Protein 2PG0 (pdb70)

Radius of gyration: 28.99 Å; Cα contacts (8 Å, |Δi|>4): 1404; chains: 2; bounding box: 56×80×82 Å

Sequence (757 aa):
TARYLREEHHMFRAAFRKFLEKEAYPHYNDWEKRGIIPRSFWAKMGENGFLCPWVDEKYGGLNADFAYSVVINEELEKVGSSLVGIGLHNDIVTPYIASYGTEEQKQKWLPKCVTGELITAIAMTEPGAGSDLANISTTAVKDGDYYIVNGQKTFITNGIHADLIVVACKTDPQAKPPHRGISLLVVERDTPGFTRGRKLEKVGLHAQDTAELFFQDAKVPAYNLLGEEGKGFYYLMEKLQQERLVVAIAAQTAAEVMFSLTKQYVKQRTAFGKRVSEFQTVQFRLAEMATEIALGRTFVDRVIEEHMAGKQIVTEVSMAKWWITEMAKRVAAEAMQLHGGYGYMEEYEIARRYRDIPVSAIYAGTNEMMKTIIARQLDLRYLREEHHMFRAAFRKFLEKEAYPHYNDWEKRGIIPRSFWAKMGENGFLCPWVDEKYGGLNADFAYSVVINEELEKVGSSLVGIGLHNDIVTPYIASYGTEEQKQKWLPKCVTGELITAIAMTEPGAGSDLANISTTAVKDGDYYIVNGQKTFITNGIHADLIVVACKTDPQAKPPHRGISLLVVERDTPGFTRGRKLEKVGLHAQDTAELFFQDAKVPAYNLLGEEGKGFYYLMEKLQQERLVVAIAAQTAAEVMFSLTKQYVKQRTAFGKRVSEFQTVQFRLAEMATEIALGRTFVDRVIEEHMAGKQIVTEVSMAKWWITEMAKRVAAEAMQLHGGYGYMEEYEIARRYRDIPVSAIYAGTNEMMKTIIARQLD

Organism: Geobacillus kaustophilus (strain HTA426) (NCBI:txid235909)

Secondary structure (DSSP, 8-state):
--TT--HHHHHHHHHHHHHHHHHTTTTHHHHHHHTS--HHHHHHHHHTT-SSTTS-GGGT-----HHHHHHHHHHHHHH-GGGHHHHIIIIIIHHHHHHH--HHHHHHHHHHHHHTSS-EEEE--BTTBSS-GGG---EEEEETTEEEEEEEEEEETTTTT-SEEEEEEES-TT-SSGGGGEEEEEEETT-TTEEEPPPPPBSS-TTS--EEEEEEEEEEEGGGEES-TT-HHHHHHHHHHHHHHHHHHHHHHHHHHHHHHHHHHHHH-EETTEEGGGSHHHHHHHHHHHHHHHHHHHHHHHHHHHHHTT---HHHHHHHHHHHHHHHHHHHHHHHHHTGGGGGBTTSHHHHHHHHGGGGGTTTS-HHHHHHHHHHHT--/----HHHHHHHHHHHHHHHHHTTTTHHHHHHHTS--HHHHHHHHHTT-SSTTS-GGGT-----HHHHHHHHHHHHHH-GGGHHHHIIIIIIHHHHHHH--HHHHHHHHHHHHHTSS-EEEE--BTTBSS-GGG---EEEEETTEEEEEEEEEEETTTTT-SEEEEEEES-TT-SSGGGGEEEEEEETT-TTEEEPPPPPBSS-TTS--EEEEEEEEEEEGGGEESSTT-HHHHHHHHHHHHHHHHHHHHHHHHHHHHHHHHHHHHH-EETTEEGGGSHHHHHHHHHHHHHHHHHHHHHHHHHHHHHTT---HHHHHHHHHHHHHHHHHHHHHHHHHTGGGGGBTTSHHHHHHHHGGGGGTSSS-HHHHHHHHHHHT-

Solvent-accessible surface area: 31449 Å² total; per-residue (Å²): 194,23,219,14,40,122,113,79,0,84,116,33,38,64,57,0,74,157,23,0,99,141,22,0,84,90,78,4,98,82,14,28,175,187,13,34,9,54,84,63,4,7,49,72,0,8,134,74,17,17,1,0,4,60,2,54,135,140,19,51,6,116,83,16,48,28,0,35,2,0,0,0,10,9,0,4,8,54,4,1,11,0,3,39,2,2,4,18,0,0,2,14,0,0,15,0,1,30,63,35,12,71,100,113,4,35,106,94,2,3,41,86,0,14,58,5,99,30,0,0,0,15,0,24,38,9,51,52,4,26,54,18,18,28,94,2,83,1,34,1,89,111,88,62,115,78,6,34,0,54,27,56,0,4,44,6,36,1,0,48,19,0,11,2,0,0,0,1,0,14,31,68,68,144,20,178,59,75,40,137,0,0,0,0,2,0,0,52,96,129,14,89,30,18,75,57,17,198,81,44,120,12,0,0,10,68,1,8,4,10,0,41,0,55,3,130,94,0,86,0,50,28,95,1,35,0,28,113,92,13,95,0,38,102,26,0,86,110,38,8,25,34,16,27,0,12,14,0,0,17,2,0,0,4,0,50,23,0,28,55,49,0,77,90,40,0,90,146,59,81,20,93,85,94,103,24,14,68,60,119,91,9,85,119,46,18,55,117,12,42,80,54,17,56,102,0,53,98,77,0,18,121,4,0,43,35,35,67,67,70,108,151,10,45,25,67,2,0,69,1,0,59,74,1,0,40,0,0,35,105,3,1,40,49,0,4,12,17,9,18,14,34,0,2,16,47,144,82,73,2,0,22,12,20,14,5,10,3,11,7,0,14,74,14,23,19,3,46,43,0,104,78,38,19,39,190,85,111,129,181,233,22,49,125,116,81,0,89,129,38,38,63,57,0,79,162,23,0,97,142,24,0,72,83,73,4,103,81,15,29,172,186,9,45,9,50,81,65,4,7,50,70,0,7,140,80,18,20,1,0,4,59,2,55,130,138,19,49,6,119,81,16,46,29,0,36,2,0,0,0,11,9,0,4,8,54,3,1,11,0,3,40,2,1,4,28,0,0,3,9,0,0,15,1,0,30,60,35,11,74,106,131,13,33,107,95,3,3,34,80,0,9,74,4,104,30,0,0,0,12,0,24,37,9,49,49,5,27,51,18,18,33,91,2,82,1,36,1,88,117,95,59,112,103,3,28,0,57,28,57,0,4,47,6,34,1,0,53,23,0,12,2,0,0,0,0,0,16,29,69,72,128,22,152,73,71,49,98,1,0,0,0,2,0,0,49,94,132,14,87,33,18,71,57,18,219,66,24,123,8,1,0,8,60,1,6,3,11,0,44,0,56,4,126,79,0,92,0,27,20,149,1,37,0,30,95,86,8,75,0,36,95,26,0,77,112,44,10,25,37,19,20,0,17,17,0,0,17,3,0,1,5,0,49,24,0,36,57,55,0,79,83,40,0,92,134,58,64,18,92,83,98,98,25,21,90,62,121,92,8,83,121,44,19,55,113,11,42,78,53,16,56,106,0,56,96,76,0,37,126,4,0,56,44,39,69,60,58,114,165,5,47,32,67,0,0,56,0,0,60,71,1,0,38,0,0,34,104,2,2,40,47,0,3,11,15,9,17,15,31,0,2,15,48,137,80,70,3,0,23,11,18,13,5,11,3,11,7,0,14,72,11,24,19,4,47,45,0,105,78,35,25,57,187,86,139,174

B-factor: mean 20.53, std 7.86, range [4.1, 58.92]

InterPro domains:
  IPR006089 Acyl-CoA dehydrogenase, conserved site [PS00073] (338-357)
  IPR006091 Acyl-CoA dehydrogenase/oxidase, middle domain [PF02770] (122-218)
  IPR009075 Acyl-CoA dehydrogenase/oxidase, C-terminal [PF00441] (231-379)
  IPR009100 Acyl-CoA dehydrogenase/oxidase, N-terminal and middle domain superfamily [SSF56645] (5-243)
  IPR013786 Acyl-CoA dehydrogenase/oxidase, N-terminal [PF02771] (8-118)
  IPR036250 Acyl-CoA dehydrogenase-like, C-terminal [SSF47203] (229-379)
  IPR037069 Acyl-CoA dehydrogenase/oxidase, N-terminal domain superfamily [G3DSA:1.10.540.10] (1-120)
  IPR046373 Acyl-CoA oxidase/dehydrogenase, middle domain superfamily [G3DSA:2.40.110.10] (121-235)

Nearest PDB structures (foldseek):
  2pg0-assembly1_A  TM=1.003E+00  e=1.174E-62  Geobacillus kaustophilus HTA426
  8w0u-assembly1_B  TM=9.827E-01  e=4.747E-38  Homo sapiens
  8w0z-assembly2_H  TM=9.821E-01  e=1.878E-37  Homo sapiens
  8sgr-assembly1_A  TM=9.713E-01  e=4.355E-33  Homo sapiens
  4iv6-assembly1_B  TM=9.515E-01  e=4.043E-32  Mycolicibacterium smegmatis MC2 155

Structure (mmCIF, N/CA/C/O backbone):
data_2PG0
#
_entry.id   2PG0
#
_cell.length_a   119.276
_cell.length_b   119.276
_cell.length_c   124.452
_cell.angle_alpha   90.000
_cell.angle_beta   90.000
_cell.angle_gamma   120.000
#
_symmetry.space_group_name_H-M   'P 31 2 1'
#
loop_
_entity.id
_entity.type
_entity.pdbx_description
1 polymer 'Acyl-CoA dehydrogenase'
2 non-polymer 'FLAVIN-ADENINE DINUCLEOTIDE'
3 water water
#
loop_
_atom_site.group_PDB
_atom_site.id
_atom_site.type_symbol
_atom_site.label_atom_id
_atom_site.label_alt_id
_atom_site.label_comp_id
_atom_site.label_asym_id
_atom_site.label_entity_id
_atom_site.label_seq_id
_atom_site.pdbx_PDB_ins_code
_atom_site.Cartn_x
_atom_site.Cartn_y
_atom_site.Cartn_z
_atom_site.occupancy
_atom_site.B_iso_or_equiv
_atom_site.auth_seq_id
_atom_site.auth_comp_id
_atom_site.auth_asym_id
_atom_site.auth_atom_id
_atom_site.pdbx_PDB_model_num
ATOM 1 N N . THR A 1 6 ? -41.494 74.506 12.420 1.00 33.75 6 THR A N 1
ATOM 2 C CA . THR A 1 6 ? -40.791 75.789 12.712 1.00 33.66 6 THR A CA 1
ATOM 3 C C . THR A 1 6 ? -40.680 76.031 14.219 1.00 33.47 6 THR A C 1
ATOM 4 O O . THR A 1 6 ? -41.571 75.642 14.994 1.00 33.53 6 THR A O 1
ATOM 8 N N . ALA A 1 7 ? -39.576 76.665 14.606 1.00 33.21 7 ALA A N 1
ATOM 9 C CA . ALA A 1 7 ? -39.304 77.055 15.987 1.00 33.02 7 ALA A CA 1
ATOM 10 C C . ALA A 1 7 ? -39.466 78.560 16.147 1.00 32.60 7 ALA A C 1
ATOM 11 O O . ALA A 1 7 ? -38.944 79.345 15.335 1.00 32.99 7 ALA A O 1
ATOM 13 N N . ARG A 1 8 ? -40.155 78.941 17.220 1.00 31.59 8 ARG A N 1
ATOM 14 C CA . ARG A 1 8 ? -40.667 80.292 17.413 1.00 30.76 8 ARG A CA 1
ATOM 15 C C . ARG A 1 8 ? -39.639 81.359 17.765 1.00 29.23 8 ARG A C 1
ATOM 16 O O . ARG A 1 8 ? -39.993 82.528 17.838 1.00 29.59 8 ARG A O 1
ATOM 24 N N . TYR A 1 9 ? -38.387 80.982 18.004 1.00 27.19 9 TYR A N 1
ATOM 25 C CA . TYR A 1 9 ? -37.407 81.980 18.440 1.00 25.07 9 TYR A CA 1
ATOM 26 C C . TYR A 1 9 ? -36.780 82.768 17.285 1.00 24.54 9 TYR A C 1
ATOM 27 O O . TYR A 1 9 ? -36.120 83.777 17.519 1.00 24.17 9 TYR A O 1
ATOM 36 N N . LEU A 1 10 ? -36.984 82.308 16.053 1.00 24.05 10 LEU A N 1
ATOM 37 C CA . LEU A 1 10 ? -36.447 83.008 14.886 1.00 23.92 10 LEU A CA 1
ATOM 38 C C . LEU A 1 10 ? -37.523 83.833 14.197 1.00 24.32 10 LEU A C 1
ATOM 39 O O . LEU A 1 10 ? -38.582 83.312 13.834 1.00 24.10 10 LEU A O 1
ATOM 44 N N . ARG A 1 11 ? -37.246 85.122 14.023 1.00 24.63 11 ARG A N 1
ATOM 45 C CA . ARG A 1 11 ? -38.103 85.964 13.193 1.00 25.12 11 ARG A CA 1
ATOM 46 C C . ARG A 1 11 ? -37.380 86.376 11.912 1.00 24.87 11 ARG A C 1
ATOM 47 O O . ARG A 1 11 ? -36.220 86.016 11.704 1.00 24.12 11 ARG A O 1
ATOM 55 N N . GLU A 1 12 ? -38.070 87.118 11.049 1.00 24.71 12 GLU A N 1
ATOM 56 C CA . GLU A 1 12 ? -37.495 87.523 9.768 1.00 25.00 12 GLU A CA 1
ATOM 57 C C . GLU A 1 12 ? -36.094 88.138 9.895 1.00 24.10 12 GLU A C 1
ATOM 58 O O . GLU A 1 12 ? -35.215 87.819 9.098 1.00 24.05 12 GLU A O 1
ATOM 64 N N . GLU A 1 13 ? -35.888 88.997 10.898 1.00 23.37 13 GLU A N 1
ATOM 65 C CA . GLU A 1 13 ? -34.578 89.625 11.128 1.00 23.22 13 GLU A CA 1
ATOM 66 C C . GLU A 1 13 ? -33.438 88.606 11.328 1.00 21.93 13 GLU A C 1
ATOM 67 O O . GLU A 1 13 ? -32.305 88.833 10.885 1.00 20.92 13 GLU A O 1
ATOM 73 N N . HIS A 1 14 ? -33.751 87.492 11.991 1.00 21.21 14 HIS A N 1
ATOM 74 C CA . HIS A 1 14 ? -32.777 86.418 12.216 1.00 20.33 14 HIS A CA 1
ATOM 75 C C . HIS A 1 14 ? -32.510 85.662 10.921 1.00 20.58 14 HIS A C 1
ATOM 76 O O . HIS A 1 14 ? -31.388 85.215 10.675 1.00 19.83 14 HIS A O 1
ATOM 83 N N . HIS A 1 15 ? -33.545 85.534 10.091 1.00 20.78 15 HIS A N 1
ATOM 84 C CA . HIS A 1 15 ? -33.419 84.878 8.795 1.00 21.68 15 HIS A CA 1
ATOM 85 C C . HIS A 1 15 ? -32.561 85.675 7.822 1.00 22.03 15 HIS A C 1
ATOM 86 O O . HIS A 1 15 ? -31.734 85.093 7.123 1.00 21.74 15 HIS A O 1
ATOM 93 N N . MET A 1 16 ? -32.743 86.997 7.791 1.00 22.55 16 MET A N 1
ATOM 94 C CA . MET A 1 16 ? -31.870 87.844 6.967 1.00 23.87 16 MET A CA 1
ATOM 95 C C . MET A 1 16 ? -30.449 87.885 7.529 1.00 22.10 16 MET A C 1
ATOM 96 O O . MET A 1 16 ? -29.483 87.884 6.765 1.00 21.70 16 MET A O 1
ATOM 101 N N . PHE A 1 17 ? -30.331 87.891 8.856 1.00 21.03 17 PHE A N 1
ATOM 102 C CA . PHE A 1 17 ? -29.021 87.819 9.508 1.00 20.11 17 PHE A CA 1
ATOM 103 C C . PHE A 1 17 ? -28.260 86.539 9.149 1.00 19.12 17 PHE A C 1
ATOM 104 O O . PHE A 1 17 ? -27.058 86.596 8.869 1.00 18.81 17 PHE A O 1
ATOM 112 N N . ARG A 1 18 ? -28.953 85.397 9.180 1.00 18.14 18 ARG A N 1
ATOM 113 C CA . ARG A 1 18 ? -28.342 84.119 8.819 1.00 17.05 18 ARG A CA 1
ATOM 114 C C . ARG A 1 18 ? -27.763 84.153 7.406 1.00 17.36 18 ARG A C 1
ATOM 115 O O . ARG A 1 18 ? -26.644 83.685 7.175 1.00 16.49 18 ARG A O 1
ATOM 123 N N . ALA A 1 19 ? -28.530 84.711 6.469 1.00 17.03 19 ALA A N 1
ATOM 124 C CA . ALA A 1 19 ? -28.086 84.820 5.083 1.00 17.04 19 ALA A CA 1
ATOM 125 C C . ALA A 1 19 ? -26.855 85.724 4.966 1.00 16.96 19 ALA A C 1
ATOM 126 O O . ALA A 1 19 ? -25.913 85.398 4.236 1.00 17.04 19 ALA A O 1
ATOM 128 N N . ALA A 1 20 ? -26.861 86.844 5.691 1.00 17.20 20 ALA A N 1
ATOM 129 C CA . ALA A 1 20 ? -25.730 87.782 5.687 1.00 17.10 20 ALA A CA 1
ATOM 130 C C . ALA A 1 20 ? -24.473 87.141 6.286 1.00 17.05 20 ALA A C 1
ATOM 131 O O . ALA A 1 20 ? -23.365 87.287 5.752 1.00 16.42 20 ALA A O 1
ATOM 133 N N . PHE A 1 21 ? -24.653 86.438 7.403 1.00 16.45 21 PHE A N 1
ATOM 134 C CA . PHE A 1 21 ? -23.542 85.769 8.073 1.00 16.10 21 PHE A CA 1
ATOM 135 C C . PHE A 1 21 ? -22.997 84.625 7.206 1.00 16.23 21 PHE A C 1
ATOM 136 O O . PHE A 1 21 ? -21.780 84.459 7.093 1.00 16.03 21 PHE A O 1
ATOM 144 N N . ARG A 1 22 ? -23.885 83.855 6.577 1.00 16.45 22 ARG A N 1
ATOM 145 C CA . ARG A 1 22 ? -23.444 82.797 5.662 1.00 17.36 22 ARG A CA 1
ATOM 146 C C . ARG A 1 22 ? -22.632 83.368 4.490 1.00 17.33 22 ARG A C 1
ATOM 147 O O . ARG A 1 22 ? -21.651 82.760 4.048 1.00 16.88 22 ARG A O 1
ATOM 155 N N . LYS A 1 23 ? -23.040 84.539 3.999 1.00 17.28 23 LYS A N 1
ATOM 156 C CA . LYS A 1 23 ? -22.308 85.197 2.911 1.00 17.52 23 LYS A CA 1
ATOM 157 C C . LYS A 1 23 ? -20.881 85.549 3.338 1.00 16.63 23 LYS A C 1
ATOM 158 O O . LYS A 1 23 ? -19.931 85.349 2.578 1.00 16.80 23 LYS A O 1
ATOM 164 N N . PHE A 1 24 ? -20.742 86.062 4.557 1.00 16.00 24 PHE A N 1
ATOM 165 C CA . PHE A 1 24 ? -19.435 86.335 5.147 1.00 15.57 24 PHE A CA 1
ATOM 166 C C . PHE A 1 24 ? -18.578 85.058 5.200 1.00 15.41 24 PHE A C 1
ATOM 167 O O . PHE A 1 24 ? -17.420 85.053 4.765 1.00 14.79 24 PHE A O 1
ATOM 175 N N . LEU A 1 25 ? -19.160 83.979 5.716 1.00 14.93 25 LEU A N 1
ATOM 176 C CA . LEU A 1 25 ? -18.436 82.713 5.874 1.00 15.17 25 LEU A CA 1
ATOM 177 C C . LEU A 1 25 ? -18.071 82.052 4.551 1.00 15.39 25 LEU A C 1
ATOM 178 O O . LEU A 1 25 ? -17.030 81.399 4.442 1.00 14.76 25 LEU A O 1
ATOM 183 N N . GLU A 1 26 ? -18.932 82.206 3.548 1.00 16.17 26 GLU A N 1
ATOM 184 C CA . GLU A 1 26 ? -18.660 81.643 2.228 1.00 17.64 26 GLU A CA 1
ATOM 185 C C . GLU A 1 26 ? -17.366 82.194 1.627 1.00 17.07 26 GLU A C 1
ATOM 186 O O . GLU A 1 26 ? -16.686 81.498 0.874 1.00 16.50 26 GLU A O 1
ATOM 192 N N . LYS A 1 27 ? -17.032 83.437 1.976 1.00 16.29 27 LYS A N 1
ATOM 193 C CA . LYS A 1 27 ? -15.775 84.050 1.547 1.00 16.88 27 LYS A CA 1
ATOM 194 C C . LYS A 1 27 ? -14.618 83.799 2.525 1.00 16.53 27 LYS A C 1
ATOM 195 O O . LYS A 1 27 ? -13.513 83.449 2.104 1.00 16.27 27 LYS A O 1
ATOM 201 N N . GLU A 1 28 ? -14.886 83.983 3.820 1.00 16.30 28 GLU A N 1
ATOM 202 C CA . GLU A 1 28 ? -13.834 84.052 4.842 1.00 16.37 28 GLU A CA 1
ATOM 203 C C . GLU A 1 28 ? -13.498 82.750 5.569 1.00 16.38 28 GLU A C 1
ATOM 204 O O . GLU A 1 28 ? -12.416 82.640 6.163 1.00 16.30 28 GLU A O 1
ATOM 210 N N . ALA A 1 29 ? -14.400 81.778 5.522 1.00 15.81 29 ALA A N 1
ATOM 211 C CA . ALA A 1 29 ? -14.248 80.573 6.348 1.00 15.97 29 ALA A CA 1
ATOM 212 C C . ALA A 1 29 ? -14.224 79.276 5.550 1.00 16.12 29 ALA A C 1
ATOM 213 O O . ALA A 1 29 ? -13.265 78.500 5.644 1.00 16.29 29 ALA A O 1
ATOM 215 N N . TYR A 1 30 ? -15.278 79.035 4.770 1.00 15.83 30 TYR A N 1
ATOM 216 C CA . TYR A 1 30 ? -15.404 77.786 4.020 1.00 16.02 30 TYR A CA 1
ATOM 217 C C . TYR A 1 30 ? -14.163 77.449 3.167 1.00 16.59 30 TYR A C 1
ATOM 218 O O . TYR A 1 30 ? -13.653 76.323 3.237 1.00 16.09 30 TYR A O 1
ATOM 227 N N . PRO A 1 31 ? -13.668 78.419 2.368 1.00 17.33 31 PRO A N 1
ATOM 228 C CA . PRO A 1 31 ? -12.538 78.055 1.507 1.00 18.20 31 PRO A CA 1
ATOM 229 C C . PRO A 1 31 ? -11.193 77.964 2.226 1.00 18.39 31 PRO A C 1
ATOM 230 O O . PRO A 1 31 ? -10.254 77.376 1.670 1.00 19.78 31 PRO A O 1
ATOM 234 N N . HIS A 1 32 ? -11.102 78.554 3.418 1.00 18.42 32 HIS A N 1
ATOM 235 C CA . HIS A 1 32 ? -9.858 78.640 4.207 1.00 18.25 32 HIS A CA 1
ATOM 236 C C . HIS A 1 32 ? -9.736 77.526 5.256 1.00 17.48 32 HIS A C 1
ATOM 237 O O . HIS A 1 32 ? -8.660 77.323 5.825 1.00 16.67 32 HIS A O 1
ATOM 244 N N . TYR A 1 33 ? -10.844 76.850 5.550 1.00 16.73 33 TYR A N 1
ATOM 245 C CA . TYR A 1 33 ? -10.905 75.957 6.714 1.00 16.57 33 TYR A CA 1
ATOM 246 C C . TYR A 1 33 ? -9.826 74.873 6.703 1.00 16.81 33 TYR A C 1
ATOM 247 O O . TYR A 1 33 ? -9.179 74.640 7.725 1.00 16.71 33 TYR A O 1
ATOM 256 N N . ASN A 1 34 ? -9.630 74.228 5.553 1.00 17.44 34 ASN A N 1
ATOM 257 C CA . ASN A 1 34 ? -8.640 73.148 5.430 1.00 18.61 34 ASN A CA 1
ATOM 258 C C . ASN A 1 34 ? -7.207 73.615 5.706 1.00 18.63 34 ASN A C 1
ATOM 259 O O . ASN A 1 34 ? -6.418 72.889 6.322 1.00 18.34 34 ASN A O 1
ATOM 264 N N . ASP A 1 35 ? -6.886 74.833 5.263 1.00 18.51 35 ASP A N 1
ATOM 265 C CA . ASP A 1 35 ? -5.587 75.457 5.548 1.00 19.19 35 ASP A CA 1
ATOM 266 C C . ASP A 1 35 ? -5.393 75.729 7.040 1.00 18.42 35 ASP A C 1
ATOM 267 O O . ASP A 1 35 ? -4.296 75.555 7.579 1.00 17.94 35 ASP A O 1
ATOM 272 N N . TRP A 1 36 ? -6.463 76.158 7.698 1.00 17.65 36 TRP A N 1
ATOM 273 C CA . TRP A 1 36 ? -6.417 76.424 9.127 1.00 17.45 36 TRP A CA 1
ATOM 274 C C . TRP A 1 36 ? -6.104 75.144 9.900 1.00 17.12 36 TRP A C 1
ATOM 275 O O . TRP A 1 36 ? -5.324 75.156 10.851 1.00 16.73 36 TRP A O 1
ATOM 286 N N . GLU A 1 37 ? -6.719 74.043 9.481 1.00 17.15 37 GLU A N 1
ATOM 287 C CA . GLU A 1 37 ? -6.465 72.752 10.110 1.00 17.68 37 GLU A CA 1
ATOM 288 C C . GLU A 1 37 ? -5.011 72.327 9.963 1.00 18.24 37 GLU A C 1
ATOM 289 O O . GLU A 1 37 ? -4.405 71.827 10.915 1.00 18.10 37 GLU A O 1
ATOM 295 N N . LYS A 1 38 ? -4.459 72.545 8.772 1.00 19.03 38 LYS A N 1
ATOM 296 C CA . LYS A 1 38 ? -3.051 72.263 8.492 1.00 19.99 38 LYS A CA 1
ATOM 297 C C . LYS A 1 38 ? -2.112 73.053 9.396 1.00 20.17 38 LYS A C 1
ATOM 298 O O . LYS A 1 38 ? -1.125 72.510 9.892 1.00 20.50 38 LYS A O 1
ATOM 304 N N . ARG A 1 39 ? -2.424 74.332 9.603 1.00 20.35 39 ARG A N 1
ATOM 305 C CA . ARG A 1 39 ? -1.615 75.212 10.451 1.00 20.78 39 ARG A CA 1
ATOM 306 C C . ARG A 1 39 ? -1.826 74.931 11.940 1.00 19.89 39 ARG A C 1
ATOM 307 O O . ARG A 1 39 ? -0.939 75.195 12.747 1.00 19.62 39 ARG A O 1
ATOM 315 N N . GLY A 1 40 ? -3.003 74.409 12.293 1.00 18.90 40 GLY A N 1
ATOM 316 C CA . GLY A 1 40 ? -3.327 74.081 13.682 1.00 17.84 40 GLY A CA 1
ATOM 317 C C . GLY A 1 40 ? -3.958 75.218 14.463 1.00 17.32 40 GLY A C 1
ATOM 318 O O . GLY A 1 40 ? -4.164 75.115 15.686 1.00 17.63 40 GLY A O 1
ATOM 319 N N . ILE A 1 41 ? -4.283 76.302 13.760 1.00 16.35 41 ILE A N 1
ATOM 320 C CA . ILE A 1 41 ? -4.821 77.503 14.382 1.00 16.05 41 ILE A CA 1
ATOM 321 C C . ILE A 1 41 ? -5.548 78.356 13.334 1.00 16.07 41 ILE A C 1
ATOM 322 O O . ILE A 1 41 ? -5.189 78.341 12.152 1.00 16.09 41 ILE A O 1
ATOM 327 N N . ILE A 1 42 ? -6.589 79.055 13.778 1.00 15.94 42 ILE A N 1
ATOM 328 C CA . ILE A 1 42 ? -7.327 80.011 12.952 1.00 16.23 42 ILE A CA 1
ATOM 329 C C . ILE A 1 42 ? -6.696 81.397 13.169 1.00 16.63 42 ILE A C 1
ATOM 330 O O . ILE A 1 42 ? -6.546 81.835 14.308 1.00 16.94 42 ILE A O 1
ATOM 335 N N . PRO A 1 43 ? -6.333 82.097 12.078 1.00 17.46 43 PRO A N 1
ATOM 336 C CA . PRO A 1 43 ? -5.590 83.350 12.252 1.00 17.70 43 PRO A CA 1
ATOM 337 C C . PRO A 1 43 ? -6.385 84.416 13.011 1.00 18.08 43 PRO A C 1
ATOM 338 O O . PRO A 1 43 ? -7.616 84.500 12.874 1.00 17.83 43 PRO A O 1
ATOM 342 N N . ARG A 1 44 ? -5.670 85.204 13.815 1.00 18.82 44 ARG A N 1
ATOM 343 C CA . ARG A 1 44 ? -6.214 86.373 14.511 1.00 19.48 44 ARG A CA 1
ATOM 344 C C . ARG A 1 44 ? -6.992 87.300 13.587 1.00 18.90 44 ARG A C 1
ATOM 345 O O . ARG A 1 44 ? -7.970 87.918 14.003 1.00 18.84 44 ARG A O 1
ATOM 353 N N . SER A 1 45 ? -6.529 87.415 12.345 1.00 18.61 45 SER A N 1
ATOM 354 C CA . SER A 1 45 ? -7.178 88.279 11.353 1.00 17.97 45 SER A CA 1
ATOM 355 C C . SER A 1 45 ? -8.641 87.884 11.115 1.00 17.40 45 SER A C 1
ATOM 356 O O . SER A 1 45 ? -9.480 88.752 10.854 1.00 16.73 45 SER A O 1
ATOM 359 N N . PHE A 1 46 ? -8.946 86.586 11.233 1.00 16.54 46 PHE A N 1
ATOM 360 C CA . PHE A 1 46 ? -10.331 86.123 11.116 1.00 15.85 46 PHE A CA 1
ATOM 361 C C . PHE A 1 46 ? -11.221 86.657 12.241 1.00 15.61 46 PHE A C 1
ATOM 362 O O . PHE A 1 46 ? -12.332 87.109 11.986 1.00 15.18 46 PHE A O 1
ATOM 370 N N . TRP A 1 47 ? -10.737 86.581 13.480 1.00 15.57 47 TRP A N 1
ATOM 371 C CA . TRP A 1 47 ? -11.435 87.166 14.627 1.00 15.86 47 TRP A CA 1
ATOM 372 C C . TRP A 1 47 ? -11.655 88.676 14.464 1.00 16.00 47 TRP A C 1
ATOM 373 O O . TRP A 1 47 ? -12.719 89.200 14.812 1.00 15.90 47 TRP A O 1
ATOM 384 N N . ALA A 1 48 ? -10.635 89.361 13.943 1.00 16.10 48 ALA A N 1
ATOM 385 C CA . ALA A 1 48 ? -10.711 90.799 13.696 1.00 16.14 48 ALA A CA 1
ATOM 386 C C . ALA A 1 48 ? -11.820 91.110 12.689 1.00 15.91 48 ALA A C 1
ATOM 387 O O . ALA A 1 48 ? -12.562 92.081 12.858 1.00 16.30 48 ALA A O 1
ATOM 389 N N . LYS A 1 49 ? -11.921 90.288 11.643 1.00 15.82 49 LYS A N 1
ATOM 390 C CA . LYS A 1 49 ? -12.982 90.431 10.645 1.00 15.92 49 LYS A CA 1
ATOM 391 C C . LYS A 1 49 ? -14.350 90.150 11.259 1.00 15.78 49 LYS A C 1
ATOM 392 O O . LYS A 1 49 ? -15.314 90.861 10.990 1.00 15.80 49 LYS A O 1
ATOM 398 N N . MET A 1 50 ? -14.430 89.116 12.097 1.00 15.89 50 MET A N 1
ATOM 399 C CA . MET A 1 50 ? -15.663 88.822 12.825 1.00 15.56 50 MET A CA 1
ATOM 400 C C . MET A 1 50 ? -16.096 90.018 13.686 1.00 15.88 50 MET A C 1
ATOM 401 O O . MET A 1 50 ? -17.274 90.395 13.696 1.00 16.09 50 MET A O 1
ATOM 406 N N . GLY A 1 51 ? -15.143 90.622 14.389 1.00 16.16 51 GLY A N 1
ATOM 407 C CA . GLY A 1 51 ? -15.433 91.736 15.283 1.00 17.31 51 GLY A CA 1
ATOM 408 C C . GLY A 1 51 ? -15.914 92.976 14.553 1.00 18.09 51 GLY A C 1
ATOM 409 O O . GLY A 1 51 ? -16.881 93.621 14.978 1.00 17.50 51 GLY A O 1
ATOM 410 N N . GLU A 1 52 ? -15.252 93.301 13.444 1.00 19.21 52 GLU A N 1
ATOM 411 C CA . GLU A 1 52 ? -15.578 94.518 12.692 1.00 21.05 52 GLU A CA 1
ATOM 412 C C . GLU A 1 52 ? -16.935 94.421 11.986 1.00 20.57 52 GLU A C 1
ATOM 413 O O . GLU A 1 52 ? -17.581 95.440 11.720 1.00 20.97 52 GLU A O 1
ATOM 419 N N . ASN A 1 53 ? -17.374 93.191 11.725 1.00 20.30 53 ASN A N 1
ATOM 420 C CA . ASN A 1 53 ? -18.649 92.934 11.075 1.00 20.19 53 ASN A CA 1
ATOM 421 C C . ASN A 1 53 ? -19.802 92.731 12.071 1.00 20.03 53 ASN A C 1
ATOM 422 O O . ASN A 1 53 ? -20.948 92.520 11.668 1.00 20.01 53 ASN A O 1
ATOM 427 N N . GLY A 1 54 ? -19.488 92.811 13.366 1.00 19.46 54 GLY A N 1
ATOM 428 C CA . GLY A 1 54 ? -20.493 92.734 14.438 1.00 18.91 54 GLY A CA 1
ATOM 429 C C . GLY A 1 54 ? -20.882 91.322 14.860 1.00 18.61 54 GLY A C 1
ATOM 430 O O . GLY A 1 54 ? -21.916 91.125 15.506 1.00 18.95 54 GLY A O 1
ATOM 431 N N . PHE A 1 55 ? -20.053 90.339 14.518 1.00 18.28 55 PHE A N 1
ATOM 432 C CA . PHE A 1 55 ? -20.381 88.937 14.804 1.00 17.56 55 PHE A CA 1
ATOM 433 C C . PHE A 1 55 ? -19.764 88.412 16.104 1.00 17.52 55 PHE A C 1
ATOM 434 O O . PHE A 1 55 ? -19.887 87.219 16.412 1.00 17.26 55 PHE A O 1
ATOM 442 N N . LEU A 1 56 ? -19.101 89.292 16.858 1.00 16.98 56 LEU A N 1
ATOM 443 C CA . LEU A 1 56 ? -18.593 88.933 18.188 1.00 16.86 56 LEU A CA 1
ATOM 444 C C . LEU A 1 56 ? -19.384 89.633 19.277 1.00 17.28 56 LEU A C 1
ATOM 445 O O . LEU A 1 56 ? -19.659 90.831 19.182 1.00 16.94 56 LEU A O 1
ATOM 450 N N . CYS A 1 57 ? -19.752 88.870 20.307 1.00 17.16 57 CYS A N 1
ATOM 451 C CA . CYS A 1 57 ? -20.509 89.381 21.455 1.00 17.61 57 CYS A CA 1
ATOM 452 C C . CYS A 1 57 ? -21.646 90.343 21.076 1.00 17.65 57 CYS A C 1
ATOM 453 O O . CYS A 1 57 ? -21.747 91.428 21.649 1.00 17.72 57 CYS A O 1
ATOM 456 N N . PRO A 1 58 ? -22.521 89.942 20.135 1.00 17.79 58 PRO A N 1
ATOM 457 C CA . PRO A 1 58 ? -23.521 90.899 19.639 1.00 17.83 58 PRO A CA 1
ATOM 458 C C . PRO A 1 58 ? -24.566 91.286 20.697 1.00 17.80 58 PRO A C 1
ATOM 459 O O . PRO A 1 58 ? -25.240 92.314 20.562 1.00 17.67 58 PRO A O 1
ATOM 463 N N . TRP A 1 59 ? -24.674 90.469 21.747 1.00 17.74 59 TRP A N 1
ATOM 464 C CA . TRP A 1 59 ? -25.615 90.690 22.853 1.00 18.09 59 TRP A CA 1
ATOM 465 C C . TRP A 1 59 ? -25.164 91.804 23.801 1.00 18.36 59 TRP A C 1
ATOM 466 O O . TRP A 1 59 ? -25.956 92.293 24.612 1.00 18.29 59 TRP A O 1
ATOM 477 N N . VAL A 1 60 ? -23.885 92.173 23.719 1.00 18.87 60 VAL A N 1
ATOM 478 C CA . VAL A 1 60 ? -23.307 93.219 24.567 1.00 19.66 60 VAL A CA 1
ATOM 479 C C . VAL A 1 60 ? -24.031 94.556 24.317 1.00 20.42 60 VAL A C 1
ATOM 480 O O . VAL A 1 60 ? -24.479 94.830 23.200 1.00 19.85 60 VAL A O 1
ATOM 484 N N . ASP A 1 61 ? -24.171 95.360 25.370 1.00 21.73 61 ASP A N 1
ATOM 485 C CA . ASP A 1 61 ? -24.890 96.632 25.273 1.00 23.03 61 ASP A CA 1
ATOM 486 C C . ASP A 1 61 ? -24.210 97.583 24.293 1.00 23.68 61 ASP A C 1
ATOM 487 O O . ASP A 1 61 ? -22.987 97.553 24.142 1.00 23.35 61 ASP A O 1
ATOM 492 N N . GLU A 1 62 ? -25.012 98.426 23.642 1.00 24.72 62 GLU A N 1
ATOM 493 C CA . GLU A 1 62 ? -24.510 99.409 22.675 1.00 26.55 62 GLU A CA 1
ATOM 494 C C . GLU A 1 62 ? -23.433 100.338 23.243 1.00 26.28 62 GLU A C 1
ATOM 495 O O . GLU A 1 62 ? -22.548 100.787 22.508 1.00 26.37 62 GLU A O 1
ATOM 501 N N . LYS A 1 63 ? -23.491 100.599 24.548 1.00 26.48 63 LYS A N 1
ATOM 502 C CA . LYS A 1 63 ? -22.535 101.501 25.193 1.00 27.03 63 LYS A CA 1
ATOM 503 C C . LYS A 1 63 ? -21.101 100.958 25.253 1.00 26.71 63 LYS A C 1
ATOM 504 O O . LYS A 1 63 ? -20.159 101.725 25.450 1.00 26.53 63 LYS A O 1
ATOM 510 N N . TYR A 1 64 ? -20.942 99.644 25.072 1.00 26.26 64 TYR A N 1
ATOM 511 C CA . TYR A 1 64 ? -19.615 99.036 24.941 1.00 25.82 64 TYR A CA 1
ATOM 512 C C . TYR A 1 64 ? -19.286 98.706 23.487 1.00 25.65 64 TYR A C 1
ATOM 513 O O . TYR A 1 64 ? -18.209 98.179 23.189 1.00 25.96 64 TYR A O 1
ATOM 522 N N . GLY A 1 65 ? -20.215 99.012 22.586 1.00 25.11 65 GLY A N 1
ATOM 523 C CA . GLY A 1 65 ? -19.998 98.806 21.156 1.00 24.30 65 GLY A CA 1
ATOM 524 C C . GLY A 1 65 ? -20.765 97.629 20.585 1.00 23.70 65 GLY A C 1
ATOM 525 O O . GLY A 1 65 ? -20.643 97.319 19.400 1.00 23.65 65 GLY A O 1
ATOM 526 N N . GLY A 1 66 ? -21.564 96.979 21.428 1.00 23.18 66 GLY A N 1
ATOM 527 C CA . GLY A 1 66 ? -22.358 95.835 21.010 1.00 22.55 66 GLY A CA 1
ATOM 528 C C . GLY A 1 66 ? -23.647 96.207 20.305 1.00 22.29 66 GLY A C 1
ATOM 529 O O . GLY A 1 66 ? -23.867 97.377 19.945 1.00 22.39 66 GLY A O 1
ATOM 530 N N . LEU A 1 67 ? -24.511 95.214 20.114 1.00 21.79 67 LEU A N 1
ATOM 531 C CA . LEU A 1 67 ? -25.736 95.412 19.341 1.00 21.45 67 LEU A CA 1
ATOM 532 C C . LEU A 1 67 ? -27.023 95.129 20.115 1.00 21.10 67 LEU A C 1
ATOM 533 O O . LEU A 1 67 ? -28.112 95.184 19.541 1.00 20.89 67 LEU A O 1
ATOM 538 N N . ASN A 1 68 ? -26.895 94.831 21.409 1.00 20.60 68 ASN A N 1
ATOM 539 C CA . ASN A 1 68 ? -28.032 94.444 22.249 1.00 20.74 68 ASN A CA 1
ATOM 540 C C . ASN A 1 68 ? -28.859 93.296 21.670 1.00 20.47 68 ASN A C 1
ATOM 541 O O . ASN A 1 68 ? -30.074 93.211 21.894 1.00 20.55 68 ASN A O 1
ATOM 546 N N . ALA A 1 69 ? -28.186 92.404 20.943 1.00 19.40 69 ALA A N 1
ATOM 547 C CA . ALA A 1 69 ? -28.843 91.294 20.261 1.00 19.09 69 ALA A CA 1
ATOM 548 C C . ALA A 1 69 ? -29.371 90.262 21.248 1.00 18.94 69 ALA A C 1
ATOM 549 O O . ALA A 1 69 ? -28.762 90.032 22.288 1.00 19.24 69 ALA A O 1
ATOM 551 N N . ASP A 1 70 ? -30.498 89.640 20.916 1.00 18.95 70 ASP A N 1
ATOM 552 C CA . ASP A 1 70 ? -31.008 88.537 21.730 1.00 18.93 70 ASP A CA 1
ATOM 553 C C . ASP A 1 70 ? -30.254 87.234 21.432 1.00 18.42 70 ASP A C 1
ATOM 554 O O . ASP A 1 70 ? -29.440 87.171 20.504 1.00 17.95 70 ASP A O 1
ATOM 559 N N . PHE A 1 71 ? -30.533 86.203 22.228 1.00 17.85 71 PHE A N 1
ATOM 560 C CA . PHE A 1 71 ? -29.830 84.920 22.139 1.00 17.18 71 PHE A CA 1
ATOM 561 C C . PHE A 1 71 ? -30.027 84.187 20.803 1.00 16.50 71 PHE A C 1
ATOM 562 O O . PHE A 1 71 ? -29.190 83.369 20.413 1.00 16.77 71 PHE A O 1
ATOM 570 N N . ALA A 1 72 ? -31.120 84.474 20.101 1.00 15.92 72 ALA A N 1
ATOM 571 C CA . ALA A 1 72 ? -31.358 83.847 18.797 1.00 15.20 72 ALA A CA 1
ATOM 572 C C . ALA A 1 72 ? -30.252 84.183 17.790 1.00 15.13 72 ALA A C 1
ATOM 573 O O . ALA A 1 72 ? -29.905 83.345 16.949 1.00 14.32 72 ALA A O 1
ATOM 575 N N . TYR A 1 73 ? -29.694 85.395 17.887 1.00 14.75 73 TYR A N 1
ATOM 576 C CA . TYR A 1 73 ? -28.535 85.760 17.064 1.00 15.00 73 TYR A CA 1
ATOM 577 C C . TYR A 1 73 ? -27.345 84.853 17.353 1.00 14.78 73 TYR A C 1
ATOM 578 O O . TYR A 1 73 ? -26.642 84.451 16.429 1.00 14.88 73 TYR A O 1
ATOM 587 N N . SER A 1 74 ? -27.133 84.519 18.626 1.00 14.04 74 SER A N 1
ATOM 588 C CA . SER A 1 74 ? -26.039 83.604 18.988 1.00 14.19 74 SER A CA 1
ATOM 589 C C . SER A 1 74 ? -26.275 82.192 18.466 1.00 13.47 74 SER A C 1
ATOM 590 O O . SER A 1 74 ? -25.332 81.525 18.035 1.00 13.77 74 SER A O 1
ATOM 593 N N . VAL A 1 75 ? -27.528 81.738 18.510 1.00 13.33 75 VAL A N 1
ATOM 594 C CA . VAL A 1 75 ? -27.895 80.439 17.942 1.00 13.10 75 VAL A CA 1
ATOM 595 C C . VAL A 1 75 ? -27.522 80.396 16.458 1.00 13.09 75 VAL A C 1
ATOM 596 O O . VAL A 1 75 ? -26.871 79.457 15.998 1.00 12.75 75 VAL A O 1
ATOM 600 N N . VAL A 1 76 ? -27.913 81.437 15.721 1.00 12.74 76 VAL A N 1
ATOM 601 C CA . VAL A 1 76 ? -27.594 81.523 14.297 1.00 13.10 76 VAL A CA 1
ATOM 602 C C . VAL A 1 76 ? -26.080 81.481 14.053 1.00 12.91 76 VAL A C 1
ATOM 603 O O . VAL A 1 76 ? -25.605 80.716 13.212 1.00 13.04 76 VAL A O 1
ATOM 607 N N . ILE A 1 77 ? -25.333 82.304 14.791 1.00 12.97 77 ILE A N 1
ATOM 608 C CA . ILE A 1 77 ? -23.882 82.372 14.632 1.00 13.38 77 ILE A CA 1
ATOM 609 C C . ILE A 1 77 ? -23.261 80.995 14.849 1.00 13.32 77 ILE A C 1
ATOM 610 O O . ILE A 1 77 ? -22.497 80.504 14.009 1.00 12.96 77 ILE A O 1
ATOM 615 N N . ASN A 1 78 ? -23.602 80.361 15.965 1.00 13.57 78 ASN A N 1
ATOM 616 C CA . ASN A 1 78 ? -22.980 79.082 16.293 1.00 13.80 78 ASN A CA 1
ATOM 617 C C . ASN A 1 78 ? -23.353 77.962 15.331 1.00 13.06 78 ASN A C 1
ATOM 618 O O . ASN A 1 78 ? -22.506 77.122 15.001 1.00 12.98 78 ASN A O 1
ATOM 623 N N . GLU A 1 79 ? -24.597 77.973 14.856 1.00 12.27 79 GLU A N 1
ATOM 624 C CA . GLU A 1 79 ? -25.043 76.987 13.859 1.00 12.43 79 GLU A CA 1
ATOM 625 C C . GLU A 1 79 ? -24.268 77.167 12.558 1.00 12.50 79 GLU A C 1
ATOM 626 O O . GLU A 1 79 ? -23.724 76.204 12.002 1.00 11.92 79 GLU A O 1
ATOM 632 N N . GLU A 1 80 ? -24.205 78.410 12.082 1.00 12.39 80 GLU A N 1
ATOM 633 C CA . GLU A 1 80 ? -23.512 78.692 10.826 1.00 12.65 80 GLU A CA 1
ATOM 634 C C . GLU A 1 80 ? -22.009 78.398 10.888 1.00 12.16 80 GLU A C 1
ATOM 635 O O . GLU A 1 80 ? -21.423 77.928 9.915 1.00 12.32 80 GLU A O 1
ATOM 641 N N . LEU A 1 81 ? -21.394 78.653 12.036 1.00 12.36 81 LEU A N 1
ATOM 642 C CA . LEU A 1 81 ? -19.977 78.334 12.216 1.00 12.17 81 LEU A CA 1
ATOM 643 C C . LEU A 1 81 ? -19.733 76.816 12.222 1.00 12.14 81 LEU A C 1
ATOM 644 O O . LEU A 1 81 ? -18.739 76.344 11.666 1.00 11.62 81 LEU A O 1
ATOM 649 N N . GLU A 1 82 ? -20.630 76.061 12.852 1.00 11.69 82 GLU A N 1
ATOM 650 C CA . GLU A 1 82 ? -20.521 74.598 12.848 1.00 12.08 82 GLU A CA 1
ATOM 651 C C . GLU A 1 82 ? -20.689 74.038 11.439 1.00 11.91 82 GLU A C 1
ATOM 652 O O . GLU A 1 82 ? -20.030 73.065 11.068 1.00 11.02 82 GLU A O 1
ATOM 658 N N . LYS A 1 83 ? -21.551 74.670 10.646 1.00 11.78 83 LYS A N 1
ATOM 659 C CA . LYS A 1 83 ? -21.705 74.283 9.249 1.00 12.01 83 LYS A CA 1
ATOM 660 C C . LYS A 1 83 ? -20.381 74.362 8.492 1.00 11.78 83 LYS A C 1
ATOM 661 O O . LYS A 1 83 ? -20.143 73.581 7.571 1.00 11.51 83 LYS A O 1
ATOM 667 N N . VAL A 1 84 ? -19.522 75.300 8.893 1.00 11.35 84 VAL A N 1
ATOM 668 C CA . VAL A 1 84 ? -18.149 75.339 8.387 1.00 11.48 84 VAL A CA 1
ATOM 669 C C . VAL A 1 84 ? -17.346 74.198 9.032 1.00 11.39 84 VAL A C 1
ATOM 670 O O . VAL A 1 84 ? -16.873 73.297 8.339 1.00 11.78 84 VAL A O 1
ATOM 674 N N . GLY A 1 85 ? -17.210 74.237 10.354 1.00 11.81 85 GLY A N 1
ATOM 675 C CA . GLY A 1 85 ? -16.531 73.144 11.072 1.00 11.60 85 GLY A CA 1
ATOM 676 C C . GLY A 1 85 ? -16.394 73.368 12.563 1.00 11.30 85 GLY A C 1
ATOM 677 O O . GLY A 1 85 ? -16.441 74.503 13.042 1.00 11.43 85 GLY A O 1
ATOM 678 N N . SER A 1 86 ? -16.193 72.269 13.289 1.00 11.57 86 SER A N 1
ATOM 679 C CA . SER A 1 86 ? -16.128 72.289 14.749 1.00 11.87 86 SER A CA 1
ATOM 680 C C . SER A 1 86 ? -14.928 73.050 15.305 1.00 11.85 86 SER A C 1
ATOM 681 O O . SER A 1 86 ? -14.932 73.433 16.470 1.00 12.41 86 SER A O 1
ATOM 684 N N . SER A 1 87 ? -13.896 73.272 14.493 1.00 12.36 87 SER A N 1
ATOM 685 C CA . SER A 1 87 ? -12.740 74.047 14.959 1.00 12.58 87 SER A CA 1
ATOM 686 C C . SER A 1 87 ? -13.089 75.503 15.241 1.00 12.44 87 SER A C 1
ATOM 687 O O . SER A 1 87 ? -12.313 76.221 15.866 1.00 13.44 87 SER A O 1
ATOM 690 N N . LEU A 1 88 ? -14.267 75.925 14.794 1.00 12.52 88 LEU A N 1
ATOM 691 C CA . LEU A 1 88 ? -14.743 77.284 15.039 1.00 12.59 88 LEU A CA 1
ATOM 692 C C . LEU A 1 88 ? -15.462 77.477 16.384 1.00 12.97 88 LEU A C 1
ATOM 693 O O . LEU A 1 88 ? -15.969 78.573 16.673 1.00 13.07 88 LEU A O 1
ATOM 698 N N . VAL A 1 89 ? -15.478 76.426 17.210 1.00 12.91 89 VAL A N 1
ATOM 699 C CA . VAL A 1 89 ? -16.150 76.474 18.523 1.00 13.59 89 VAL A CA 1
ATOM 700 C C . VAL A 1 89 ? -15.615 77.546 19.463 1.00 13.27 89 VAL A C 1
ATOM 701 O O . VAL A 1 89 ? -16.311 77.954 20.393 1.00 13.64 89 VAL A O 1
ATOM 705 N N . GLY A 1 90 ? -14.378 77.981 19.225 1.00 13.14 90 GLY A N 1
ATOM 706 C CA . GLY A 1 90 ? -13.749 79.033 20.031 1.00 13.23 90 GLY A CA 1
ATOM 707 C C . GLY A 1 90 ? -14.483 80.357 19.961 1.00 13.52 90 GLY A C 1
ATOM 708 O O . GLY A 1 90 ? -14.436 81.148 20.908 1.00 13.04 90 GLY A O 1
ATOM 709 N N . ILE A 1 91 ? -15.175 80.596 18.846 1.00 13.97 91 ILE A N 1
ATOM 710 C CA . ILE A 1 91 ? -15.981 81.815 18.703 1.00 14.35 91 ILE A CA 1
ATOM 711 C C . ILE A 1 91 ? -17.215 81.781 19.602 1.00 14.14 91 ILE A C 1
ATOM 712 O O . ILE A 1 91 ? -17.458 82.731 20.352 1.00 13.40 91 ILE A O 1
ATOM 717 N N . GLY A 1 92 ? -17.982 80.688 19.527 1.00 13.65 92 GLY A N 1
ATOM 718 C CA . GLY A 1 92 ? -19.127 80.476 20.416 1.00 13.72 92 GLY A CA 1
ATOM 719 C C . GLY A 1 92 ? -18.718 80.497 21.878 1.00 13.93 92 GLY A C 1
ATOM 720 O O . GLY A 1 92 ? -19.453 80.994 22.727 1.00 13.83 92 GLY A O 1
ATOM 721 N N . LEU A 1 93 ? -17.535 79.960 22.170 1.00 14.02 93 LEU A N 1
ATOM 722 C CA . LEU A 1 93 ? -16.988 80.001 23.529 1.00 14.40 93 LEU A CA 1
ATOM 723 C C . LEU A 1 93 ? -16.767 81.453 23.995 1.00 14.10 93 LEU A C 1
ATOM 724 O O . LEU A 1 93 ? -17.236 81.853 25.068 1.00 13.80 93 LEU A O 1
ATOM 729 N N . HIS A 1 94 ? -16.079 82.236 23.168 1.00 13.89 94 HIS A N 1
ATOM 730 C CA . HIS A 1 94 ? -15.867 83.669 23.426 1.00 13.86 94 HIS A CA 1
ATOM 731 C C . HIS A 1 94 ? -17.199 84.408 23.579 1.00 13.53 94 HIS A C 1
ATOM 732 O O . HIS A 1 94 ? -17.427 85.067 24.591 1.00 13.15 94 HIS A O 1
ATOM 739 N N . ASN A 1 95 ? -18.079 84.259 22.592 1.00 13.45 95 ASN A N 1
ATOM 740 C CA . ASN A 1 95 ? -19.366 84.960 22.539 1.00 13.80 95 ASN A CA 1
ATOM 741 C C . ASN A 1 95 ? -20.326 84.601 23.671 1.00 14.25 95 ASN A C 1
ATOM 742 O O . ASN A 1 95 ? -20.885 85.479 24.329 1.00 14.02 95 ASN A O 1
ATOM 747 N N . ASP A 1 96 ? -20.501 83.301 23.894 1.00 14.41 96 ASP A N 1
ATOM 748 C CA . ASP A 1 96 ? -21.650 82.810 24.646 1.00 15.31 96 ASP A CA 1
ATOM 749 C C . ASP A 1 96 ? -21.319 82.036 25.917 1.00 15.12 96 ASP A C 1
ATOM 750 O O . ASP A 1 96 ? -22.213 81.716 26.698 1.00 15.46 96 ASP A O 1
ATOM 755 N N . ILE A 1 97 ? -20.040 81.749 26.123 1.00 15.09 97 ILE A N 1
ATOM 756 C CA . ILE A 1 97 ? -19.616 81.050 27.329 1.00 15.65 97 ILE A CA 1
ATOM 757 C C . ILE A 1 97 ? -18.803 81.951 28.254 1.00 15.54 97 ILE A C 1
ATOM 758 O O . ILE A 1 97 ? -19.159 82.105 29.422 1.00 15.80 97 ILE A O 1
ATOM 763 N N . VAL A 1 98 ? -17.745 82.576 27.739 1.00 15.45 98 VAL A N 1
ATOM 764 C CA . VAL A 1 98 ? -16.815 83.299 28.612 1.00 15.30 98 VAL A CA 1
ATOM 765 C C . VAL A 1 98 ? -17.225 84.745 28.868 1.00 15.56 98 VAL A C 1
ATOM 766 O O . VAL A 1 98 ? -17.381 85.152 30.015 1.00 15.31 98 VAL A O 1
ATOM 770 N N . THR A 1 99 ? -17.400 85.526 27.805 1.00 15.77 99 THR A N 1
ATOM 771 C CA . THR A 1 99 ? -17.705 86.950 27.987 1.00 16.24 99 THR A CA 1
ATOM 772 C C . THR A 1 99 ? -18.962 87.224 28.836 1.00 16.59 99 THR A C 1
ATOM 773 O O . THR A 1 99 ? -18.974 88.206 29.572 1.00 17.18 99 THR A O 1
ATOM 777 N N . PRO A 1 100 ? -20.016 86.368 28.750 1.00 17.05 100 PRO A N 1
ATOM 778 C CA . PRO A 1 100 ? -21.100 86.533 29.726 1.00 17.16 100 PRO A CA 1
ATOM 779 C C . PRO A 1 100 ? -20.685 86.564 31.209 1.00 17.33 100 PRO A C 1
ATOM 780 O O . PRO A 1 100 ? -21.384 87.190 32.008 1.00 17.29 100 PRO A O 1
ATOM 784 N N . TYR A 1 101 ? -19.581 85.918 31.581 1.00 17.25 101 TYR A N 1
ATOM 785 C CA . TYR A 1 101 ? -19.106 86.014 32.969 1.00 17.90 101 TYR A CA 1
ATOM 786 C C . TYR A 1 101 ? -18.744 87.457 33.317 1.00 18.18 101 TYR A C 1
ATOM 787 O O . TYR A 1 101 ? -19.076 87.942 34.400 1.00 18.32 101 TYR A O 1
ATOM 796 N N . ILE A 1 102 ? -18.047 88.119 32.394 1.00 18.63 102 ILE A N 1
ATOM 797 C CA . ILE A 1 102 ? -17.630 89.520 32.556 1.00 19.14 102 ILE A CA 1
ATOM 798 C C . ILE A 1 102 ? -18.862 90.433 32.667 1.00 19.56 102 ILE A C 1
ATOM 799 O O . ILE A 1 102 ? -18.936 91.274 33.562 1.00 19.57 102 ILE A O 1
ATOM 804 N N . ALA A 1 103 ? -19.838 90.241 31.781 1.00 20.25 103 ALA A N 1
ATOM 805 C CA . ALA A 1 103 ? -21.054 91.051 31.801 1.00 21.02 103 ALA A CA 1
ATOM 806 C C . ALA A 1 103 ? -21.897 90.820 33.058 1.00 21.85 103 ALA A C 1
ATOM 807 O O . ALA A 1 103 ? -22.424 91.775 33.635 1.00 22.10 103 ALA A O 1
ATOM 809 N N . SER A 1 104 ? -22.021 89.562 33.479 1.00 22.21 104 SER A N 1
ATOM 810 C CA . SER A 1 104 ? -22.854 89.216 34.631 1.00 23.19 104 SER A CA 1
ATOM 811 C C . SER A 1 104 ? -22.234 89.582 35.978 1.00 23.57 104 SER A C 1
ATOM 812 O O . SER A 1 104 ? -22.937 90.056 36.875 1.00 24.02 104 SER A O 1
ATOM 815 N N . TYR A 1 105 ? -20.930 89.360 36.115 1.00 24.00 105 TYR A N 1
ATOM 816 C CA . TYR A 1 105 ? -20.274 89.436 37.425 1.00 24.26 105 TYR A CA 1
ATOM 817 C C . TYR A 1 105 ? -19.215 90.518 37.544 1.00 24.55 105 TYR A C 1
ATOM 818 O O . TYR A 1 105 ? -18.663 90.730 38.627 1.00 24.55 105 TYR A O 1
ATOM 827 N N . GLY A 1 106 ? -18.924 91.191 36.436 1.00 24.76 106 GLY A N 1
ATOM 828 C CA . GLY A 1 106 ? -17.922 92.237 36.435 1.00 25.51 106 GLY A CA 1
ATOM 829 C C . GLY A 1 106 ? -18.438 93.518 37.060 1.00 26.10 106 GLY A C 1
ATOM 830 O O . GLY A 1 106 ? -19.646 93.802 37.029 1.00 26.07 106 GLY A O 1
ATOM 831 N N . THR A 1 107 ? -17.518 94.288 37.635 1.00 26.51 107 THR A N 1
ATOM 832 C CA . THR A 1 107 ? -17.811 95.649 38.069 1.00 26.97 107 THR A CA 1
ATOM 833 C C . THR A 1 107 ? -17.936 96.535 36.827 1.00 27.20 107 THR A C 1
ATOM 834 O O . THR A 1 107 ? -17.514 96.151 35.735 1.00 27.00 107 THR A O 1
ATOM 838 N N . GLU A 1 108 ? -18.505 97.725 36.993 1.00 27.81 108 GLU A N 1
ATOM 839 C CA . GLU A 1 108 ? -18.586 98.688 35.892 1.00 28.05 108 GLU A CA 1
ATOM 840 C C . GLU A 1 108 ? -17.208 98.963 35.288 1.00 27.80 108 GLU A C 1
ATOM 841 O O . GLU A 1 108 ? -17.061 99.015 34.068 1.00 27.68 108 GLU A O 1
ATOM 847 N N . GLU A 1 109 ? -16.204 99.116 36.152 1.00 27.56 109 GLU A N 1
ATOM 848 C CA . GLU A 1 109 ? -14.824 99.340 35.729 1.00 27.42 109 GLU A CA 1
ATOM 849 C C . GLU A 1 109 ? -14.307 98.174 34.874 1.00 26.72 109 GLU A C 1
ATOM 850 O O . GLU A 1 109 ? -13.703 98.389 33.827 1.00 26.21 109 GLU A O 1
ATOM 856 N N . GLN A 1 110 ? -14.570 96.947 35.319 1.00 26.13 110 GLN A N 1
ATOM 857 C CA . GLN A 1 110 ? -14.129 95.745 34.597 1.00 25.46 110 GLN A CA 1
ATOM 858 C C . GLN A 1 110 ? -14.816 95.604 33.243 1.00 25.38 110 GLN A C 1
ATOM 859 O O . GLN A 1 110 ? -14.170 95.282 32.247 1.00 25.54 110 GLN A O 1
ATOM 865 N N . LYS A 1 111 ? -16.121 95.856 33.216 1.00 25.55 111 LYS A N 1
ATOM 866 C CA . LYS A 1 111 ? -16.902 95.788 31.982 1.00 25.76 111 LYS A CA 1
ATOM 867 C C . LYS A 1 111 ? -16.415 96.833 30.978 1.00 26.00 111 LYS A C 1
ATOM 868 O O . LYS A 1 111 ? -16.211 96.531 29.800 1.00 25.69 111 LYS A O 1
ATOM 874 N N . GLN A 1 112 ? -16.193 98.054 31.466 1.00 26.11 112 GLN A N 1
ATOM 875 C CA . GLN A 1 112 ? -15.686 99.143 30.637 1.00 26.21 112 GLN A CA 1
ATOM 876 C C . GLN A 1 112 ? -14.303 98.816 30.070 1.00 25.77 112 GLN A C 1
ATOM 877 O O . GLN A 1 112 ? -14.026 99.093 28.908 1.00 25.31 112 GLN A O 1
ATOM 883 N N . LYS A 1 113 ? -13.454 98.208 30.896 1.00 25.66 113 LYS A N 1
ATOM 884 C CA . LYS A 1 113 ? -12.094 97.854 30.499 1.00 25.60 113 LYS A CA 1
ATOM 885 C C . LYS A 1 113 ? -12.034 96.718 29.476 1.00 24.98 113 LYS A C 1
ATOM 886 O O . LYS A 1 113 ? -11.175 96.728 28.592 1.00 24.92 113 LYS A O 1
ATOM 892 N N . TRP A 1 114 ? -12.938 95.745 29.597 1.00 23.99 114 TRP A N 1
ATOM 893 C CA . TRP A 1 114 ? -12.814 94.504 28.820 1.00 22.92 114 TRP A CA 1
ATOM 894 C C . TRP A 1 114 ? -13.821 94.299 27.688 1.00 22.36 114 TRP A C 1
ATOM 895 O O . TRP A 1 114 ? -13.441 93.857 26.597 1.00 22.63 114 TRP A O 1
ATOM 906 N N . LEU A 1 115 ? -15.087 94.609 27.936 1.00 21.55 115 LEU A N 1
ATOM 907 C CA . LEU A 1 115 ? -16.142 94.314 26.958 1.00 20.94 115 LEU A CA 1
ATOM 908 C C . LEU A 1 115 ? -15.989 94.944 25.563 1.00 20.52 115 LEU A C 1
ATOM 909 O O . LEU A 1 115 ? -16.198 94.256 24.566 1.00 19.91 115 LEU A O 1
ATOM 914 N N . PRO A 1 116 ? -15.624 96.245 25.476 1.00 20.55 116 PRO A N 1
ATOM 915 C CA . PRO A 1 116 ? -15.442 96.797 24.126 1.00 20.40 116 PRO A CA 1
ATOM 916 C C . PRO A 1 116 ? -14.469 96.006 23.242 1.00 20.23 116 PRO A C 1
ATOM 917 O O . PRO A 1 116 ? -14.759 95.781 22.064 1.00 20.25 116 PRO A O 1
ATOM 921 N N . LYS A 1 117 ? -13.348 95.567 23.806 1.00 20.05 117 LYS A N 1
ATOM 922 C CA . LYS A 1 117 ? -12.367 94.810 23.029 1.00 20.69 117 LYS A CA 1
ATOM 923 C C . LYS A 1 117 ? -12.792 93.358 22.749 1.00 20.14 117 LYS A C 1
ATOM 924 O O . LYS A 1 117 ? -12.352 92.755 21.769 1.00 19.96 117 LYS A O 1
ATOM 930 N N . CYS A 1 118 ? -13.654 92.810 23.601 1.00 19.84 118 CYS A N 1
ATOM 931 C CA . CYS A 1 118 ? -14.264 91.504 23.326 1.00 19.48 118 CYS A CA 1
ATOM 932 C C . CYS A 1 118 ? -15.202 91.579 22.120 1.00 19.12 118 CYS A C 1
ATOM 933 O O . CYS A 1 118 ? -15.292 90.626 21.352 1.00 18.78 118 CYS A O 1
ATOM 936 N N . VAL A 1 119 ? -15.886 92.714 21.954 1.00 18.73 119 VAL A N 1
ATOM 937 C CA . VAL A 1 119 ? -16.767 92.927 20.803 1.00 18.74 119 VAL A CA 1
ATOM 938 C C . VAL A 1 119 ? -15.982 93.067 19.492 1.00 18.93 119 VAL A C 1
ATOM 939 O O . VAL A 1 119 ? -16.401 92.561 18.455 1.00 18.23 119 VAL A O 1
ATOM 943 N N . THR A 1 120 ? -14.843 93.752 19.549 1.00 19.39 120 THR A N 1
ATOM 944 C CA . THR A 1 120 ? -14.028 93.979 18.354 1.00 20.27 120 THR A CA 1
ATOM 945 C C . THR A 1 120 ? -13.102 92.802 18.030 1.00 20.27 120 THR A C 1
ATOM 946 O O . THR A 1 120 ? -12.614 92.677 16.907 1.00 20.29 120 THR A O 1
ATOM 950 N N . GLY A 1 121 ? -12.863 91.943 19.016 1.00 20.63 121 GLY A N 1
ATOM 951 C CA . GLY A 1 121 ? -11.941 90.820 18.851 1.00 21.11 121 GLY A CA 1
ATOM 952 C C . GLY A 1 121 ? -10.495 91.153 19.172 1.00 21.59 121 GLY A C 1
ATOM 953 O O . GLY A 1 121 ? -9.602 90.339 18.935 1.00 21.79 121 GLY A O 1
ATOM 954 N N . GLU A 1 122 ? -10.263 92.351 19.707 1.00 21.84 122 GLU A N 1
ATOM 955 C CA . GLU A 1 122 ? -8.928 92.765 20.159 1.00 22.27 122 GLU A CA 1
ATOM 956 C C . GLU A 1 122 ? -8.506 91.950 21.379 1.00 21.20 122 GLU A C 1
ATOM 957 O O . GLU A 1 122 ? -7.315 91.697 21.597 1.00 21.01 122 GLU A O 1
ATOM 963 N N . LEU A 1 123 ? -9.495 91.558 22.175 1.00 20.07 123 LEU A N 1
ATOM 964 C CA . LEU A 1 123 ? -9.286 90.605 23.244 1.00 19.23 123 LEU A CA 1
ATOM 965 C C . LEU A 1 123 ? -10.109 89.354 22.956 1.00 18.37 123 LEU A C 1
ATOM 966 O O . LEU A 1 123 ? -11.314 89.429 22.721 1.00 18.26 123 LEU A O 1
ATOM 971 N N . ILE A 1 124 ? -9.421 88.216 22.934 1.00 17.18 124 ILE A N 1
ATOM 972 C CA . ILE A 1 124 ? -10.047 86.912 22.777 1.00 16.21 124 ILE A CA 1
ATOM 973 C C . ILE A 1 124 ? -10.062 86.271 24.162 1.00 15.87 124 ILE A C 1
ATOM 974 O O . ILE A 1 124 ? -9.089 86.380 24.899 1.00 15.93 124 ILE A O 1
ATOM 979 N N . THR A 1 125 ? -11.168 85.620 24.510 1.00 15.60 125 THR A N 1
ATOM 980 C CA . THR A 1 125 ? -11.335 85.059 25.846 1.00 14.91 125 THR A CA 1
ATOM 981 C C . THR A 1 125 ? -11.267 83.535 25.891 1.00 14.90 125 THR A C 1
ATOM 982 O O . THR A 1 125 ? -11.496 82.849 24.889 1.00 14.31 125 THR A O 1
ATOM 986 N N . ALA A 1 126 ? -10.974 83.025 27.086 1.00 14.88 126 ALA A N 1
ATOM 987 C CA . ALA A 1 126 ? -10.970 81.593 27.365 1.00 14.29 126 ALA A CA 1
ATOM 988 C C . ALA A 1 126 ? -11.394 81.379 28.810 1.00 14.27 126 ALA A C 1
ATOM 989 O O . ALA A 1 126 ? -11.367 82.306 29.623 1.00 14.37 126 ALA A O 1
ATOM 991 N N . ILE A 1 127 ? -11.804 80.156 29.121 1.00 14.20 127 ILE A N 1
ATOM 992 C CA . ILE A 1 127 ? -12.141 79.803 30.495 1.00 14.76 127 ILE A CA 1
ATOM 993 C C . ILE A 1 127 ? -11.361 78.551 30.907 1.00 15.13 127 ILE A C 1
ATOM 994 O O . ILE A 1 127 ? -11.292 77.576 30.144 1.00 14.61 127 ILE A O 1
ATOM 999 N N . ALA A 1 128 ? -10.748 78.607 32.092 1.00 15.24 128 ALA A N 1
ATOM 1000 C CA . ALA A 1 128 ? -9.858 77.544 32.549 1.00 16.33 128 ALA A CA 1
ATOM 1001 C C . ALA A 1 128 ? -10.301 76.976 33.891 1.00 17.03 128 ALA A C 1
ATOM 1002 O O . ALA A 1 128 ? -10.081 77.582 34.949 1.00 17.16 128 ALA A O 1
ATOM 1004 N N . MET A 1 129 ? -10.943 75.813 33.812 1.00 17.83 129 MET A N 1
ATOM 1005 C CA . MET A 1 129 ? -11.467 75.087 34.969 1.00 19.02 129 MET A CA 1
ATOM 1006 C C . MET A 1 129 ? -10.607 73.825 35.140 1.00 18.48 129 MET A C 1
ATOM 1007 O O . MET A 1 129 ? -9.960 73.626 36.172 1.00 18.36 129 MET A O 1
ATOM 1012 N N . THR A 1 130 ? -10.582 73.009 34.088 1.00 17.97 130 THR A N 1
ATOM 1013 C CA . THR A 1 130 ? -9.987 71.667 34.094 1.00 17.90 130 THR A CA 1
ATOM 1014 C C . THR A 1 130 ? -8.484 71.641 34.384 1.00 18.04 130 THR A C 1
ATOM 1015 O O . THR A 1 130 ? -7.719 72.464 33.872 1.00 17.56 130 THR A O 1
ATOM 1019 N N . GLU A 1 131 ? -8.077 70.671 35.204 1.00 18.23 131 GLU A N 1
ATOM 1020 C CA . GLU A 1 131 ? -6.684 70.475 35.584 1.00 19.00 131 GLU A CA 1
ATOM 1021 C C . GLU A 1 131 ? -6.260 69.027 35.294 1.00 19.05 131 GLU A C 1
ATOM 1022 O O . GLU A 1 131 ? -7.122 68.167 35.105 1.00 18.60 131 GLU A O 1
ATOM 1028 N N . PRO A 1 132 ? -4.936 68.755 35.226 1.00 19.33 132 PRO A N 1
ATOM 1029 C CA . PRO A 1 132 ? -4.511 67.370 35.000 1.00 19.56 132 PRO A CA 1
ATOM 1030 C C . PRO A 1 132 ? -5.196 66.376 35.944 1.00 19.54 132 PRO A C 1
ATOM 1031 O O . PRO A 1 132 ? -5.593 65.299 35.502 1.00 19.80 132 PRO A O 1
ATOM 1035 N N . GLY A 1 133 ? -5.366 66.761 37.208 1.00 19.48 133 GLY A N 1
ATOM 1036 C CA . GLY A 1 133 ? -5.927 65.881 38.230 1.00 19.62 133 GLY A CA 1
ATOM 1037 C C . GLY A 1 133 ? -7.438 65.866 38.382 1.00 19.72 133 GLY A C 1
ATOM 1038 O O . GLY A 1 133 ? -7.984 64.980 39.053 1.00 19.92 133 GLY A O 1
ATOM 1039 N N . ALA A 1 134 ? -8.122 66.837 37.771 1.00 19.14 134 ALA A N 1
ATOM 1040 C CA . ALA A 1 134 ? -9.564 66.981 37.948 1.00 19.04 134 ALA A CA 1
ATOM 1041 C C . ALA A 1 134 ? -10.242 67.695 36.779 1.00 19.13 134 ALA A C 1
ATOM 1042 O O . ALA A 1 134 ? -9.817 68.779 36.357 1.00 19.17 134 ALA A O 1
ATOM 1044 N N . GLY A 1 135 ? -11.288 67.063 36.257 1.00 19.01 135 GLY A N 1
ATOM 1045 C CA . GLY A 1 135 ? -12.133 67.654 35.231 1.00 19.17 135 GLY A CA 1
ATOM 1046 C C . GLY A 1 135 ? -13.572 67.563 35.683 1.00 19.36 135 GLY A C 1
ATOM 1047 O O . GLY A 1 135 ? -14.168 68.567 36.085 1.00 19.26 135 GLY A O 1
ATOM 1048 N N . SER A 1 136 ? -14.129 66.350 35.633 1.00 19.30 136 SER A N 1
ATOM 1049 C CA . SER A 1 136 ? -15.492 66.103 36.124 1.00 19.46 136 SER A CA 1
ATOM 1050 C C . SER A 1 136 ? -15.640 66.522 37.589 1.00 19.75 136 SER A C 1
ATOM 1051 O O . SER A 1 136 ? -16.648 67.129 37.974 1.00 19.26 136 SER A O 1
ATOM 1054 N N . ASP A 1 137 ? -14.624 66.194 38.385 1.00 19.78 137 ASP A N 1
ATOM 1055 C CA . ASP A 1 137 ? -14.601 66.483 39.818 1.00 20.55 137 ASP A CA 1
ATOM 1056 C C . ASP A 1 137 ? -14.008 67.875 40.063 1.00 20.85 137 ASP A C 1
ATOM 1057 O O . ASP A 1 137 ? -12.939 68.020 40.664 1.00 20.86 137 ASP A O 1
ATOM 1062 N N . LEU A 1 138 ? -14.728 68.890 39.595 1.00 21.26 138 LEU A N 1
ATOM 1063 C CA . LEU A 1 138 ? -14.254 70.271 39.606 1.00 22.03 138 LEU A CA 1
ATOM 1064 C C . LEU A 1 138 ? -13.985 70.828 41.008 1.00 21.90 138 LEU A C 1
ATOM 1065 O O . LEU A 1 138 ? -13.106 71.673 41.188 1.00 21.55 138 LEU A O 1
ATOM 1070 N N . ALA A 1 139 ? -14.731 70.357 42.001 1.00 22.12 139 ALA A N 1
ATOM 1071 C CA . ALA A 1 139 ? -14.525 70.824 43.372 1.00 22.75 139 ALA A CA 1
ATOM 1072 C C . ALA A 1 139 ? -13.124 70.465 43.885 1.00 23.03 139 ALA A C 1
ATOM 1073 O O . ALA A 1 139 ? -12.645 71.058 44.850 1.00 23.22 139 ALA A O 1
ATOM 1075 N N . ASN A 1 140 ? -12.463 69.524 43.202 1.00 23.26 140 ASN A N 1
ATOM 1076 C CA . ASN A 1 140 ? -11.151 69.011 43.604 1.00 23.64 140 ASN A CA 1
ATOM 1077 C C . ASN A 1 140 ? -9.955 69.645 42.874 1.00 23.41 140 ASN A C 1
ATOM 1078 O O . ASN A 1 140 ? -8.833 69.136 42.944 1.00 23.41 140 ASN A O 1
ATOM 1083 N N . ILE A 1 141 ? -10.191 70.754 42.175 1.00 23.36 141 ILE A N 1
ATOM 1084 C CA . ILE A 1 141 ? -9.098 71.509 41.540 1.00 23.74 141 ILE A CA 1
ATOM 1085 C C . ILE A 1 141 ? -8.112 72.011 42.599 1.00 23.66 141 ILE A C 1
ATOM 1086 O O . ILE A 1 141 ? -8.507 72.270 43.738 1.00 24.12 141 ILE A O 1
ATOM 1091 N N . SER A 1 142 ? -6.839 72.129 42.239 1.00 23.69 142 SER A N 1
ATOM 1092 C CA . SER A 1 142 ? -5.826 72.497 43.221 1.00 23.80 142 SER A CA 1
ATOM 1093 C C . SER A 1 142 ? -4.993 73.740 42.880 1.00 23.52 142 SER A C 1
ATOM 1094 O O . SER A 1 142 ? -4.083 74.105 43.636 1.00 23.04 142 SER A O 1
ATOM 1097 N N . THR A 1 143 ? -5.309 74.400 41.762 1.00 23.02 143 THR A N 1
ATOM 1098 C CA . THR A 1 143 ? -4.686 75.694 41.443 1.00 22.85 143 THR A CA 1
ATOM 1099 C C . THR A 1 143 ? -4.999 76.667 42.578 1.00 22.56 143 THR A C 1
ATOM 1100 O O . THR A 1 143 ? -6.155 76.834 42.949 1.00 22.83 143 THR A O 1
ATOM 1104 N N . THR A 1 144 ? -3.958 77.279 43.141 1.00 22.45 144 THR A N 1
ATOM 1105 C CA . THR A 1 144 ? -4.127 78.197 44.260 1.00 22.71 144 THR A CA 1
ATOM 1106 C C . THR A 1 144 ? -3.873 79.647 43.863 1.00 22.96 144 THR A C 1
ATOM 1107 O O . THR A 1 144 ? -3.067 79.933 42.976 1.00 22.52 144 THR A O 1
ATOM 1111 N N . ALA A 1 145 ? -4.576 80.550 44.536 1.00 23.81 145 ALA A N 1
ATOM 1112 C CA . ALA A 1 145 ? -4.337 81.983 44.423 1.00 24.53 145 ALA A CA 1
ATOM 1113 C C . ALA A 1 145 ? -4.211 82.531 45.834 1.00 25.26 145 ALA A C 1
ATOM 1114 O O . ALA A 1 145 ? -5.197 82.618 46.562 1.00 25.49 145 ALA A O 1
ATOM 1116 N N . VAL A 1 146 ? -2.984 82.867 46.221 1.00 26.24 146 VAL A N 1
ATOM 1117 C CA . VAL A 1 146 ? -2.705 83.353 47.565 1.00 27.33 146 VAL A CA 1
ATOM 1118 C C . VAL A 1 146 ? -2.519 84.865 47.508 1.00 28.06 146 VAL A C 1
ATOM 1119 O O . VAL A 1 146 ? -1.698 85.371 46.740 1.00 27.92 146 VAL A O 1
ATOM 1123 N N . LYS A 1 147 ? -3.304 85.576 48.310 1.00 29.20 147 LYS A N 1
ATOM 1124 C CA . LYS A 1 147 ? -3.236 87.030 48.370 1.00 30.57 147 LYS A CA 1
ATOM 1125 C C . LYS A 1 147 ? -1.888 87.476 48.935 1.00 31.15 147 LYS A C 1
ATOM 1126 O O . LYS A 1 147 ? -1.414 86.939 49.940 1.00 31.30 147 LYS A O 1
ATOM 1132 N N . ASP A 1 148 ? -1.265 88.434 48.256 1.00 31.71 148 ASP A N 1
ATOM 1133 C CA . ASP A 1 148 ? -0.015 89.039 48.707 1.00 32.37 148 ASP A CA 1
ATOM 1134 C C . ASP A 1 148 ? -0.027 90.506 48.286 1.00 32.47 148 ASP A C 1
ATOM 1135 O O . ASP A 1 148 ? 0.276 90.836 47.137 1.00 32.34 148 ASP A O 1
ATOM 1140 N N . GLY A 1 149 ? -0.398 91.375 49.223 1.00 32.58 149 GLY A N 1
ATOM 1141 C CA . GLY A 1 149 ? -0.534 92.804 48.948 1.00 32.63 149 GLY A CA 1
ATOM 1142 C C . GLY A 1 149 ? -1.691 93.080 48.008 1.00 32.61 149 GLY A C 1
ATOM 1143 O O . GLY A 1 149 ? -2.823 92.664 48.269 1.00 32.73 149 GLY A O 1
ATOM 1144 N N . ASP A 1 150 ? -1.398 93.767 46.906 1.00 32.58 150 ASP A N 1
ATOM 1145 C CA . ASP A 1 150 ? -2.409 94.119 45.904 1.00 32.61 150 ASP A CA 1
ATOM 1146 C C . ASP A 1 150 ? -2.533 93.053 44.808 1.00 32.06 150 ASP A C 1
ATOM 1147 O O . ASP A 1 150 ? -3.109 93.314 43.746 1.00 32.12 150 ASP A O 1
ATOM 1152 N N . TYR A 1 151 ? -1.992 91.863 45.068 1.00 31.32 151 TYR A N 1
ATOM 1153 C CA . TYR A 1 151 ? -1.912 90.803 44.062 1.00 30.60 151 TYR A CA 1
ATOM 1154 C C . TYR A 1 151 ? -2.376 89.447 44.574 1.00 29.77 151 TYR A C 1
ATOM 1155 O O . TYR A 1 151 ? -2.395 89.203 45.782 1.00 29.44 151 TYR A O 1
ATOM 1164 N N . TYR A 1 152 ? -2.761 88.582 43.635 1.00 28.43 152 TYR A N 1
ATOM 1165 C CA . TYR A 1 152 ? -2.917 87.156 43.893 1.00 27.50 152 TYR A CA 1
ATOM 1166 C C . TYR A 1 152 ? -1.717 86.438 43.293 1.00 26.81 152 TYR A C 1
ATOM 1167 O O . TYR A 1 152 ? -1.370 86.664 42.130 1.00 26.88 152 TYR A O 1
ATOM 1176 N N . ILE A 1 153 ? -1.077 85.587 44.088 1.00 25.60 153 ILE A N 1
ATOM 1177 C CA . ILE A 1 153 ? 0.012 84.759 43.590 1.00 24.48 153 ILE A CA 1
ATOM 1178 C C . ILE A 1 153 ? -0.589 83.416 43.171 1.00 23.96 153 ILE A C 1
ATOM 1179 O O . ILE A 1 153 ? -1.098 82.667 44.012 1.00 23.55 153 ILE A O 1
ATOM 1184 N N . VAL A 1 154 ? -0.548 83.138 41.867 1.00 23.32 154 VAL A N 1
ATOM 1185 C CA . VAL A 1 154 ? -1.240 81.972 41.305 1.00 22.59 154 VAL A CA 1
ATOM 1186 C C . VAL A 1 154 ? -0.273 80.842 40.945 1.00 22.17 154 VAL A C 1
ATOM 1187 O O . VAL A 1 154 ? 0.730 81.046 40.249 1.00 21.70 154 VAL A O 1
ATOM 1191 N N . ASN A 1 155 ? -0.589 79.650 41.442 1.00 21.73 155 ASN A N 1
ATOM 1192 C CA . ASN A 1 155 ? 0.194 78.462 41.168 1.00 21.37 155 ASN A CA 1
ATOM 1193 C C . ASN A 1 155 ? -0.713 77.312 40.767 1.00 21.13 155 ASN A C 1
ATOM 1194 O O . ASN A 1 155 ? -1.679 77.004 41.462 1.00 21.09 155 ASN A O 1
ATOM 1199 N N . GLY A 1 156 ? -0.410 76.688 39.639 1.00 20.90 156 GLY A N 1
ATOM 1200 C CA . GLY A 1 156 ? -1.237 75.586 39.166 1.00 20.45 156 GLY A CA 1
ATOM 1201 C C . GLY A 1 156 ? -1.115 75.353 37.681 1.00 20.11 156 GLY A C 1
ATOM 1202 O O . GLY A 1 156 ? -0.311 75.989 37.002 1.00 19.86 156 GLY A O 1
ATOM 1203 N N . GLN A 1 157 ? -1.916 74.418 37.188 1.00 19.88 157 GLN A N 1
ATOM 1204 C CA . GLN A 1 157 ? -1.882 74.027 35.793 1.00 19.91 157 GLN A CA 1
ATOM 1205 C C . GLN A 1 157 ? -3.311 73.757 35.359 1.00 19.22 157 GLN A C 1
ATOM 1206 O O . GLN A 1 157 ? -4.096 73.148 36.094 1.00 18.61 157 GLN A O 1
ATOM 1212 N N . LYS A 1 158 ? -3.645 74.259 34.175 1.00 18.55 158 LYS A N 1
ATOM 1213 C CA . LYS A 1 158 ? -4.949 74.044 33.572 1.00 17.91 158 LYS A CA 1
ATOM 1214 C C . LYS A 1 158 ? -4.742 73.317 32.260 1.00 17.45 158 LYS A C 1
ATOM 1215 O O . LYS A 1 158 ? -3.730 73.512 31.593 1.00 17.42 158 LYS A O 1
ATOM 1221 N N . THR A 1 159 ? -5.697 72.472 31.890 1.00 16.99 159 THR A N 1
ATOM 1222 C CA . THR A 1 159 ? -5.494 71.577 30.762 1.00 16.94 159 THR A CA 1
ATOM 1223 C C . THR A 1 159 ? -6.697 71.605 29.815 1.00 16.19 159 THR A C 1
ATOM 1224 O O . THR A 1 159 ? -7.814 71.912 30.237 1.00 15.43 159 THR A O 1
ATOM 1228 N N . PHE A 1 160 ? -6.439 71.295 28.543 1.00 15.46 160 PHE A N 1
ATOM 1229 C CA . PHE A 1 160 ? -7.460 71.294 27.483 1.00 15.21 160 PHE A CA 1
ATOM 1230 C C . PHE A 1 160 ? -8.152 72.651 27.275 1.00 14.65 160 PHE A C 1
ATOM 1231 O O . PHE A 1 160 ? -9.362 72.699 27.037 1.00 15.15 160 PHE A O 1
ATOM 1239 N N . ILE A 1 161 ? -7.411 73.751 27.335 1.00 13.74 161 ILE A N 1
ATOM 1240 C CA . ILE A 1 161 ? -8.059 75.064 27.289 1.00 12.95 161 ILE A CA 1
ATOM 1241 C C . ILE A 1 161 ? -8.319 75.522 25.846 1.00 13.03 161 ILE A C 1
ATOM 1242 O O . ILE A 1 161 ? -7.387 75.735 25.069 1.00 13.40 161 ILE A O 1
ATOM 1247 N N . THR A 1 162 ? -9.596 75.649 25.503 1.00 12.60 162 THR A N 1
ATOM 1248 C CA . THR A 1 162 ? -10.026 76.122 24.177 1.00 12.86 162 THR A CA 1
ATOM 1249 C C . THR A 1 162 ? -9.580 77.589 24.026 1.00 12.74 162 THR A C 1
ATOM 1250 O O . THR A 1 162 ? -9.625 78.346 25.000 1.00 12.68 162 THR A O 1
ATOM 1254 N N . ASN A 1 163 ? -9.127 77.974 22.829 1.00 12.86 163 ASN A N 1
ATOM 1255 C CA . ASN A 1 163 ? -8.518 79.312 22.614 1.00 13.32 163 ASN A CA 1
ATOM 1256 C C . ASN A 1 163 ? -7.259 79.490 23.470 1.00 13.91 163 ASN A C 1
ATOM 1257 O O . ASN A 1 163 ? -6.882 80.617 23.819 1.00 13.97 163 ASN A O 1
ATOM 1262 N N . GLY A 1 164 ? -6.605 78.380 23.801 1.00 14.14 164 GLY A N 1
ATOM 1263 C CA . GLY A 1 164 ? -5.456 78.396 24.712 1.00 14.74 164 GLY A CA 1
ATOM 1264 C C . GLY A 1 164 ? -4.257 79.222 24.271 1.00 15.32 164 GLY A C 1
ATOM 1265 O O . GLY A 1 164 ? -3.530 79.754 25.109 1.00 15.82 164 GLY A O 1
ATOM 1266 N N . ILE A 1 165 ? -4.043 79.316 22.958 1.00 15.72 165 ILE A N 1
ATOM 1267 C CA . ILE A 1 165 ? -2.957 80.133 22.406 1.00 16.31 165 ILE A CA 1
ATOM 1268 C C . ILE A 1 165 ? -3.391 81.587 22.177 1.00 16.39 165 ILE A C 1
ATOM 1269 O O . ILE A 1 165 ? -2.687 82.510 22.588 1.00 16.43 165 ILE A O 1
ATOM 1274 N N . HIS A 1 166 ? -4.549 81.788 21.546 1.00 16.33 166 HIS A N 1
ATOM 1275 C CA . HIS A 1 166 ? -5.001 83.143 21.200 1.00 16.74 166 HIS A CA 1
ATOM 1276 C C . HIS A 1 166 ? -5.462 83.990 22.385 1.00 16.82 166 HIS A C 1
ATOM 1277 O O . HIS A 1 166 ? -5.359 85.217 22.342 1.00 16.53 166 HIS A O 1
ATOM 1284 N N . ALA A 1 167 ? -5.981 83.343 23.431 1.00 16.90 167 ALA A N 1
ATOM 1285 C CA . ALA A 1 167 ? -6.674 84.060 24.503 1.00 16.83 167 ALA A CA 1
ATOM 1286 C C . ALA A 1 167 ? -5.813 85.125 25.183 1.00 16.87 167 ALA A C 1
ATOM 1287 O O . ALA A 1 167 ? -4.675 84.866 25.589 1.00 16.56 167 ALA A O 1
ATOM 1289 N N . ASP A 1 168 ? -6.379 86.323 25.282 1.00 17.15 168 ASP A N 1
ATOM 1290 C CA . ASP A 1 168 ? -5.743 87.476 25.917 1.00 17.69 168 ASP A CA 1
ATOM 1291 C C . ASP A 1 168 ? -6.293 87.700 27.319 1.00 18.00 168 ASP A C 1
ATOM 1292 O O . ASP A 1 168 ? -5.658 88.364 28.149 1.00 18.59 168 ASP A O 1
ATOM 1297 N N . LEU A 1 169 ? -7.492 87.175 27.556 1.00 18.13 169 LEU A N 1
ATOM 1298 C CA . LEU A 1 169 ? -8.164 87.223 28.848 1.00 18.47 169 LEU A CA 1
ATOM 1299 C C . LEU A 1 169 ? -8.600 85.806 29.193 1.00 18.21 169 LEU A C 1
ATOM 1300 O O . LEU A 1 169 ? -9.352 85.196 28.441 1.00 17.91 169 LEU A O 1
ATOM 1305 N N . ILE A 1 170 ? -8.134 85.280 30.318 1.00 17.95 170 ILE A N 1
ATOM 1306 C CA . ILE A 1 170 ? -8.522 83.925 30.710 1.00 18.13 170 ILE A CA 1
ATOM 1307 C C . ILE A 1 170 ? -9.233 83.966 32.065 1.00 17.74 170 ILE A C 1
ATOM 1308 O O . ILE A 1 170 ? -8.666 84.428 33.053 1.00 17.84 170 ILE A O 1
ATOM 1313 N N . VAL A 1 171 ? -10.485 83.515 32.095 1.00 17.48 171 VAL A N 1
ATOM 1314 C CA . VAL A 1 171 ? -11.211 83.363 33.358 1.00 17.72 171 VAL A CA 1
ATOM 1315 C C . VAL A 1 171 ? -10.734 82.069 34.039 1.00 18.01 171 VAL A C 1
ATOM 1316 O O . VAL A 1 171 ? -10.997 80.966 33.552 1.00 17.76 171 VAL A O 1
ATOM 1320 N N . VAL A 1 172 ? -10.016 82.218 35.152 1.00 18.38 172 VAL A N 1
ATOM 1321 C CA . VAL A 1 172 ? -9.367 81.081 35.820 1.00 18.96 172 VAL A CA 1
ATOM 1322 C C . VAL A 1 172 ? -10.051 80.711 37.143 1.00 19.60 172 VAL A C 1
ATOM 1323 O O . VAL A 1 172 ? -10.204 81.555 38.029 1.00 19.18 172 VAL A O 1
ATOM 1327 N N . ALA A 1 173 ? -10.458 79.446 37.263 1.00 20.45 173 ALA A N 1
ATOM 1328 C CA . ALA A 1 173 ? -11.007 78.930 38.520 1.00 21.58 173 ALA A CA 1
ATOM 1329 C C . ALA A 1 173 ? -9.850 78.469 39.399 1.00 22.32 173 ALA A C 1
ATOM 1330 O O . ALA A 1 173 ? -9.054 77.623 38.998 1.00 22.02 173 ALA A O 1
ATOM 1332 N N . CYS A 1 174 ? -9.746 79.044 40.592 1.00 23.82 174 CYS A N 1
ATOM 1333 C CA . CYS A 1 174 ? -8.633 78.732 41.487 1.00 25.32 174 CYS A CA 1
ATOM 1334 C C . CYS A 1 174 ? -9.086 78.708 42.939 1.00 25.70 174 CYS A C 1
ATOM 1335 O O . CYS A 1 174 ? -10.143 79.235 43.273 1.00 25.72 174 CYS A O 1
ATOM 1338 N N . LYS A 1 175 ? -8.290 78.079 43.799 1.00 26.39 175 LYS A N 1
ATOM 1339 C CA . LYS A 1 175 ? -8.621 78.031 45.214 1.00 27.41 175 LYS A CA 1
ATOM 1340 C C . LYS A 1 175 ? -7.944 79.174 45.966 1.00 27.86 175 LYS A C 1
ATOM 1341 O O . LYS A 1 175 ? -6.731 79.165 46.177 1.00 27.63 175 LYS A O 1
ATOM 1347 N N . THR A 1 176 ? -8.742 80.174 46.330 1.00 28.88 176 THR A N 1
ATOM 1348 C CA . THR A 1 176 ? -8.276 81.277 47.175 1.00 30.16 176 THR A CA 1
ATOM 1349 C C . THR A 1 176 ? -8.221 80.865 48.654 1.00 31.29 176 THR A C 1
ATOM 1350 O O . THR A 1 176 ? -7.528 81.492 49.460 1.00 31.45 176 THR A O 1
ATOM 1354 N N . ASP A 1 177 ? -8.955 79.807 48.995 1.00 32.78 177 ASP A N 1
ATOM 1355 C CA . ASP A 1 177 ? -8.865 79.173 50.308 1.00 34.18 177 ASP A CA 1
ATOM 1356 C C . ASP A 1 177 ? -8.928 77.652 50.143 1.00 35.09 177 ASP A C 1
ATOM 1357 O O . ASP A 1 177 ? -10.017 77.081 50.077 1.00 35.21 177 ASP A O 1
ATOM 1362 N N . PRO A 1 178 ? -7.755 76.991 50.075 1.00 36.18 178 PRO A N 1
ATOM 1363 C CA . PRO A 1 178 ? -7.697 75.537 49.886 1.00 37.12 178 PRO A CA 1
ATOM 1364 C C . PRO A 1 178 ? -8.236 74.743 51.076 1.00 38.05 178 PRO A C 1
ATOM 1365 O O . PRO A 1 178 ? -8.584 73.569 50.920 1.00 38.35 178 PRO A O 1
ATOM 1369 N N . GLN A 1 179 ? -8.309 75.379 52.244 1.00 38.91 179 GLN A N 1
ATOM 1370 C CA . GLN A 1 179 ? -8.726 74.700 53.473 1.00 39.87 179 GLN A CA 1
ATOM 1371 C C . GLN A 1 179 ? -10.227 74.821 53.759 1.00 40.06 179 GLN A C 1
ATOM 1372 O O . GLN A 1 179 ? -10.717 74.261 54.742 1.00 40.20 179 GLN A O 1
ATOM 1378 N N . ALA A 1 180 ? -10.949 75.535 52.893 1.00 40.21 180 ALA A N 1
ATOM 1379 C CA . ALA A 1 180 ? -12.386 75.780 53.076 1.00 40.30 180 ALA A CA 1
ATOM 1380 C C . ALA A 1 180 ? -13.235 74.500 53.098 1.00 40.33 180 ALA A C 1
ATOM 1381 O O . ALA A 1 180 ? -12.910 73.512 52.433 1.00 40.38 180 ALA A O 1
ATOM 1383 N N . LYS A 1 181 ? -14.316 74.533 53.879 1.00 40.29 181 LYS A N 1
ATOM 1384 C CA . LYS A 1 181 ? -15.233 73.398 54.027 1.00 40.22 181 LYS A CA 1
ATOM 1385 C C . LYS A 1 181 ? -16.666 73.836 53.706 1.00 39.67 181 LYS A C 1
ATOM 1386 O O . LYS A 1 181 ? -17.205 74.719 54.385 1.00 40.01 181 LYS A O 1
ATOM 1392 N N . PRO A 1 182 ? -17.290 73.239 52.666 1.00 39.03 182 PRO A N 1
ATOM 1393 C CA . PRO A 1 182 ? -16.758 72.221 51.752 1.00 38.50 182 PRO A CA 1
ATOM 1394 C C . PRO A 1 182 ? -15.711 72.817 50.803 1.00 37.88 182 PRO A C 1
ATOM 1395 O O . PRO A 1 182 ? -15.641 74.041 50.673 1.00 37.70 182 PRO A O 1
ATOM 1399 N N . PRO A 1 183 ? -14.894 71.961 50.152 1.00 37.45 183 PRO A N 1
ATOM 1400 C CA . PRO A 1 183 ? -13.830 72.432 49.260 1.00 37.07 183 PRO A CA 1
ATOM 1401 C C . PRO A 1 183 ? -14.276 73.474 48.227 1.00 36.59 183 PRO A C 1
ATOM 1402 O O . PRO A 1 183 ? -13.520 74.407 47.939 1.00 36.58 183 PRO A O 1
ATOM 1406 N N . HIS A 1 184 ? -15.490 73.327 47.696 1.00 35.87 184 HIS A N 1
ATOM 1407 C CA . HIS A 1 184 ? -15.987 74.224 46.642 1.00 35.25 184 HIS A CA 1
ATOM 1408 C C . HIS A 1 184 ? -16.169 75.678 47.097 1.00 34.49 184 HIS A C 1
ATOM 1409 O O . HIS A 1 184 ? -16.176 76.591 46.269 1.00 34.43 184 HIS A O 1
ATOM 1416 N N . ARG A 1 185 ? -16.301 75.886 48.407 1.00 33.64 185 ARG A N 1
ATOM 1417 C CA . ARG A 1 185 ? -16.445 77.234 48.969 1.00 32.83 185 ARG A CA 1
ATOM 1418 C C . ARG A 1 185 ? -15.128 78.006 48.993 1.00 31.57 185 ARG A C 1
ATOM 1419 O O . ARG A 1 185 ? -15.097 79.183 49.365 1.00 31.40 185 ARG A O 1
ATOM 1427 N N . GLY A 1 186 ? -14.047 77.342 48.599 1.00 30.16 186 GLY A N 1
ATOM 1428 C CA . GLY A 1 186 ? -12.743 77.985 48.497 1.00 28.67 186 GLY A CA 1
ATOM 1429 C C . GLY A 1 186 ? -12.371 78.397 47.083 1.00 27.47 186 GLY A C 1
ATOM 1430 O O . GLY A 1 186 ? -11.246 78.833 46.843 1.00 27.16 186 GLY A O 1
ATOM 1431 N N . ILE A 1 187 ? -13.316 78.261 46.153 1.00 26.36 187 ILE A N 1
ATOM 1432 C CA . ILE A 1 187 ? -13.070 78.557 44.738 1.00 25.30 187 ILE A CA 1
ATOM 1433 C C . ILE A 1 187 ? -13.498 79.978 44.358 1.00 24.63 187 ILE A C 1
ATOM 1434 O O . ILE A 1 187 ? -14.561 80.455 44.760 1.00 24.44 187 ILE A O 1
ATOM 1439 N N . SER A 1 188 ? -12.648 80.634 43.572 1.00 23.97 188 SER A N 1
ATOM 1440 C CA . SER A 1 188 ? -12.899 81.975 43.070 1.00 23.32 188 SER A CA 1
ATOM 1441 C C . SER A 1 188 ? -12.573 82.041 41.591 1.00 22.73 188 SER A C 1
ATOM 1442 O O . SER A 1 188 ? -11.802 81.224 41.086 1.00 22.57 188 SER A O 1
ATOM 1445 N N . LEU A 1 189 ? -13.158 83.014 40.902 1.00 22.16 189 LEU A N 1
ATOM 1446 C CA . LEU A 1 189 ? -12.817 83.272 39.506 1.00 21.90 189 LEU A CA 1
ATOM 1447 C C . LEU A 1 189 ? -11.908 84.490 39.411 1.00 21.88 189 LEU A C 1
ATOM 1448 O O . LEU A 1 189 ? -12.209 85.544 39.958 1.00 21.91 189 LEU A O 1
ATOM 1453 N N . LEU A 1 190 ? -10.785 84.320 38.726 1.00 21.67 190 LEU A N 1
ATOM 1454 C CA . LEU A 1 190 ? -9.791 85.370 38.588 1.00 22.21 190 LEU A CA 1
ATOM 1455 C C . LEU A 1 190 ? -9.438 85.541 37.109 1.00 22.19 190 LEU A C 1
ATOM 1456 O O . LEU A 1 190 ? -9.095 84.573 36.431 1.00 21.94 190 LEU A O 1
ATOM 1461 N N . VAL A 1 191 ? -9.544 86.768 36.607 1.00 22.14 191 VAL A N 1
ATOM 1462 C CA . VAL A 1 191 ? -9.197 87.047 35.211 1.00 22.36 191 VAL A CA 1
ATOM 1463 C C . VAL A 1 191 ? -7.682 87.197 35.066 1.00 22.46 191 VAL A C 1
ATOM 1464 O O . VAL A 1 191 ? -7.065 88.041 35.728 1.00 22.50 191 VAL A O 1
ATOM 1468 N N . VAL A 1 192 ? -7.082 86.374 34.212 1.00 22.16 192 VAL A N 1
ATOM 1469 C CA . VAL A 1 192 ? -5.644 86.453 33.965 1.00 22.48 192 VAL A CA 1
ATOM 1470 C C . VAL A 1 192 ? -5.401 87.016 32.572 1.00 22.89 192 VAL A C 1
ATOM 1471 O O . VAL A 1 192 ? -5.906 86.492 31.580 1.00 22.71 192 VAL A O 1
ATOM 1475 N N . GLU A 1 193 ? -4.626 88.093 32.509 1.00 23.30 193 GLU A N 1
ATOM 1476 C CA . GLU A 1 193 ? -4.371 88.780 31.248 1.00 24.12 193 GLU A CA 1
ATOM 1477 C C . GLU A 1 193 ? -3.090 88.275 30.593 1.00 23.91 193 GLU A C 1
ATOM 1478 O O . GLU A 1 193 ? -2.196 87.772 31.269 1.00 23.89 193 GLU A O 1
ATOM 1484 N N . ARG A 1 194 ? -3.013 88.400 29.269 1.00 24.28 194 ARG A N 1
ATOM 1485 C CA . ARG A 1 194 ? -1.805 88.061 28.520 1.00 24.35 194 ARG A CA 1
ATOM 1486 C C . ARG A 1 194 ? -0.594 88.793 29.119 1.00 24.74 194 ARG A C 1
ATOM 1487 O O . ARG A 1 194 ? -0.737 89.896 29.639 1.00 24.76 194 ARG A O 1
ATOM 1495 N N . ASP A 1 195 ? 0.576 88.156 29.064 1.00 25.32 195 ASP A N 1
ATOM 1496 C CA . ASP A 1 195 ? 1.850 88.737 29.540 1.00 26.04 195 ASP A CA 1
ATOM 1497 C C . ASP A 1 195 ? 1.942 88.951 31.062 1.00 25.99 195 ASP A C 1
ATOM 1498 O O . ASP A 1 195 ? 2.829 89.665 31.548 1.00 26.45 195 ASP A O 1
ATOM 1503 N N . THR A 1 196 ? 1.035 88.318 31.805 1.00 25.57 196 THR A N 1
ATOM 1504 C CA . THR A 1 196 ? 1.132 88.231 33.261 1.00 25.20 196 THR A CA 1
ATOM 1505 C C . THR A 1 196 ? 2.439 87.524 33.616 1.00 24.70 196 THR A C 1
ATOM 1506 O O . THR A 1 196 ? 2.732 86.463 33.059 1.00 24.57 196 THR A O 1
ATOM 1510 N N . PRO A 1 197 ? 3.251 88.122 34.518 1.00 24.48 197 PRO A N 1
ATOM 1511 C CA . PRO A 1 197 ? 4.476 87.436 34.932 1.00 23.97 197 PRO A CA 1
ATOM 1512 C C . PRO A 1 197 ? 4.132 86.099 35.595 1.00 23.15 197 PRO A C 1
ATOM 1513 O O . PRO A 1 197 ? 3.209 86.047 36.406 1.00 23.21 197 PRO A O 1
ATOM 1517 N N . GLY A 1 198 ? 4.840 85.038 35.215 1.00 22.50 198 GLY A N 1
ATOM 1518 C CA . GLY A 1 198 ? 4.611 83.695 35.776 1.00 21.95 198 GLY A CA 1
ATOM 1519 C C . GLY A 1 198 ? 3.579 82.842 35.044 1.00 21.36 198 GLY A C 1
ATOM 1520 O O . GLY A 1 198 ? 3.387 81.666 35.377 1.00 21.35 198 GLY A O 1
ATOM 1521 N N . PHE A 1 199 ? 2.920 83.440 34.054 1.00 20.29 199 PHE A N 1
ATOM 1522 C CA . PHE A 1 199 ? 1.889 82.781 33.257 1.00 19.57 199 PHE A CA 1
ATOM 1523 C C . PHE A 1 199 ? 2.483 82.382 31.914 1.00 19.29 199 PHE A C 1
ATOM 1524 O O . PHE A 1 199 ? 2.929 83.236 31.144 1.00 18.97 199 PHE A O 1
ATOM 1532 N N . THR A 1 200 ? 2.518 81.078 31.652 1.00 18.80 200 THR A N 1
ATOM 1533 C CA . THR A 1 200 ? 2.990 80.568 30.372 1.00 18.76 200 THR A CA 1
ATOM 1534 C C . THR A 1 200 ? 1.974 79.597 29.777 1.00 19.05 200 THR A C 1
ATOM 1535 O O . THR A 1 200 ? 1.007 79.204 30.436 1.00 18.33 200 THR A O 1
ATOM 1539 N N . ARG A 1 201 ? 2.203 79.222 28.523 1.00 19.49 201 ARG A N 1
ATOM 1540 C CA . ARG A 1 201 ? 1.288 78.347 27.810 1.00 20.45 201 ARG A CA 1
ATOM 1541 C C . ARG A 1 201 ? 2.068 77.189 27.193 1.00 20.38 201 ARG A C 1
ATOM 1542 O O . ARG A 1 201 ? 3.250 77.326 26.856 1.00 20.33 201 ARG A O 1
ATOM 1550 N N . GLY A 1 202 ? 1.415 76.038 27.071 1.00 20.28 202 GLY A N 1
ATOM 1551 C CA . GLY A 1 202 ? 2.045 74.894 26.435 1.00 20.59 202 GLY A CA 1
ATOM 1552 C C . GLY A 1 202 ? 1.959 75.001 24.926 1.00 21.05 202 GLY A C 1
ATOM 1553 O O . GLY A 1 202 ? 1.254 75.866 24.393 1.00 20.88 202 GLY A O 1
ATOM 1554 N N . ARG A 1 203 ? 2.696 74.131 24.241 1.00 21.43 203 ARG A N 1
ATOM 1555 C CA . ARG A 1 203 ? 2.560 73.957 22.796 1.00 22.64 203 ARG A CA 1
ATOM 1556 C C . ARG A 1 203 ? 1.137 73.471 22.500 1.00 21.42 203 ARG A C 1
ATOM 1557 O O . ARG A 1 203 ? 0.526 72.795 23.336 1.00 21.14 203 ARG A O 1
ATOM 1565 N N . LYS A 1 204 ? 0.599 73.816 21.330 1.00 20.76 204 LYS A N 1
ATOM 1566 C CA . LYS A 1 204 ? -0.758 73.376 21.002 1.00 20.62 204 LYS A CA 1
ATOM 1567 C C . LYS A 1 204 ? -0.847 71.849 21.056 1.00 19.17 204 LYS A C 1
ATOM 1568 O O . LYS A 1 204 ? 0.043 71.143 20.578 1.00 18.14 204 LYS A O 1
ATOM 1574 N N . LEU A 1 205 ? -1.916 71.367 21.680 1.00 18.27 205 LEU A N 1
ATOM 1575 C CA . LEU A 1 205 ? -2.132 69.937 21.880 1.00 17.70 205 LEU A CA 1
ATOM 1576 C C . LEU A 1 205 ? -2.507 69.258 20.574 1.00 17.18 205 LEU A C 1
ATOM 1577 O O . LEU A 1 205 ? -3.362 69.751 19.843 1.00 17.01 205 LEU A O 1
ATOM 1582 N N . GLU A 1 206 ? -1.853 68.140 20.279 1.00 16.70 206 GLU A N 1
ATOM 1583 C CA . GLU A 1 206 ? -2.238 67.313 19.129 1.00 17.15 206 GLU A CA 1
ATOM 1584 C C . GLU A 1 206 ? -3.441 66.438 19.492 1.00 15.19 206 GLU A C 1
ATOM 1585 O O . GLU A 1 206 ? -3.365 65.602 20.397 1.00 14.44 206 GLU A O 1
ATOM 1591 N N . LYS A 1 207 ? -4.539 66.624 18.767 1.00 14.01 207 LYS A N 1
ATOM 1592 C CA . LYS A 1 207 ? -5.802 65.945 19.082 1.00 13.20 207 LYS A CA 1
ATOM 1593 C C . LYS A 1 207 ? -6.307 65.092 17.908 1.00 12.82 207 LYS A C 1
ATOM 1594 O O . LYS A 1 207 ? -5.840 65.241 16.774 1.00 12.79 207 LYS A O 1
ATOM 1600 N N . VAL A 1 208 ? -7.262 64.207 18.189 1.00 12.03 208 VAL A N 1
ATOM 1601 C CA . VAL A 1 208 ? -7.906 63.375 17.156 1.00 11.78 208 VAL A CA 1
ATOM 1602 C C . VAL A 1 208 ? -8.568 64.246 16.083 1.00 11.52 208 VAL A C 1
ATOM 1603 O O . VAL A 1 208 ? -8.506 63.930 14.900 1.00 11.96 208 VAL A O 1
ATOM 1607 N N . GLY A 1 209 ? -9.181 65.342 16.518 1.00 11.67 209 GLY A N 1
ATOM 1608 C CA . GLY A 1 209 ? -9.831 66.297 15.618 1.00 11.22 209 GLY A CA 1
ATOM 1609 C C . GLY A 1 209 ? -9.827 67.700 16.197 1.00 11.36 209 GLY A C 1
ATOM 1610 O O . GLY A 1 209 ? -8.996 68.016 17.052 1.00 10.92 209 GLY A O 1
ATOM 1611 N N . LEU A 1 210 ? -10.757 68.537 15.723 1.00 11.39 210 LEU A N 1
ATOM 1612 C CA . LEU A 1 210 ? -10.761 69.976 16.018 1.00 12.17 210 LEU A CA 1
ATOM 1613 C C . LEU A 1 210 ? -9.361 70.537 15.757 1.00 11.78 210 LEU A C 1
ATOM 1614 O O . LEU A 1 210 ? -8.826 71.315 16.544 1.00 11.62 210 LEU A O 1
ATOM 1619 N N . HIS A 1 211 ? -8.785 70.132 14.629 1.00 11.94 211 HIS A N 1
ATOM 1620 C CA . HIS A 1 211 ? -7.382 70.403 14.322 1.00 12.89 211 HIS A CA 1
ATOM 1621 C C . HIS A 1 211 ? -7.034 71.894 14.218 1.00 13.11 211 HIS A C 1
ATOM 1622 O O . HIS A 1 211 ? -5.895 72.282 14.484 1.00 13.55 211 HIS A O 1
ATOM 1629 N N . ALA A 1 212 ? -8.010 72.722 13.849 1.00 13.36 212 ALA A N 1
ATOM 1630 C CA . ALA A 1 212 ? -7.782 74.170 13.763 1.00 13.36 212 ALA A CA 1
ATOM 1631 C C . ALA A 1 212 ? -8.078 74.934 15.060 1.00 13.59 212 ALA A C 1
ATOM 1632 O O . ALA A 1 212 ? -7.898 76.148 15.118 1.00 13.46 212 ALA A O 1
ATOM 1634 N N . GLN A 1 213 ? -8.534 74.228 16.095 1.00 14.22 213 GLN A N 1
ATOM 1635 C CA . GLN A 1 213 ? -8.747 74.834 17.411 1.00 14.45 213 GLN A CA 1
ATOM 1636 C C . GLN A 1 213 ? -7.446 74.782 18.209 1.00 14.69 213 GLN A C 1
ATOM 1637 O O . GLN A 1 213 ? -6.840 73.713 18.345 1.00 14.67 213 GLN A O 1
ATOM 1643 N N . ASP A 1 214 ? -7.015 75.935 18.723 1.00 14.68 214 ASP A N 1
ATOM 1644 C CA . ASP A 1 214 ? -5.746 76.040 19.455 1.00 15.28 214 ASP A CA 1
ATOM 1645 C C . ASP A 1 214 ? -5.902 75.656 20.931 1.00 15.54 214 ASP A C 1
ATOM 1646 O O . ASP A 1 214 ? -5.850 76.507 21.822 1.00 16.63 214 ASP A O 1
ATOM 1651 N N . THR A 1 215 ? -6.080 74.367 21.175 1.00 15.25 215 THR A N 1
ATOM 1652 C CA . THR A 1 215 ? -6.221 73.851 22.532 1.00 15.17 215 THR A CA 1
ATOM 1653 C C . THR A 1 215 ? -4.846 73.728 23.161 1.00 15.27 215 THR A C 1
ATOM 1654 O O . THR A 1 215 ? -3.917 73.222 22.528 1.00 15.98 215 THR A O 1
ATOM 1658 N N . ALA A 1 216 ? -4.712 74.195 24.399 1.00 15.83 216 ALA A N 1
ATOM 1659 C CA . ALA A 1 216 ? -3.419 74.186 25.077 1.00 16.13 216 ALA A CA 1
ATOM 1660 C C . ALA A 1 216 ? -3.539 74.110 26.592 1.00 16.18 216 ALA A C 1
ATOM 1661 O O . ALA A 1 216 ? -4.595 74.400 27.167 1.00 15.95 216 ALA A O 1
ATOM 1663 N N . GLU A 1 217 ? -2.439 73.718 27.228 1.00 16.43 217 GLU A N 1
ATOM 1664 C CA . GLU A 1 217 ? -2.338 73.766 28.681 1.00 16.92 217 GLU A CA 1
ATOM 1665 C C . GLU A 1 217 ? -1.842 75.148 29.093 1.00 16.92 217 GLU A C 1
ATOM 1666 O O . GLU A 1 217 ? -1.137 75.812 28.326 1.00 16.73 217 GLU A O 1
ATOM 1672 N N . LEU A 1 218 ? -2.224 75.571 30.296 1.00 17.11 218 LEU A N 1
ATOM 1673 C CA . LEU A 1 218 ? -1.782 76.844 30.862 1.00 17.38 218 LEU A CA 1
ATOM 1674 C C . LEU A 1 218 ? -1.030 76.568 32.150 1.00 18.24 218 LEU A C 1
ATOM 1675 O O . LEU A 1 218 ? -1.428 75.701 32.925 1.00 18.08 218 LEU A O 1
ATOM 1680 N N . PHE A 1 219 ? 0.048 77.318 32.374 1.00 18.98 219 PHE A N 1
ATOM 1681 C CA . PHE A 1 219 ? 0.901 77.121 33.543 1.00 19.89 219 PHE A CA 1
ATOM 1682 C C . PHE A 1 219 ? 1.020 78.411 34.336 1.00 20.76 219 PHE A C 1
ATOM 1683 O O . PHE A 1 219 ? 1.265 79.481 33.770 1.00 20.54 219 PHE A O 1
ATOM 1691 N N . PHE A 1 220 ? 0.822 78.297 35.645 1.00 21.38 220 PHE A N 1
ATOM 1692 C CA . PHE A 1 220 ? 0.942 79.427 36.549 1.00 22.70 220 PHE A CA 1
ATOM 1693 C C . PHE A 1 220 ? 2.004 79.069 37.576 1.00 23.65 220 PHE A C 1
ATOM 1694 O O . PHE A 1 220 ? 1.784 78.207 38.439 1.00 23.57 220 PHE A O 1
ATOM 1702 N N . GLN A 1 221 ? 3.167 79.700 37.437 1.00 24.71 221 GLN A N 1
ATOM 1703 C CA . GLN A 1 221 ? 4.276 79.532 38.366 1.00 26.21 221 GLN A CA 1
ATOM 1704 C C . GLN A 1 221 ? 4.512 80.875 39.049 1.00 26.38 221 GLN A C 1
ATOM 1705 O O . GLN A 1 221 ? 5.155 81.767 38.488 1.00 26.55 221 GLN A O 1
ATOM 1711 N N . ASP A 1 222 ? 3.949 81.009 40.251 1.00 26.76 222 ASP A N 1
ATOM 1712 C CA . ASP A 1 222 ? 3.915 82.272 40.998 1.00 27.26 222 ASP A CA 1
ATOM 1713 C C . ASP A 1 222 ? 3.411 83.430 40.141 1.00 27.20 222 ASP A C 1
ATOM 1714 O O . ASP A 1 222 ? 4.031 84.496 40.089 1.00 27.37 222 ASP A O 1
ATOM 1719 N N . ALA A 1 223 ? 2.286 83.201 39.470 1.00 27.05 223 ALA A N 1
ATOM 1720 C CA . ALA A 1 223 ? 1.694 84.193 38.583 1.00 27.01 223 ALA A CA 1
ATOM 1721 C C . ALA A 1 223 ? 1.217 85.373 39.409 1.00 26.95 223 ALA A C 1
ATOM 1722 O O . ALA A 1 223 ? 0.462 85.200 40.366 1.00 26.33 223 ALA A O 1
ATOM 1724 N N . LYS A 1 224 ? 1.680 86.566 39.039 1.00 27.10 224 LYS A N 1
ATOM 1725 C CA . LYS A 1 224 ? 1.367 87.789 39.777 1.00 27.64 224 LYS A CA 1
ATOM 1726 C C . LYS A 1 224 ? 0.171 88.486 39.134 1.00 27.09 224 LYS A C 1
ATOM 1727 O O . LYS A 1 224 ? 0.317 89.204 38.141 1.00 27.24 224 LYS A O 1
ATOM 1733 N N . VAL A 1 225 ? -1.010 88.256 39.699 1.00 26.70 225 VAL A N 1
ATOM 1734 C CA . VAL A 1 225 ? -2.258 88.764 39.134 1.00 26.56 225 VAL A CA 1
ATOM 1735 C C . VAL A 1 225 ? -2.838 89.859 40.029 1.00 26.38 225 VAL A C 1
ATOM 1736 O O . VAL A 1 225 ? -3.056 89.622 41.218 1.00 26.30 225 VAL A O 1
ATOM 1740 N N . PRO A 1 226 ? -3.092 91.062 39.465 1.00 26.57 226 PRO A N 1
ATOM 1741 C CA . PRO A 1 226 ? -3.695 92.142 40.255 1.00 26.63 226 PRO A CA 1
ATOM 1742 C C . PRO A 1 226 ? -4.982 91.697 40.942 1.00 26.71 226 PRO A C 1
ATOM 1743 O O . PRO A 1 226 ? -5.797 90.999 40.334 1.00 26.79 226 PRO A O 1
ATOM 1747 N N . ALA A 1 227 ? -5.153 92.101 42.199 1.00 26.82 227 ALA A N 1
ATOM 1748 C CA . ALA A 1 227 ? -6.360 91.798 42.966 1.00 27.02 227 ALA A CA 1
ATOM 1749 C C . ALA A 1 227 ? -7.619 92.375 42.308 1.00 27.20 227 ALA A C 1
ATOM 1750 O O . ALA A 1 227 ? -8.721 91.850 42.499 1.00 26.99 227 ALA A O 1
ATOM 1752 N N . TYR A 1 228 ? -7.434 93.455 41.546 1.00 27.09 228 TYR A N 1
ATOM 1753 C CA . TYR A 1 228 ? -8.476 94.067 40.721 1.00 27.54 228 TYR A CA 1
ATOM 1754 C C . TYR A 1 228 ? -9.151 93.056 39.783 1.00 26.86 228 TYR A C 1
ATOM 1755 O O . TYR A 1 228 ? -10.313 93.229 39.413 1.00 26.57 228 TYR A O 1
ATOM 1764 N N . ASN A 1 229 ? -8.407 92.017 39.400 1.00 26.03 229 ASN A N 1
ATOM 1765 C CA . ASN A 1 229 ? -8.867 91.035 38.412 1.00 25.68 229 ASN A CA 1
ATOM 1766 C C . ASN A 1 229 ? -9.785 89.941 38.957 1.00 25.63 229 ASN A C 1
ATOM 1767 O O . ASN A 1 229 ? -10.212 89.062 38.203 1.00 25.15 229 ASN A O 1
ATOM 1772 N N . LEU A 1 230 ? -10.063 89.980 40.258 1.00 25.70 230 LEU A N 1
ATOM 1773 C CA . LEU A 1 230 ? -11.054 89.091 40.854 1.00 26.03 230 LEU A CA 1
ATOM 1774 C C . LEU A 1 230 ? -12.420 89.353 40.236 1.00 26.26 230 LEU A C 1
ATOM 1775 O O . LEU A 1 230 ? -12.885 90.494 40.182 1.00 25.85 230 LEU A O 1
ATOM 1780 N N . LEU A 1 231 ? -13.046 88.287 39.751 1.00 26.55 231 LEU A N 1
ATOM 1781 C CA . LEU A 1 231 ? -14.375 88.377 39.169 1.00 27.20 231 LEU A CA 1
ATOM 1782 C C . LEU A 1 231 ? -15.404 87.915 40.195 1.00 27.74 231 LEU A C 1
ATOM 1783 O O . LEU A 1 231 ? -15.443 86.734 40.561 1.00 28.08 231 LEU A O 1
ATOM 1788 N N . GLY A 1 232 ? -16.223 88.856 40.660 1.00 28.52 232 GLY A N 1
ATOM 1789 C CA . GLY A 1 232 ? -17.250 88.578 41.665 1.00 29.35 232 GLY A CA 1
ATOM 1790 C C . GLY A 1 232 ? -16.692 88.519 43.076 1.00 29.99 232 GLY A C 1
ATOM 1791 O O . GLY A 1 232 ? -15.758 89.251 43.418 1.00 29.96 232 GLY A O 1
ATOM 1792 N N . GLU A 1 233 ? -17.262 87.637 43.893 1.00 30.46 233 GLU A N 1
ATOM 1793 C CA . GLU A 1 233 ? -16.875 87.520 45.298 1.00 31.17 233 GLU A CA 1
ATOM 1794 C C . GLU A 1 233 ? -15.983 86.304 45.531 1.00 30.88 233 GLU A C 1
ATOM 1795 O O . GLU A 1 233 ? -16.158 85.263 44.888 1.00 30.64 233 GLU A O 1
ATOM 1801 N N . GLU A 1 234 ? -15.015 86.451 46.437 1.00 30.73 234 GLU A N 1
ATOM 1802 C CA . GLU A 1 234 ? -14.159 85.341 46.850 1.00 30.68 234 GLU A CA 1
ATOM 1803 C C . GLU A 1 234 ? -14.999 84.198 47.417 1.00 30.35 234 GLU A C 1
ATOM 1804 O O . GLU A 1 234 ? -15.925 84.429 48.191 1.00 30.26 234 GLU A O 1
ATOM 1810 N N . GLY A 1 235 ? -14.682 82.971 47.016 1.00 30.10 235 GLY A N 1
ATOM 1811 C CA . GLY A 1 235 ? -15.396 81.794 47.514 1.00 29.84 235 GLY A CA 1
ATOM 1812 C C . GLY A 1 235 ? -16.776 81.540 46.922 1.00 29.76 235 GLY A C 1
ATOM 1813 O O . GLY A 1 235 ? -17.474 80.610 47.347 1.00 29.79 235 GLY A O 1
ATOM 1814 N N . LYS A 1 236 ? -17.175 82.355 45.944 1.00 29.39 236 LYS A N 1
ATOM 1815 C CA . LYS A 1 236 ? -18.453 82.155 45.249 1.00 29.35 236 LYS A CA 1
ATOM 1816 C C . LYS A 1 236 ? -18.253 81.657 43.816 1.00 28.69 236 LYS A C 1
ATOM 1817 O O . LYS A 1 236 ? -19.223 81.499 43.068 1.00 28.20 236 LYS A O 1
ATOM 1823 N N . GLY A 1 237 ? -16.996 81.407 43.450 1.00 28.02 237 GLY A N 1
ATOM 1824 C CA . GLY A 1 237 ? -16.639 80.986 42.094 1.00 27.66 237 GLY A CA 1
ATOM 1825 C C . GLY A 1 237 ? -17.404 79.778 41.586 1.00 27.64 237 GLY A C 1
ATOM 1826 O O . GLY A 1 237 ? -17.811 79.741 40.421 1.00 27.51 237 GLY A O 1
ATOM 1827 N N . PHE A 1 238 ? -17.610 78.792 42.462 1.00 27.45 238 PHE A N 1
ATOM 1828 C CA . PHE A 1 238 ? -18.327 77.562 42.102 1.00 27.81 238 PHE A CA 1
ATOM 1829 C C . PHE A 1 238 ? -19.770 77.852 41.702 1.00 27.87 238 PHE A C 1
ATOM 1830 O O . PHE A 1 238 ? -20.301 77.225 40.778 1.00 27.78 238 PHE A O 1
ATOM 1838 N N . TYR A 1 239 ? -20.390 78.808 42.394 1.00 27.91 239 TYR A N 1
ATOM 1839 C CA . TYR A 1 239 ? -21.768 79.210 42.119 1.00 28.26 239 TYR A CA 1
ATOM 1840 C C . TYR A 1 239 ? -21.923 79.883 40.759 1.00 27.70 239 TYR A C 1
ATOM 1841 O O . TYR A 1 239 ? -22.890 79.617 40.051 1.00 27.65 239 TYR A O 1
ATOM 1850 N N . TYR A 1 240 ? -20.972 80.743 40.400 1.00 26.82 240 TYR A N 1
ATOM 1851 C CA . TYR A 1 240 ? -20.971 81.370 39.077 1.00 26.03 240 TYR A CA 1
ATOM 1852 C C . TYR A 1 240 ? -20.864 80.320 37.976 1.00 25.67 240 TYR A C 1
ATOM 1853 O O . TYR A 1 240 ? -21.585 80.381 36.980 1.00 25.31 240 TYR A O 1
ATOM 1862 N N . LEU A 1 241 ? -19.955 79.367 38.166 1.00 25.26 241 LEU A N 1
ATOM 1863 C CA . LEU A 1 241 ? -19.751 78.275 37.214 1.00 25.42 241 LEU A CA 1
ATOM 1864 C C . LEU A 1 241 ? -21.011 77.435 37.014 1.00 25.64 241 LEU A C 1
ATOM 1865 O O . LEU A 1 241 ? -21.428 77.204 35.877 1.00 25.47 241 LEU A O 1
ATOM 1870 N N . MET A 1 242 ? -21.626 77.000 38.114 1.00 25.94 242 MET A N 1
ATOM 1871 C CA . MET A 1 242 ? -22.804 76.128 38.030 1.00 26.36 242 MET A CA 1
ATOM 1872 C C . MET A 1 242 ? -23.936 76.840 37.283 1.00 26.57 242 MET A C 1
ATOM 1873 O O . MET A 1 242 ? -24.633 76.228 36.464 1.00 26.54 242 MET A O 1
ATOM 1878 N N . GLU A 1 243 ? -24.075 78.139 37.547 1.00 26.50 243 GLU A N 1
ATOM 1879 C CA . GLU A 1 243 ? -25.075 78.995 36.903 1.00 27.09 243 GLU A CA 1
ATOM 1880 C C . GLU A 1 243 ? -24.869 79.098 35.380 1.00 25.97 243 GLU A C 1
ATOM 1881 O O . GLU A 1 243 ? -25.798 78.875 34.604 1.00 26.30 243 GLU A O 1
ATOM 1887 N N . LYS A 1 244 ? -23.646 79.413 34.959 1.00 25.06 244 LYS A N 1
ATOM 1888 C CA . LYS A 1 244 ? -23.346 79.620 33.538 1.00 24.01 244 LYS A CA 1
ATOM 1889 C C . LYS A 1 244 ? -23.260 78.332 32.704 1.00 23.72 244 LYS A C 1
ATOM 1890 O O . LYS A 1 244 ? -23.394 78.369 31.479 1.00 22.97 244 LYS A O 1
ATOM 1896 N N . LEU A 1 245 ? -23.037 77.196 33.362 1.00 23.47 245 LEU A N 1
ATOM 1897 C CA . LEU A 1 245 ? -22.951 75.914 32.649 1.00 23.20 245 LEU A CA 1
ATOM 1898 C C . LEU A 1 245 ? -24.251 75.504 31.921 1.00 22.69 245 LEU A C 1
ATOM 1899 O O . LEU A 1 245 ? -24.191 74.702 30.985 1.00 22.56 245 LEU A O 1
ATOM 1904 N N . GLN A 1 246 ? -25.401 76.054 32.329 1.00 22.24 246 GLN A N 1
ATOM 1905 C CA . GLN A 1 246 ? -26.667 75.853 31.594 1.00 21.78 246 GLN A CA 1
ATOM 1906 C C . GLN A 1 246 ? -26.525 76.339 30.144 1.00 20.36 246 GLN A C 1
ATOM 1907 O O . GLN A 1 246 ? -26.769 75.578 29.213 1.00 19.50 246 GLN A O 1
ATOM 1913 N N . GLN A 1 247 ? -26.116 77.598 29.959 1.00 18.86 247 GLN A N 1
ATOM 1914 C CA . GLN A 1 247 ? -25.874 78.112 28.606 1.00 17.72 247 GLN A CA 1
ATOM 1915 C C . GLN A 1 247 ? -24.752 77.350 27.890 1.00 17.30 247 GLN A C 1
ATOM 1916 O O . GLN A 1 247 ? -24.873 77.053 26.700 1.00 16.18 247 GLN A O 1
ATOM 1922 N N . GLU A 1 248 ? -23.671 77.036 28.611 1.00 17.16 248 GLU A N 1
ATOM 1923 C CA . GLU A 1 248 ? -22.543 76.282 28.035 1.00 18.06 248 GLU A CA 1
ATOM 1924 C C . GLU A 1 248 ? -22.999 74.945 27.421 1.00 16.72 248 GLU A C 1
ATOM 1925 O O . GLU A 1 248 ? -22.688 74.637 26.261 1.00 16.09 248 GLU A O 1
ATOM 1931 N N . ARG A 1 249 ? -23.740 74.167 28.205 1.00 16.23 249 ARG A N 1
ATOM 1932 C CA . ARG A 1 249 ? -24.263 72.883 27.744 1.00 15.75 249 ARG A CA 1
ATOM 1933 C C . ARG A 1 249 ? -25.238 73.033 26.573 1.00 14.95 249 ARG A C 1
ATOM 1934 O O . ARG A 1 249 ? -25.256 72.195 25.664 1.00 14.57 249 ARG A O 1
ATOM 1942 N N . LEU A 1 250 ? -26.023 74.110 26.589 1.00 14.55 250 LEU A N 1
ATOM 1943 C CA . LEU A 1 250 ? -26.942 74.402 25.490 1.00 14.01 250 LEU A CA 1
ATOM 1944 C C . LEU A 1 250 ? -26.182 74.676 24.192 1.00 14.17 250 LEU A C 1
ATOM 1945 O O . LEU A 1 250 ? -26.595 74.227 23.119 1.00 13.34 250 LEU A O 1
ATOM 1950 N N . VAL A 1 251 ? -25.082 75.417 24.296 1.00 13.92 251 VAL A N 1
ATOM 1951 C CA . VAL A 1 251 ? -24.252 75.737 23.130 1.00 14.03 251 VAL A CA 1
ATOM 1952 C C . VAL A 1 251 ? -23.669 74.465 22.510 1.00 13.70 251 VAL A C 1
ATOM 1953 O O . VAL A 1 251 ? -23.713 74.278 21.292 1.00 13.24 251 VAL A O 1
ATOM 1957 N N . VAL A 1 252 ? -23.155 73.575 23.356 1.00 13.34 252 VAL A N 1
ATOM 1958 C CA . VAL A 1 252 ? -22.667 72.276 22.889 1.00 13.56 252 VAL A CA 1
ATOM 1959 C C . VAL A 1 252 ? -23.773 71.457 22.215 1.00 12.64 252 VAL A C 1
ATOM 1960 O O . VAL A 1 252 ? -23.547 70.882 21.154 1.00 12.41 252 VAL A O 1
ATOM 1964 N N . ALA A 1 253 ? -24.964 71.432 22.813 1.00 12.29 253 ALA A N 1
ATOM 1965 C CA . ALA A 1 253 ? -26.101 70.720 22.227 1.00 12.06 253 ALA A CA 1
ATOM 1966 C C . ALA A 1 253 ? -26.455 71.282 20.850 1.00 12.34 253 ALA A C 1
ATOM 1967 O O . ALA A 1 253 ? -26.705 70.518 19.914 1.00 11.99 253 ALA A O 1
ATOM 1969 N N . ILE A 1 254 ? -26.458 72.614 20.733 1.00 12.09 254 ILE A N 1
ATOM 1970 C CA . ILE A 1 254 ? -26.746 73.272 19.443 1.00 12.65 254 ILE A CA 1
ATOM 1971 C C . ILE A 1 254 ? -25.735 72.867 18.358 1.00 12.36 254 ILE A C 1
ATOM 1972 O O . ILE A 1 254 ? -26.135 72.512 17.240 1.00 12.21 254 ILE A O 1
ATOM 1977 N N . ALA A 1 255 ? -24.445 72.891 18.699 1.00 12.23 255 ALA A N 1
ATOM 1978 C CA . ALA A 1 255 ? -23.375 72.538 17.754 1.00 12.08 255 ALA A CA 1
ATOM 1979 C C . ALA A 1 255 ? -23.419 71.068 17.341 1.00 12.32 255 ALA A C 1
ATOM 1980 O O . ALA A 1 255 ? -23.188 70.725 16.178 1.00 11.83 255 ALA A O 1
ATOM 1982 N N . ALA A 1 256 ? -23.712 70.189 18.295 1.00 11.85 256 ALA A N 1
ATOM 1983 C CA . ALA A 1 256 ? -23.824 68.773 17.972 1.00 11.61 256 ALA A CA 1
ATOM 1984 C C . ALA A 1 256 ? -25.039 68.480 17.071 1.00 11.45 256 ALA A C 1
ATOM 1985 O O . ALA A 1 256 ? -24.956 67.646 16.159 1.00 11.33 256 ALA A O 1
ATOM 1987 N N . GLN A 1 257 ? -26.151 69.171 17.320 1.00 11.12 257 GLN A N 1
ATOM 1988 C CA . GLN A 1 257 ? -27.362 69.018 16.514 1.00 11.23 257 GLN A CA 1
ATOM 1989 C C . GLN A 1 257 ? -27.061 69.417 15.067 1.00 11.22 257 GLN A C 1
ATOM 1990 O O . GLN A 1 257 ? -27.392 68.690 14.127 1.00 11.08 257 GLN A O 1
ATOM 1996 N N . THR A 1 258 ? -26.421 70.572 14.909 1.00 11.23 258 THR A N 1
ATOM 1997 C CA . THR A 1 258 ? -26.003 71.051 13.586 1.00 11.26 258 THR A CA 1
ATOM 1998 C C . THR A 1 258 ? -25.034 70.090 12.882 1.00 11.41 258 THR A C 1
ATOM 1999 O O . THR A 1 258 ? -25.160 69.844 11.677 1.00 11.01 258 THR A O 1
ATOM 2003 N N . ALA A 1 259 ? -24.075 69.552 13.632 1.00 11.06 259 ALA A N 1
ATOM 2004 C CA . ALA A 1 259 ? -23.101 68.599 13.085 1.00 11.48 259 ALA A CA 1
ATOM 2005 C C . ALA A 1 259 ? -23.804 67.360 12.532 1.00 11.27 259 ALA A C 1
ATOM 2006 O O . ALA A 1 259 ? -23.486 66.903 11.434 1.00 11.30 259 ALA A O 1
ATOM 2008 N N . ALA A 1 260 ? -24.774 66.838 13.286 1.00 11.50 260 ALA A N 1
ATOM 2009 C CA . ALA A 1 260 ? -25.586 65.693 12.851 1.00 11.22 260 ALA A CA 1
ATOM 2010 C C . ALA A 1 260 ? -26.337 66.005 11.546 1.00 11.43 260 ALA A C 1
ATOM 2011 O O . ALA A 1 260 ? -26.339 65.196 10.609 1.00 10.74 260 ALA A O 1
ATOM 2013 N N . GLU A 1 261 ? -26.971 67.175 11.504 1.00 11.16 261 GLU A N 1
ATOM 2014 C CA . GLU A 1 261 ? -27.704 67.648 10.313 1.00 11.74 261 GLU A CA 1
ATOM 2015 C C . GLU A 1 261 ? -26.792 67.748 9.089 1.00 11.53 261 GLU A C 1
ATOM 2016 O O . GLU A 1 261 ? -27.170 67.323 7.985 1.00 11.83 261 GLU A O 1
ATOM 2022 N N . VAL A 1 262 ? -25.597 68.296 9.290 1.00 11.22 262 VAL A N 1
ATOM 2023 C CA . VAL A 1 262 ? -24.574 68.386 8.233 1.00 11.58 262 VAL A CA 1
ATOM 2024 C C . VAL A 1 262 ? -24.153 67.004 7.747 1.00 11.44 262 VAL A C 1
ATOM 2025 O O . VAL A 1 262 ? -24.098 66.749 6.540 1.00 11.39 262 VAL A O 1
ATOM 2029 N N . MET A 1 263 ? -23.845 66.114 8.690 1.00 11.10 263 MET A N 1
ATOM 2030 C CA . MET A 1 263 ? -23.393 64.768 8.343 1.00 10.32 263 MET A CA 1
ATOM 2031 C C . MET A 1 263 ? -24.472 63.958 7.613 1.00 11.22 263 MET A C 1
ATOM 2032 O O . MET A 1 263 ? -24.165 63.192 6.686 1.00 11.96 263 MET A O 1
ATOM 2037 N N . PHE A 1 264 ? -25.730 64.143 8.014 1.00 11.58 264 PHE A N 1
ATOM 2038 C CA . PHE A 1 264 ? -26.855 63.498 7.337 1.00 12.35 264 PHE A CA 1
ATOM 2039 C C . PHE A 1 264 ? -26.942 63.957 5.879 1.00 12.29 264 PHE A C 1
ATOM 2040 O O . PHE A 1 264 ? -27.083 63.139 4.965 1.00 11.57 264 PHE A O 1
ATOM 2048 N N . SER A 1 265 ? -26.837 65.268 5.673 1.00 12.94 265 SER A N 1
ATOM 2049 C CA . SER A 1 265 ? -26.898 65.843 4.327 1.00 13.91 265 SER A CA 1
ATOM 2050 C C . SER A 1 265 ? -25.774 65.300 3.440 1.00 13.81 265 SER A C 1
ATOM 2051 O O . SER A 1 265 ? -26.008 64.939 2.287 1.00 13.93 265 SER A O 1
ATOM 2054 N N . LEU A 1 266 ? -24.565 65.229 3.988 1.00 13.40 266 LEU A N 1
ATOM 2055 C CA . LEU A 1 266 ? -23.432 64.622 3.282 1.00 13.71 266 LEU A CA 1
ATOM 2056 C C . LEU A 1 266 ? -23.719 63.189 2.837 1.00 13.71 266 LEU A C 1
ATOM 2057 O O . LEU A 1 266 ? -23.429 62.816 1.697 1.00 13.76 266 LEU A O 1
ATOM 2062 N N . THR A 1 267 ? -24.284 62.393 3.744 1.00 13.40 267 THR A N 1
ATOM 2063 C CA . THR A 1 267 ? -24.515 60.971 3.492 1.00 13.33 267 THR A CA 1
ATOM 2064 C C . THR A 1 267 ? -25.628 60.778 2.468 1.00 13.42 267 THR A C 1
ATOM 2065 O O . THR A 1 267 ? -25.493 59.976 1.536 1.00 13.22 267 THR A O 1
ATOM 2069 N N . LYS A 1 268 ? -26.713 61.523 2.638 1.00 13.77 268 LYS A N 1
ATOM 2070 C CA . LYS A 1 268 ? -27.855 61.412 1.732 1.00 14.89 268 LYS A CA 1
ATOM 2071 C C . LYS A 1 268 ? -27.421 61.735 0.308 1.00 14.98 268 LYS A C 1
ATOM 2072 O O . LYS A 1 268 ? -27.735 60.988 -0.630 1.00 14.98 268 LYS A O 1
ATOM 2078 N N . GLN A 1 269 ? -26.688 62.838 0.157 1.00 15.10 269 GLN A N 1
ATOM 2079 C CA . GLN A 1 269 ? -26.202 63.249 -1.158 1.00 15.91 269 GLN A CA 1
ATOM 2080 C C . GLN A 1 269 ? -25.252 62.219 -1.753 1.00 15.39 269 GLN A C 1
ATOM 2081 O O . GLN A 1 269 ? -25.335 61.917 -2.946 1.00 15.22 269 GLN A O 1
ATOM 2087 N N . TYR A 1 270 ? -24.373 61.657 -0.925 1.00 14.89 270 TYR A N 1
ATOM 2088 C CA . TYR A 1 270 ? -23.443 60.643 -1.418 1.00 14.92 270 TYR A CA 1
ATOM 2089 C C . TYR A 1 270 ? -24.139 59.392 -1.955 1.00 14.64 270 TYR A C 1
ATOM 2090 O O . TYR A 1 270 ? -23.867 58.963 -3.077 1.00 14.35 270 TYR A O 1
ATOM 2099 N N . VAL A 1 271 ? -25.025 58.803 -1.154 1.00 14.52 271 VAL A N 1
ATOM 2100 C CA . VAL A 1 271 ? -25.677 57.552 -1.543 1.00 14.27 271 VAL A CA 1
ATOM 2101 C C . VAL A 1 271 ? -26.650 57.734 -2.721 1.00 15.03 271 VAL A C 1
ATOM 2102 O O . VAL A 1 271 ? -26.911 56.790 -3.463 1.00 14.49 271 VAL A O 1
ATOM 2106 N N . LYS A 1 272 ? -27.151 58.954 -2.903 1.00 15.62 272 LYS A N 1
ATOM 2107 C CA . LYS A 1 272 ? -28.031 59.264 -4.036 1.00 17.31 272 LYS A CA 1
ATOM 2108 C C . LYS A 1 272 ? -27.270 59.288 -5.370 1.00 17.79 272 LYS A C 1
ATOM 2109 O O . LYS A 1 272 ? -27.858 59.036 -6.427 1.00 17.75 272 LYS A O 1
ATOM 2115 N N . GLN A 1 273 ? -25.965 59.557 -5.311 1.00 18.45 273 GLN A N 1
ATOM 2116 C CA . GLN A 1 273 ? -25.140 59.658 -6.525 1.00 19.74 273 GLN A CA 1
ATOM 2117 C C . GLN A 1 273 ? -24.223 58.453 -6.765 1.00 19.68 273 GLN A C 1
ATOM 2118 O O . GLN A 1 273 ? -23.652 58.310 -7.849 1.00 20.33 273 GLN A O 1
ATOM 2124 N N . ARG A 1 274 ? -24.058 57.604 -5.756 1.00 19.14 274 ARG A N 1
ATOM 2125 C CA . ARG A 1 274 ? -23.201 56.427 -5.878 1.00 18.78 274 ARG A CA 1
ATOM 2126 C C . ARG A 1 274 ? -23.997 55.251 -6.441 1.00 19.02 274 ARG A C 1
ATOM 2127 O O . ARG A 1 274 ? -25.085 54.944 -5.953 1.00 18.52 274 ARG A O 1
ATOM 2135 N N . THR A 1 275 ? -23.465 54.591 -7.465 1.00 19.32 275 THR A N 1
ATOM 2136 C CA . THR A 1 275 ? -24.144 53.417 -8.015 1.00 20.10 275 THR A CA 1
ATOM 2137 C C . THR A 1 275 ? -23.420 52.119 -7.661 1.00 20.12 275 THR A C 1
ATOM 2138 O O . THR A 1 275 ? -22.185 52.074 -7.639 1.00 19.91 275 THR A O 1
ATOM 2142 N N . ALA A 1 276 ? -24.205 51.080 -7.374 1.00 19.60 276 ALA A N 1
ATOM 2143 C CA . ALA A 1 276 ? -23.694 49.727 -7.130 1.00 19.81 276 ALA A CA 1
ATOM 2144 C C . ALA A 1 276 ? -24.785 48.736 -7.512 1.00 19.94 276 ALA A C 1
ATOM 2145 O O . ALA A 1 276 ? -25.962 48.975 -7.228 1.00 19.38 276 ALA A O 1
ATOM 2147 N N . PHE A 1 277 ? -24.397 47.633 -8.160 1.00 20.08 277 PHE A N 1
ATOM 2148 C CA . PHE A 1 277 ? -25.350 46.588 -8.575 1.00 20.08 277 PHE A CA 1
ATOM 2149 C C . PHE A 1 277 ? -26.485 47.117 -9.461 1.00 20.58 277 PHE A C 1
ATOM 2150 O O . PHE A 1 277 ? -27.621 46.641 -9.385 1.00 20.75 277 PHE A O 1
ATOM 2158 N N . GLY A 1 278 ? -26.159 48.104 -10.297 1.00 20.64 278 GLY A N 1
ATOM 2159 C CA . GLY A 1 278 ? -27.105 48.680 -11.256 1.00 21.18 278 GLY A CA 1
ATOM 2160 C C . GLY A 1 278 ? -28.136 49.610 -10.647 1.00 21.35 278 GLY A C 1
ATOM 2161 O O . GLY A 1 278 ? -29.124 49.956 -11.302 1.00 21.82 278 GLY A O 1
ATOM 2162 N N . LYS A 1 279 ? -27.907 49.999 -9.391 1.00 21.18 279 LYS A N 1
ATOM 2163 C CA . LYS A 1 279 ? -28.812 50.862 -8.633 1.00 20.99 279 LYS A CA 1
ATOM 2164 C C . LYS A 1 279 ? -28.028 51.979 -7.965 1.00 20.20 279 LYS A C 1
ATOM 2165 O O . LYS A 1 279 ? -26.839 51.821 -7.679 1.00 20.03 279 LYS A O 1
ATOM 2171 N N . ARG A 1 280 ? -28.698 53.094 -7.691 1.00 19.23 280 ARG A N 1
ATOM 2172 C CA . ARG A 1 280 ? -28.175 54.074 -6.744 1.00 19.28 280 ARG A CA 1
ATOM 2173 C C . ARG A 1 280 ? -28.184 53.398 -5.370 1.00 17.70 280 ARG A C 1
ATOM 2174 O O . ARG A 1 280 ? -29.089 52.613 -5.062 1.00 16.88 280 ARG A O 1
ATOM 2182 N N . VAL A 1 281 ? -27.163 53.668 -4.562 1.00 16.60 281 VAL A N 1
ATOM 2183 C CA . VAL A 1 281 ? -27.067 53.055 -3.237 1.00 15.87 281 VAL A CA 1
ATOM 2184 C C . VAL A 1 281 ? -28.301 53.417 -2.385 1.00 15.36 281 VAL A C 1
ATOM 2185 O O . VAL A 1 281 ? -28.788 52.600 -1.599 1.00 15.13 281 VAL A O 1
ATOM 2189 N N . SER A 1 282 ? -28.820 54.623 -2.594 1.00 14.94 282 SER A N 1
ATOM 2190 C CA . SER A 1 282 ? -30.023 55.114 -1.911 1.00 15.04 282 SER A CA 1
ATOM 2191 C C . SER A 1 282 ? -31.298 54.314 -2.250 1.00 15.27 282 SER A C 1
ATOM 2192 O O . SER A 1 282 ? -32.341 54.528 -1.637 1.00 15.12 282 SER A O 1
ATOM 2195 N N . GLU A 1 283 ? -31.210 53.403 -3.222 1.00 14.86 283 GLU A N 1
ATOM 2196 C CA . GLU A 1 283 ? -32.360 52.587 -3.622 1.00 15.78 283 GLU A CA 1
ATOM 2197 C C . GLU A 1 283 ? -32.473 51.272 -2.842 1.00 14.65 283 GLU A C 1
ATOM 2198 O O . GLU A 1 283 ? -33.520 50.613 -2.872 1.00 15.06 283 GLU A O 1
ATOM 2204 N N . PHE A 1 284 ? -31.411 50.888 -2.138 1.00 12.91 284 PHE A N 1
ATOM 2205 C CA . PHE A 1 284 ? -31.460 49.671 -1.323 1.00 12.76 284 PHE A CA 1
ATOM 2206 C C . PHE A 1 284 ? -32.235 49.950 -0.051 1.00 11.92 284 PHE A C 1
ATOM 2207 O O . PHE A 1 284 ? -32.057 51.002 0.574 1.00 11.53 284 PHE A O 1
ATOM 2215 N N . GLN A 1 285 ? -33.116 49.024 0.314 1.00 11.78 285 GLN A N 1
ATOM 2216 C CA . GLN A 1 285 ? -34.039 49.267 1.425 1.00 11.23 285 GLN A CA 1
ATOM 2217 C C . GLN A 1 285 ? -33.325 49.511 2.765 1.00 11.23 285 GLN A C 1
ATOM 2218 O O . GLN A 1 285 ? -33.739 50.387 3.543 1.00 10.40 285 GLN A O 1
ATOM 2224 N N . THR A 1 286 ? -32.256 48.756 3.034 1.00 10.68 286 THR A N 1
ATOM 2225 C CA . THR A 1 286 ? -31.484 48.979 4.274 1.00 10.42 286 THR A CA 1
ATOM 2226 C C . THR A 1 286 ? -30.914 50.397 4.347 1.00 10.88 286 THR A C 1
ATOM 2227 O O . THR A 1 286 ? -30.874 50.989 5.423 1.00 11.07 286 THR A O 1
ATOM 2231 N N . VAL A 1 287 ? -30.493 50.945 3.209 1.00 10.48 287 VAL A N 1
ATOM 2232 C CA . VAL A 1 287 ? -29.976 52.316 3.170 1.00 10.81 287 VAL A CA 1
ATOM 2233 C C . VAL A 1 287 ? -31.104 53.313 3.429 1.00 10.91 287 VAL A C 1
ATOM 2234 O O . VAL A 1 287 ? -30.943 54.254 4.207 1.00 10.95 287 VAL A O 1
ATOM 2238 N N . GLN A 1 288 ? -32.245 53.087 2.782 1.00 11.13 288 GLN A N 1
ATOM 2239 C CA . GLN A 1 288 ? -33.447 53.898 3.010 1.00 12.02 288 GLN A CA 1
ATOM 2240 C C . GLN A 1 288 ? -33.874 53.925 4.473 1.00 11.17 288 GLN A C 1
ATOM 2241 O O . GLN A 1 288 ? -34.163 54.990 5.014 1.00 11.03 288 GLN A O 1
ATOM 2247 N N . PHE A 1 289 ? -33.906 52.760 5.111 1.00 10.76 289 PHE A N 1
ATOM 2248 C CA . PHE A 1 289 ? -34.323 52.690 6.512 1.00 10.37 289 PHE A CA 1
ATOM 2249 C C . PHE A 1 289 ? -33.291 53.348 7.442 1.00 10.51 289 PHE A C 1
ATOM 2250 O O . PHE A 1 289 ? -33.660 54.062 8.385 1.00 10.03 289 PHE A O 1
ATOM 2258 N N . ARG A 1 290 ? -32.004 53.120 7.174 1.00 10.09 290 ARG A N 1
ATOM 2259 C CA . ARG A 1 290 ? -30.942 53.744 7.971 1.00 10.00 290 ARG A CA 1
ATOM 2260 C C . ARG A 1 290 ? -31.054 55.255 7.905 1.00 10.06 290 ARG A C 1
ATOM 2261 O O . ARG A 1 290 ? -30.954 55.933 8.930 1.00 10.04 290 ARG A O 1
ATOM 2269 N N . LEU A 1 291 ? -31.296 55.781 6.704 1.00 10.40 291 LEU A N 1
ATOM 2270 C CA . LEU A 1 291 ? -31.482 57.226 6.545 1.00 10.58 291 LEU A CA 1
ATOM 2271 C C . LEU A 1 291 ? -32.757 57.724 7.230 1.00 10.54 291 LEU A C 1
ATOM 2272 O O . LEU A 1 291 ? -32.750 58.792 7.849 1.00 10.44 291 LEU A O 1
ATOM 2277 N N . ALA A 1 292 ? -33.832 56.946 7.115 1.00 10.78 292 ALA A N 1
ATOM 2278 C CA . ALA A 1 292 ? -35.109 57.270 7.775 1.00 10.76 292 ALA A CA 1
ATOM 2279 C C . ALA A 1 292 ? -34.926 57.337 9.291 1.00 11.24 292 ALA A C 1
ATOM 2280 O O . ALA A 1 292 ? -35.461 58.238 9.945 1.00 10.78 292 ALA A O 1
ATOM 2282 N N . GLU A 1 293 ? -34.153 56.396 9.841 1.00 11.07 293 GLU A N 1
ATOM 2283 C CA . GLU A 1 293 ? -33.881 56.371 11.280 1.00 12.45 293 GLU A CA 1
ATOM 2284 C C . GLU A 1 293 ? -33.029 57.561 11.713 1.00 11.42 293 GLU A C 1
ATOM 2285 O O . GLU A 1 293 ? -33.320 58.192 12.731 1.00 10.83 293 GLU A O 1
ATOM 2291 N N . MET A 1 294 ? -31.994 57.884 10.933 1.00 11.11 294 MET A N 1
ATOM 2292 C CA . MET A 1 294 ? -31.168 59.064 11.198 1.00 11.31 294 MET A CA 1
ATOM 2293 C C . MET A 1 294 ? -32.028 60.337 11.150 1.00 10.86 294 MET A C 1
ATOM 2294 O O . MET A 1 294 ? -31.944 61.176 12.045 1.00 10.66 294 MET A O 1
ATOM 2299 N N . ALA A 1 295 ? -32.863 60.452 10.116 1.00 10.64 295 ALA A N 1
ATOM 2300 C CA . ALA A 1 295 ? -33.762 61.601 9.946 1.00 10.75 295 ALA A CA 1
ATOM 2301 C C . ALA A 1 295 ? -34.697 61.773 11.145 1.00 10.59 295 ALA A C 1
ATOM 2302 O O . ALA A 1 295 ? -34.927 62.892 11.604 1.00 9.99 295 ALA A O 1
ATOM 2304 N N . THR A 1 296 ? -35.228 60.652 11.641 1.00 10.69 296 THR A N 1
ATOM 2305 C CA . THR A 1 296 ? -36.132 60.648 12.798 1.00 10.91 296 THR A CA 1
ATOM 2306 C C . THR A 1 296 ? -35.424 61.178 14.049 1.00 11.15 296 THR A C 1
ATOM 2307 O O . THR A 1 296 ? -35.924 62.074 14.733 1.00 10.78 296 THR A O 1
ATOM 2311 N N . GLU A 1 297 ? -34.257 60.621 14.346 1.00 11.58 297 GLU A N 1
ATOM 2312 C CA . GLU A 1 297 ? -33.517 61.035 15.532 1.00 12.08 297 GLU A CA 1
ATOM 2313 C C . GLU A 1 297 ? -33.081 62.500 15.424 1.00 11.11 297 GLU A C 1
ATOM 2314 O O . GLU A 1 297 ? -33.124 63.244 16.410 1.00 11.03 297 GLU A O 1
ATOM 2320 N N . ILE A 1 298 ? -32.678 62.922 14.228 1.00 11.00 298 ILE A N 1
ATOM 2321 C CA . ILE A 1 298 ? -32.324 64.334 14.010 1.00 11.38 298 ILE A CA 1
ATOM 2322 C C . ILE A 1 298 ? -33.530 65.256 14.281 1.00 11.44 298 ILE A C 1
ATOM 2323 O O . ILE A 1 298 ? -33.388 66.303 14.933 1.00 11.94 298 ILE A O 1
ATOM 2328 N N . ALA A 1 299 ? -34.709 64.837 13.823 1.00 11.34 299 ALA A N 1
ATOM 2329 C CA . ALA A 1 299 ? -35.952 65.588 14.026 1.00 11.69 299 ALA A CA 1
ATOM 2330 C C . ALA A 1 299 ? -36.271 65.710 15.520 1.00 11.41 299 ALA A C 1
ATOM 2331 O O . ALA A 1 299 ? -36.659 66.781 16.003 1.00 11.46 299 ALA A O 1
ATOM 2333 N N . LEU A 1 300 ? -36.101 64.610 16.252 1.00 11.75 300 LEU A N 1
ATOM 2334 C CA . LEU A 1 300 ? -36.271 64.619 17.704 1.00 11.37 300 LEU A CA 1
ATOM 2335 C C . LEU A 1 300 ? -35.340 65.605 18.408 1.00 11.16 300 LEU A C 1
ATOM 2336 O O . LEU A 1 300 ? -35.782 66.380 19.257 1.00 11.19 300 LEU A O 1
ATOM 2341 N N . GLY A 1 301 ? -34.058 65.569 18.054 1.00 10.95 301 GLY A N 1
ATOM 2342 C CA . GLY A 1 301 ? -33.053 66.424 18.679 1.00 11.12 301 GLY A CA 1
ATOM 2343 C C . GLY A 1 301 ? -33.316 67.882 18.355 1.00 11.59 301 GLY A C 1
ATOM 2344 O O . GLY A 1 301 ? -33.191 68.747 19.225 1.00 11.35 301 GLY A O 1
ATOM 2345 N N . ARG A 1 302 ? -33.674 68.147 17.100 1.00 12.03 302 ARG A N 1
ATOM 2346 C CA . ARG A 1 302 ? -33.952 69.520 16.645 1.00 13.00 302 ARG A CA 1
ATOM 2347 C C . ARG A 1 302 ? -35.159 70.107 17.384 1.00 12.90 302 ARG A C 1
ATOM 2348 O O . ARG A 1 302 ? -35.110 71.236 17.880 1.00 12.75 302 ARG A O 1
ATOM 2356 N N . THR A 1 303 ? -36.234 69.332 17.459 1.00 12.99 303 THR A N 1
ATOM 2357 C CA . THR A 1 303 ? -37.440 69.759 18.169 1.00 13.28 303 THR A CA 1
ATOM 2358 C C . THR A 1 303 ? -37.149 70.019 19.651 1.00 12.88 303 THR A C 1
ATOM 2359 O O . THR A 1 303 ? -37.620 71.013 20.215 1.00 12.51 303 THR A O 1
ATOM 2363 N N . PHE A 1 304 ? -36.358 69.144 20.272 1.00 12.03 304 PHE A N 1
ATOM 2364 C CA . PHE A 1 304 ? -36.051 69.277 21.696 1.00 11.95 304 PHE A CA 1
ATOM 2365 C C . PHE A 1 304 ? -35.135 70.471 21.974 1.00 12.17 304 PHE A C 1
ATOM 2366 O O . PHE A 1 304 ? -35.431 71.301 22.846 1.00 12.19 304 PHE A O 1
ATOM 2374 N N . VAL A 1 305 ? -34.033 70.578 21.233 1.00 12.06 305 VAL A N 1
ATOM 2375 C CA . VAL A 1 305 ? -33.109 71.701 21.462 1.00 12.99 305 VAL A CA 1
ATOM 2376 C C . VAL A 1 305 ? -33.793 73.052 21.207 1.00 13.12 305 VAL A C 1
ATOM 2377 O O . VAL A 1 305 ? -33.561 74.012 21.944 1.00 13.27 305 VAL A O 1
ATOM 2381 N N . ASP A 1 306 ? -34.660 73.099 20.194 1.00 13.60 306 ASP A N 1
ATOM 2382 C CA . ASP A 1 306 ? -35.412 74.311 19.864 1.00 14.00 306 ASP A CA 1
ATOM 2383 C C . ASP A 1 306 ? -36.337 74.710 21.009 1.00 14.27 306 ASP A C 1
ATOM 2384 O O . ASP A 1 306 ? -36.454 75.895 21.339 1.00 14.24 306 ASP A O 1
ATOM 2389 N N . ARG A 1 307 ? -36.972 73.717 21.630 1.00 14.31 307 ARG A N 1
ATOM 2390 C CA . ARG A 1 307 ? -37.818 73.983 22.794 1.00 14.40 307 ARG A CA 1
ATOM 2391 C C . ARG A 1 307 ? -36.995 74.486 23.985 1.00 13.91 307 ARG A C 1
ATOM 2392 O O . ARG A 1 307 ? -37.395 75.433 24.668 1.00 13.31 307 ARG A O 1
ATOM 2400 N N . VAL A 1 308 ? -35.850 73.856 24.227 1.00 13.78 308 VAL A N 1
ATOM 2401 C CA . VAL A 1 308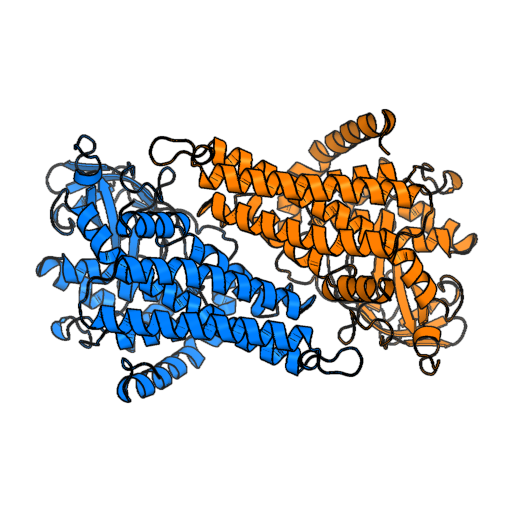 ? -34.947 74.289 25.290 1.00 14.37 308 VAL A CA 1
ATOM 2402 C C . VAL A 1 308 ? -34.437 75.722 25.063 1.00 14.45 308 VAL A C 1
ATOM 2403 O O . VAL A 1 308 ? -34.397 76.513 26.003 1.00 14.51 308 VAL A O 1
ATOM 2407 N N . ILE A 1 309 ? -34.061 76.055 23.826 1.00 14.72 309 ILE A N 1
ATOM 2408 C CA . ILE A 1 309 ? -33.698 77.448 23.479 1.00 15.54 309 ILE A CA 1
ATOM 2409 C C . ILE A 1 309 ? -34.818 78.417 23.899 1.00 15.92 309 ILE A C 1
ATOM 2410 O O . ILE A 1 309 ? -34.558 79.404 24.583 1.00 15.60 309 ILE A O 1
ATOM 2415 N N . GLU A 1 310 ? -36.058 78.104 23.525 1.00 16.83 310 GLU A N 1
ATOM 2416 C CA . GLU A 1 310 ? -37.221 78.924 23.887 1.00 18.52 310 GLU A CA 1
ATOM 2417 C C . GLU A 1 310 ? -37.357 79.121 25.401 1.00 18.34 310 GLU A C 1
ATOM 2418 O O . GLU A 1 310 ? -37.501 80.256 25.868 1.00 18.33 310 GLU A O 1
ATOM 2424 N N . GLU A 1 311 ? -37.298 78.022 26.157 1.00 18.49 311 GLU A N 1
ATOM 2425 C CA . GLU A 1 311 ? -37.304 78.070 27.629 1.00 18.86 311 GLU A CA 1
ATOM 2426 C C . GLU A 1 311 ? -36.179 78.948 28.188 1.00 18.07 311 GLU A C 1
ATOM 2427 O O . GLU A 1 311 ? -36.403 79.782 29.072 1.00 17.93 311 GLU A O 1
ATOM 2433 N N . HIS A 1 312 ? -34.969 78.741 27.669 1.00 17.22 312 HIS A N 1
ATOM 2434 C CA . HIS A 1 312 ? -33.795 79.511 28.066 1.00 17.10 312 HIS A CA 1
ATOM 2435 C C . HIS A 1 312 ? -34.020 81.011 27.849 1.00 17.10 312 HIS A C 1
ATOM 2436 O O . HIS A 1 312 ? -33.779 81.816 28.747 1.00 17.17 312 HIS A O 1
ATOM 2443 N N . MET A 1 313 ? -34.505 81.364 26.662 1.00 17.71 313 MET A N 1
ATOM 2444 C CA . MET A 1 313 ? -34.733 82.762 26.286 1.00 17.61 313 MET A CA 1
ATOM 2445 C C . MET A 1 313 ? -35.837 83.423 27.121 1.00 19.36 313 MET A C 1
ATOM 2446 O O . MET A 1 313 ? -35.814 84.640 27.343 1.00 19.59 313 MET A O 1
ATOM 2451 N N . ALA A 1 314 ? -36.787 82.612 27.587 1.00 20.20 314 ALA A N 1
ATOM 2452 C CA . ALA A 1 314 ? -37.861 83.066 28.475 1.00 21.28 314 ALA A CA 1
ATOM 2453 C C . ALA A 1 314 ? -37.397 83.275 29.924 1.00 22.02 314 ALA A C 1
ATOM 2454 O O . ALA A 1 314 ? -38.191 83.689 30.779 1.00 22.43 314 ALA A O 1
ATOM 2456 N N . GLY A 1 315 ? -36.122 82.989 30.197 1.00 22.74 315 GLY A N 1
ATOM 2457 C CA . GLY A 1 315 ? -35.533 83.196 31.520 1.00 23.82 315 GLY A CA 1
ATOM 2458 C C . GLY A 1 315 ? -35.843 82.084 32.507 1.00 24.68 315 GLY A C 1
ATOM 2459 O O . GLY A 1 315 ? -35.733 82.267 33.720 1.00 24.91 315 GLY A O 1
ATOM 2460 N N . LYS A 1 316 ? -36.222 80.919 31.995 1.00 25.32 316 LYS A N 1
ATOM 2461 C CA . LYS A 1 316 ? -36.565 79.794 32.864 1.00 26.18 316 LYS A CA 1
ATOM 2462 C C . LYS A 1 316 ? -35.347 78.923 33.195 1.00 26.38 316 LYS A C 1
ATOM 2463 O O . LYS A 1 316 ? -34.416 78.799 32.392 1.00 26.24 316 LYS A O 1
ATOM 2469 N N . GLN A 1 317 ? -35.359 78.355 34.399 1.00 26.72 317 GLN A N 1
ATOM 2470 C CA . GLN A 1 317 ? -34.297 77.479 34.878 1.00 27.21 317 GLN A CA 1
ATOM 2471 C C . GLN A 1 317 ? -34.579 76.066 34.376 1.00 26.81 317 GLN A C 1
ATOM 2472 O O . GLN A 1 317 ? -35.549 75.430 34.816 1.00 27.48 317 GLN A O 1
ATOM 2478 N N . ILE A 1 318 ? -33.735 75.586 33.461 1.00 25.65 318 ILE A N 1
ATOM 2479 C CA . ILE A 1 318 ? -33.919 74.279 32.805 1.00 24.66 318 ILE A CA 1
ATOM 2480 C C . ILE A 1 318 ? -32.658 73.393 32.840 1.00 23.36 318 ILE A C 1
ATOM 2481 O O . ILE A 1 318 ? -32.206 72.860 31.821 1.00 22.93 318 ILE A O 1
ATOM 2486 N N 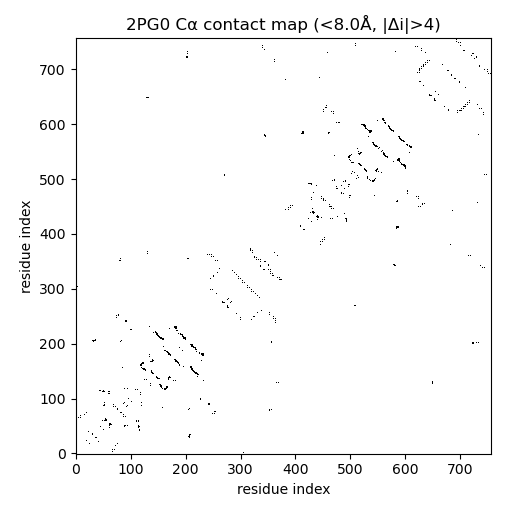. VAL A 1 319 ? -32.112 73.240 34.042 1.00 21.60 319 VAL A N 1
ATOM 2487 C CA . VAL A 1 319 ? -30.935 72.414 34.299 1.00 20.47 319 VAL A CA 1
ATOM 2488 C C . VAL A 1 319 ? -31.110 70.981 33.771 1.00 19.44 319 VAL A C 1
ATOM 2489 O O . VAL A 1 319 ? -30.224 70.443 33.094 1.00 18.86 319 VAL A O 1
ATOM 2493 N N . THR A 1 320 ? -32.258 70.378 34.072 1.00 18.26 320 THR A N 1
ATOM 2494 C CA . THR A 1 320 ? -32.541 69.000 33.644 1.00 17.36 320 THR A CA 1
ATOM 2495 C C . THR A 1 320 ? -32.577 68.874 32.126 1.00 16.21 320 THR A C 1
ATOM 2496 O O . THR A 1 320 ? -31.919 68.010 31.548 1.00 15.30 320 THR A O 1
ATOM 2500 N N . GLU A 1 321 ? -33.339 69.758 31.489 1.00 14.99 321 GLU A N 1
ATOM 2501 C CA . GLU A 1 321 ? -33.595 69.651 30.064 1.00 14.86 321 GLU A CA 1
ATOM 2502 C C . GLU A 1 321 ? -32.344 69.908 29.217 1.00 14.19 321 GLU A C 1
ATOM 2503 O O . GLU A 1 321 ? -32.150 69.272 28.181 1.00 13.07 321 GLU A O 1
ATOM 2509 N N . VAL A 1 322 ? -31.498 70.836 29.660 1.00 13.48 322 VAL A N 1
ATOM 2510 C CA . VAL A 1 322 ? -30.262 71.125 28.934 1.00 13.99 322 VAL A CA 1
ATOM 2511 C C . VAL A 1 322 ? -29.256 69.970 29.078 1.00 13.33 322 VAL A C 1
ATOM 2512 O O . VAL A 1 322 ? -28.511 69.673 28.150 1.00 13.66 322 VAL A O 1
ATOM 2516 N N . SER A 1 323 ? -29.260 69.314 30.239 1.00 13.19 323 SER A N 1
ATOM 2517 C CA . SER A 1 323 ? -28.413 68.138 30.470 1.00 13.11 323 SER A CA 1
ATOM 2518 C C . SER A 1 323 ? -28.861 66.966 29.599 1.00 12.12 323 SER A C 1
ATOM 2519 O O . SER A 1 323 ? -28.023 66.256 29.026 1.00 11.97 323 SER A O 1
ATOM 2522 N N . MET A 1 324 ? -30.181 66.786 29.500 1.00 11.61 324 MET A N 1
ATOM 2523 C CA . MET A 1 324 ? -30.799 65.840 28.559 1.00 10.56 324 MET A CA 1
ATOM 2524 C C . MET A 1 324 ? -30.373 66.124 27.120 1.00 11.36 324 MET A C 1
ATOM 2525 O O . MET A 1 324 ? -29.890 65.234 26.406 1.00 11.71 324 MET A O 1
ATOM 2530 N N . ALA A 1 325 ? -30.561 67.372 26.699 1.00 11.61 325 ALA A N 1
ATOM 2531 C CA . ALA A 1 325 ? -30.202 67.800 25.350 1.00 11.78 325 ALA A CA 1
ATOM 2532 C C . ALA A 1 325 ? -28.721 67.525 25.058 1.00 11.99 325 ALA A C 1
ATOM 2533 O O . ALA A 1 325 ? -28.388 66.914 24.041 1.00 12.07 325 ALA A O 1
ATOM 2535 N N . LYS A 1 326 ? -27.849 67.922 25.982 1.00 11.48 326 LYS A N 1
ATOM 2536 C CA . LYS A 1 326 ? -26.405 67.760 25.803 1.00 11.46 326 LYS A CA 1
ATOM 2537 C C . LYS A 1 326 ? -25.981 66.301 25.599 1.00 11.26 326 LYS A C 1
ATOM 2538 O O . LYS A 1 326 ? -25.301 65.996 24.628 1.00 11.27 326 LYS A O 1
ATOM 2544 N N . TRP A 1 327 ? -26.360 65.402 26.507 1.00 10.76 327 TRP A N 1
ATOM 2545 C CA . TRP A 1 327 ? -25.892 64.027 26.379 1.00 10.50 327 TRP A CA 1
ATOM 2546 C C . TRP A 1 327 ? -26.548 63.300 25.210 1.00 10.22 327 TRP A C 1
ATOM 2547 O O . TRP A 1 327 ? -25.865 62.630 24.436 1.00 9.95 327 TRP A O 1
ATOM 2558 N N . TRP A 1 328 ? -27.860 63.445 25.066 1.00 10.13 328 TRP A N 1
ATOM 2559 C CA . TRP A 1 328 ? -28.574 62.671 24.056 1.00 10.80 328 TRP A CA 1
ATOM 2560 C C . TRP A 1 328 ? -28.213 63.096 22.632 1.00 10.72 328 TRP A C 1
ATOM 2561 O O . TRP A 1 328 ? -28.000 62.244 21.776 1.00 10.90 328 TRP A O 1
ATOM 2572 N N . ILE A 1 329 ? -28.128 64.404 22.401 1.00 10.79 329 ILE A N 1
ATOM 2573 C CA . ILE A 1 329 ? -27.797 64.924 21.067 1.00 11.35 329 ILE A CA 1
ATOM 2574 C C . ILE A 1 329 ? -26.345 64.602 20.681 1.00 11.24 329 ILE A C 1
ATOM 2575 O O . ILE A 1 329 ? -26.068 64.250 19.532 1.00 11.22 329 ILE A O 1
ATOM 2580 N N . THR A 1 330 ? -25.422 64.714 21.632 1.00 11.46 330 THR A N 1
ATOM 2581 C CA . THR A 1 330 ? -24.029 64.362 21.335 1.00 11.88 330 THR A CA 1
ATOM 2582 C C . THR A 1 330 ? -23.881 62.871 20.996 1.00 12.29 330 THR A C 1
ATOM 2583 O O . THR A 1 330 ? -23.203 62.525 20.026 1.00 11.78 330 THR A O 1
ATOM 2587 N N . GLU A 1 331 ? -24.524 61.991 21.771 1.00 12.82 331 GLU A N 1
ATOM 2588 C CA . GLU A 1 331 ? -24.512 60.555 21.445 1.00 13.68 331 GLU A CA 1
ATOM 2589 C C . GLU A 1 331 ? -25.168 60.283 20.093 1.00 13.75 331 GLU A C 1
ATOM 2590 O O . GLU A 1 331 ? -24.670 59.473 19.319 1.00 13.17 331 GLU A O 1
ATOM 2596 N N . MET A 1 332 ? -26.273 60.977 19.817 1.00 14.68 332 MET A N 1
ATOM 2597 C CA . MET A 1 332 ? -26.993 60.828 18.553 1.00 17.50 332 MET A CA 1
ATOM 2598 C C . MET A 1 332 ? -26.108 61.245 17.375 1.00 15.15 332 MET A C 1
ATOM 2599 O O . MET A 1 332 ? -26.076 60.577 16.350 1.00 14.73 332 MET A O 1
ATOM 2604 N N . ALA A 1 333 ? -25.368 62.338 17.548 1.00 14.60 333 ALA A N 1
ATOM 2605 C CA . ALA A 1 333 ? -24.496 62.838 16.493 1.00 12.91 333 ALA A CA 1
ATOM 2606 C C . ALA A 1 333 ? -23.330 61.873 16.259 1.00 12.52 333 ALA A C 1
ATOM 2607 O O . ALA A 1 333 ? -22.898 61.674 15.123 1.00 12.14 333 ALA A O 1
ATOM 2609 N N . LYS A 1 334 ? -22.844 61.249 17.335 1.00 12.07 334 LYS A N 1
ATOM 2610 C CA . LYS A 1 334 ? -21.820 60.207 17.222 1.00 12.01 334 LYS A CA 1
ATOM 2611 C C . LYS A 1 334 ? -22.321 59.018 16.404 1.00 11.58 334 LYS A C 1
ATOM 2612 O O . LYS A 1 334 ? -21.593 58.492 15.566 1.00 11.12 334 LYS A O 1
ATOM 2618 N N . ARG A 1 335 ? -23.577 58.625 16.630 1.00 11.41 335 ARG A N 1
ATOM 2619 C CA . ARG A 1 335 ? -24.178 57.515 15.897 1.00 11.71 335 ARG A CA 1
ATOM 2620 C C . ARG A 1 335 ? -24.362 57.881 14.432 1.00 11.44 335 ARG A C 1
ATOM 2621 O O . ARG A 1 335 ? -24.100 57.079 13.545 1.00 11.32 335 ARG A O 1
ATOM 2629 N N . VAL A 1 336 ? -24.825 59.100 14.188 1.00 11.61 336 VAL A N 1
ATOM 2630 C CA . VAL A 1 336 ? -24.888 59.632 12.829 1.00 11.72 336 VAL A CA 1
ATOM 2631 C C . VAL A 1 336 ? -23.528 59.540 12.125 1.00 11.42 336 VAL A C 1
ATOM 2632 O O . VAL A 1 336 ? -23.449 59.066 10.998 1.00 11.48 336 VAL A O 1
ATOM 2636 N N . ALA A 1 337 ? -22.463 59.972 12.803 1.00 11.89 337 ALA A N 1
ATOM 2637 C CA . ALA A 1 337 ? -21.125 59.967 12.227 1.00 11.92 337 ALA A CA 1
ATOM 2638 C C . ALA A 1 337 ? -20.672 58.554 11.842 1.00 11.99 337 ALA A C 1
ATOM 2639 O O . ALA A 1 337 ? -20.115 58.357 10.764 1.00 12.34 337 ALA A O 1
ATOM 2641 N N . ALA A 1 338 ? -20.935 57.578 12.715 1.00 11.98 338 ALA A N 1
ATOM 2642 C CA . ALA A 1 338 ? -20.576 56.181 12.462 1.00 12.30 338 ALA A CA 1
ATOM 2643 C C . ALA A 1 338 ? -21.312 55.612 11.247 1.00 12.56 338 ALA A C 1
ATOM 2644 O O . ALA A 1 338 ? -20.716 54.906 10.424 1.00 12.98 338 ALA A O 1
ATOM 2646 N N . GLU A 1 339 ? -22.607 55.911 11.153 1.00 12.73 339 GLU A N 1
ATOM 2647 C CA . GLU A 1 339 ? -23.415 55.530 9.994 1.00 13.09 339 GLU A CA 1
ATOM 2648 C C . GLU A 1 339 ? -22.906 56.193 8.717 1.00 12.92 339 GLU A C 1
ATOM 2649 O O . GLU A 1 339 ? -22.771 55.538 7.677 1.00 12.66 339 GLU A O 1
ATOM 2655 N N . ALA A 1 340 ? -22.623 57.493 8.807 1.00 13.03 340 ALA A N 1
ATOM 2656 C CA . ALA A 1 340 ? -22.103 58.267 7.675 1.00 13.19 340 ALA A CA 1
ATOM 2657 C C . ALA A 1 340 ? -20.784 57.705 7.123 1.00 13.52 340 ALA A C 1
ATOM 2658 O O . ALA A 1 340 ? -20.663 57.504 5.914 1.00 13.17 340 ALA A O 1
ATOM 2660 N N . MET A 1 341 ? -19.798 57.454 7.990 1.00 13.63 341 MET A N 1
ATOM 2661 C CA . MET A 1 341 ? -18.540 56.872 7.511 1.00 14.31 341 MET A CA 1
ATOM 2662 C C . MET A 1 341 ? -18.816 55.566 6.766 1.00 13.68 341 MET A C 1
ATOM 2663 O O . MET A 1 341 ? -18.363 55.394 5.632 1.00 13.72 341 MET A O 1
ATOM 2668 N N . GLN A 1 342 ? -19.577 54.671 7.397 1.00 13.73 342 GLN A N 1
ATOM 2669 C CA . GLN A 1 342 ? -19.856 53.344 6.834 1.00 13.57 342 GLN A CA 1
ATOM 2670 C C . GLN A 1 342 ? -20.556 53.417 5.479 1.00 13.32 342 GLN A C 1
ATOM 2671 O O . GLN A 1 342 ? -20.195 52.702 4.544 1.00 13.12 342 GLN A O 1
ATOM 2677 N N . LEU A 1 343 ? -21.543 54.298 5.370 1.00 13.13 343 LEU A N 1
ATOM 2678 C CA . LEU A 1 343 ? -22.294 54.422 4.129 1.00 13.26 343 LEU A CA 1
ATOM 2679 C C . LEU A 1 343 ? -21.499 55.039 2.974 1.00 13.53 343 LEU A C 1
ATOM 2680 O O . LEU A 1 343 ? -21.920 54.948 1.818 1.00 13.68 343 LEU A O 1
ATOM 2685 N N . HIS A 1 344 ? -20.357 55.663 3.282 1.00 13.59 344 HIS A N 1
ATOM 2686 C CA . HIS A 1 344 ? -19.461 56.185 2.238 1.00 13.98 344 HIS A CA 1
ATOM 2687 C C . HIS A 1 344 ? -18.498 55.106 1.688 1.00 14.19 344 HIS A C 1
ATOM 2688 O O . HIS A 1 344 ? -17.752 55.346 0.726 1.00 13.85 344 HIS A O 1
ATOM 2695 N N . GLY A 1 345 ? -18.509 53.923 2.298 1.00 13.94 345 GLY A N 1
ATOM 2696 C CA . GLY A 1 345 ? -17.541 52.878 1.954 1.00 14.19 345 GLY A CA 1
ATOM 2697 C C . GLY A 1 345 ? -16.122 53.334 2.253 1.00 13.96 345 GLY A C 1
ATOM 2698 O O . GLY A 1 345 ? -15.896 54.062 3.213 1.00 14.19 345 GLY A O 1
ATOM 2699 N N . GLY A 1 346 ? -15.166 52.914 1.422 1.00 14.08 346 GLY A N 1
ATOM 2700 C CA . GLY A 1 346 ? -13.758 53.292 1.593 1.00 13.38 346 GLY A CA 1
ATOM 2701 C C . GLY A 1 346 ? -13.551 54.800 1.619 1.00 13.11 346 GLY A C 1
ATOM 2702 O O . GLY A 1 346 ? -12.665 55.302 2.314 1.00 12.64 346 GLY A O 1
ATOM 2703 N N . TYR A 1 347 ? -14.400 55.524 0.886 1.00 12.83 347 TYR A N 1
ATOM 2704 C CA . TYR A 1 347 ? -14.299 56.990 0.787 1.00 12.98 347 TYR A CA 1
ATOM 2705 C C . TYR A 1 347 ? -14.518 57.731 2.108 1.00 12.44 347 TYR A C 1
ATOM 2706 O O . TYR A 1 347 ? -13.960 58.808 2.309 1.00 12.54 347 TYR A O 1
ATOM 2715 N N . GLY A 1 348 ? -15.296 57.145 3.013 1.00 12.03 348 GLY A N 1
ATOM 2716 C CA . GLY A 1 348 ? -15.522 57.749 4.331 1.00 12.10 348 GLY A CA 1
ATOM 2717 C C . GLY A 1 348 ? -14.291 57.749 5.226 1.00 11.88 348 GLY A C 1
ATOM 2718 O O . GLY A 1 348 ? -14.246 58.459 6.241 1.00 12.48 348 GLY A O 1
ATOM 2719 N N . TYR A 1 349 ? -13.298 56.952 4.851 1.00 11.35 349 TYR A N 1
ATOM 2720 C CA . TYR A 1 349 ? -12.037 56.845 5.602 1.00 11.41 349 TYR A CA 1
ATOM 2721 C C . TYR A 1 349 ? -10.921 57.710 4.991 1.00 11.80 349 TYR A C 1
ATOM 2722 O O . TYR A 1 349 ? -9.806 57.773 5.522 1.00 11.52 349 TYR A O 1
ATOM 2731 N N . MET A 1 350 ? -11.243 58.38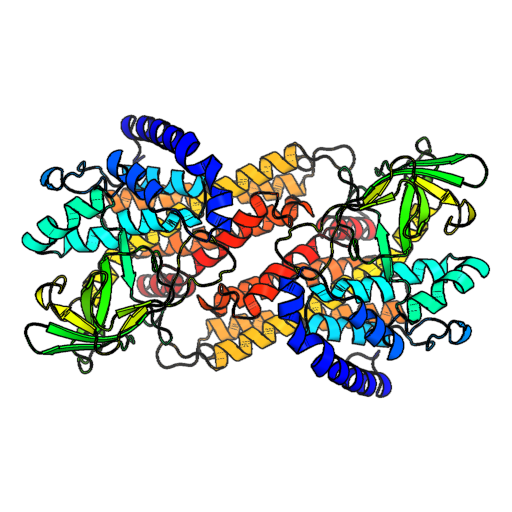1 3.884 1.00 11.99 350 MET A N 1
ATOM 2732 C CA . MET A 1 350 ? -10.294 59.226 3.156 1.00 12.58 350 MET A CA 1
ATOM 2733 C C . MET A 1 350 ? -10.425 60.688 3.576 1.00 13.16 350 MET A C 1
ATOM 2734 O O . MET A 1 350 ? -11.515 61.253 3.541 1.00 13.29 350 MET A O 1
ATOM 2739 N N . GLU A 1 351 ? -9.307 61.304 3.946 1.00 14.50 351 GLU A N 1
ATOM 2740 C CA . GLU A 1 351 ? -9.308 62.694 4.416 1.00 15.91 351 GLU A CA 1
ATOM 2741 C C . GLU A 1 351 ? -9.695 63.712 3.344 1.00 16.79 351 GLU A C 1
ATOM 2742 O O . GLU A 1 351 ? -10.048 64.851 3.661 1.00 17.39 351 GLU A O 1
ATOM 2748 N N . GLU A 1 352 ? -9.636 63.298 2.079 1.00 17.35 352 GLU A N 1
ATOM 2749 C CA . GLU A 1 352 ? -10.137 64.123 0.979 1.00 18.75 352 GLU A CA 1
ATOM 2750 C C . GLU A 1 352 ? -11.659 64.285 1.009 1.00 17.79 352 GLU A C 1
ATOM 2751 O O . GLU A 1 352 ? -12.189 65.229 0.429 1.00 17.95 352 GLU A O 1
ATOM 2757 N N . TYR A 1 353 ? -12.361 63.368 1.680 1.00 17.23 353 TYR A N 1
ATOM 2758 C CA . TYR A 1 353 ? -13.807 63.496 1.869 1.00 16.48 353 TYR A CA 1
ATOM 2759 C C . TYR A 1 353 ? -14.124 64.172 3.201 1.00 16.48 353 TYR A C 1
ATOM 2760 O O . TYR A 1 353 ? -13.564 63.804 4.241 1.00 16.03 353 TYR A O 1
ATOM 2769 N N . GLU A 1 354 ? -15.024 65.157 3.159 1.00 15.73 354 GLU A N 1
ATOM 2770 C CA . GLU A 1 354 ? -15.373 65.963 4.338 1.00 15.58 354 GLU A CA 1
ATOM 2771 C C . GLU A 1 354 ? -15.870 65.134 5.529 1.00 14.99 354 GLU A C 1
ATOM 2772 O O . GLU A 1 354 ? -15.606 65.483 6.686 1.00 14.91 354 GLU A O 1
ATOM 2778 N N . ILE A 1 355 ? -16.592 64.049 5.248 1.00 14.93 355 ILE A N 1
ATOM 2779 C CA . ILE A 1 355 ? -17.113 63.188 6.319 1.00 14.77 355 ILE A CA 1
ATOM 2780 C C . ILE A 1 355 ? -16.036 62.657 7.272 1.00 14.34 355 ILE A C 1
ATOM 2781 O O . ILE A 1 355 ? -16.308 62.483 8.460 1.00 14.56 355 ILE A O 1
ATOM 2786 N N . ALA A 1 356 ? -14.826 62.417 6.763 1.00 14.02 356 ALA A N 1
ATOM 2787 C CA . ALA A 1 356 ? -13.725 61.926 7.602 1.00 13.39 356 ALA A CA 1
ATOM 2788 C C . ALA A 1 356 ? -13.455 62.892 8.759 1.00 12.95 356 ALA A C 1
ATOM 2789 O O . ALA A 1 356 ? -13.353 62.483 9.925 1.00 12.34 356 ALA A O 1
ATOM 2791 N N . ARG A 1 357 ? -13.346 64.175 8.420 1.00 12.52 357 ARG A N 1
ATOM 2792 C CA . ARG A 1 357 ? -13.098 65.238 9.390 1.00 12.15 357 ARG A CA 1
ATOM 2793 C C . ARG A 1 357 ? -14.266 65.408 10.367 1.00 11.62 357 ARG A C 1
ATOM 2794 O O . ARG A 1 357 ? -14.059 65.536 11.578 1.00 10.89 357 ARG A O 1
ATOM 2802 N N . ARG A 1 358 ? -15.492 65.399 9.838 1.00 11.38 358 ARG A N 1
ATOM 2803 C CA . ARG A 1 358 ? -16.694 65.490 10.674 1.00 11.32 358 ARG A CA 1
ATOM 2804 C C . ARG A 1 358 ? -16.711 64.348 11.694 1.00 11.08 358 ARG A C 1
ATOM 2805 O O . ARG A 1 358 ? -17.018 64.565 12.866 1.00 10.92 358 ARG A O 1
ATOM 2813 N N . TYR A 1 359 ? -16.354 63.147 11.236 1.00 11.32 359 TYR A N 1
ATOM 2814 C CA . TYR A 1 359 ? -16.293 61.951 12.091 1.00 11.41 359 TYR A CA 1
ATOM 2815 C C . TYR A 1 359 ? -15.275 62.105 13.227 1.00 11.33 359 TYR A C 1
ATOM 2816 O O . TYR A 1 359 ? -15.573 61.777 14.376 1.00 11.03 359 TYR A O 1
ATOM 2825 N N . ARG A 1 360 ? -14.079 62.597 12.902 1.00 10.69 360 ARG A N 1
ATOM 2826 C CA . ARG A 1 360 ? -13.033 62.815 13.915 1.00 11.11 360 ARG A CA 1
ATOM 2827 C C . ARG A 1 360 ? -13.396 63.922 14.904 1.00 10.86 360 ARG A C 1
ATOM 2828 O O . ARG A 1 360 ? -12.963 63.891 16.053 1.00 11.01 360 ARG A O 1
ATOM 2836 N N . ASP A 1 361 ? -14.194 64.887 14.451 1.00 10.54 361 ASP A N 1
ATOM 2837 C CA . ASP A 1 361 ? -14.531 66.071 15.253 1.00 10.80 361 ASP A CA 1
ATOM 2838 C C . ASP A 1 361 ? -15.613 65.806 16.306 1.00 10.94 361 ASP A C 1
ATOM 2839 O O . ASP A 1 361 ? -15.589 66.379 17.398 1.00 10.75 361 ASP A O 1
ATOM 2844 N N . ILE A 1 362 ? -16.547 64.919 15.985 1.00 10.99 362 ILE A N 1
ATOM 2845 C CA . ILE A 1 362 ? -17.740 64.762 16.819 1.00 11.58 362 ILE A CA 1
ATOM 2846 C C . ILE A 1 362 ? -17.566 64.138 18.221 1.00 11.77 362 ILE A C 1
ATOM 2847 O O . ILE A 1 362 ? -18.231 64.586 19.151 1.00 12.45 362 ILE A O 1
ATOM 2852 N N . PRO A 1 363 ? -16.695 63.116 18.381 1.00 12.50 363 PRO A N 1
ATOM 2853 C CA . PRO A 1 363 ? -16.839 62.334 19.625 1.00 12.85 363 PRO A CA 1
ATOM 2854 C C . PRO A 1 363 ? -16.477 63.080 20.911 1.00 13.27 363 PRO A C 1
ATOM 2855 O O . PRO A 1 363 ? -16.960 62.719 22.003 1.00 13.31 363 PRO A O 1
ATOM 2859 N N . VAL A 1 364 ? -15.692 64.145 20.774 1.00 13.09 364 VAL A N 1
ATOM 2860 C CA . VAL A 1 364 ? -15.294 64.957 21.923 1.00 13.45 364 VAL A CA 1
ATOM 2861 C C . VAL A 1 364 ? -16.474 65.741 22.519 1.00 13.53 364 VAL A C 1
ATOM 2862 O O . VAL A 1 364 ? -16.433 66.139 23.689 1.00 14.02 364 VAL A O 1
ATOM 2866 N N . SER A 1 365 ? -17.536 65.933 21.734 1.00 13.47 365 SER A N 1
ATOM 2867 C CA . SER A 1 365 ? -18.714 66.638 22.233 1.00 13.34 365 SER A CA 1
ATOM 2868 C C . SER A 1 365 ? -19.373 65.905 23.411 1.00 13.05 365 SER A C 1
ATOM 2869 O O . SER A 1 365 ? -20.053 66.522 24.204 1.00 12.72 365 SER A O 1
ATOM 2872 N N . ALA A 1 366 ? -19.128 64.599 23.521 1.00 13.17 366 ALA A N 1
ATOM 2873 C CA . ALA A 1 366 ? -19.646 63.767 24.618 1.00 13.60 366 ALA A CA 1
ATOM 2874 C C . ALA A 1 366 ? -18.808 63.918 25.893 1.00 14.13 366 ALA A C 1
ATOM 2875 O O . ALA A 1 366 ? -19.183 63.433 26.969 1.00 13.96 366 ALA A O 1
ATOM 2877 N N . ILE A 1 367 ? -17.682 64.610 25.765 1.00 14.59 367 ILE A N 1
ATOM 2878 C CA . ILE A 1 367 ? -16.706 64.738 26.844 1.00 15.68 367 ILE A CA 1
ATOM 2879 C C . ILE A 1 367 ? -16.690 66.147 27.431 1.00 16.26 367 ILE A C 1
ATOM 2880 O O . ILE A 1 367 ? -16.812 66.308 28.648 1.00 16.65 367 ILE A O 1
ATOM 2885 N N . TYR A 1 368 ? -16.553 67.169 26.590 1.00 16.91 368 TYR A N 1
ATOM 2886 C CA . TYR A 1 368 ? -16.422 68.527 27.137 1.00 17.71 368 TYR A CA 1
ATOM 2887 C C . TYR A 1 368 ? -17.768 69.164 27.505 1.00 17.52 368 TYR A C 1
ATOM 2888 O O . TYR A 1 368 ? -18.824 68.633 27.149 1.00 17.71 368 TYR A O 1
ATOM 2897 N N . ALA A 1 369 ? -17.698 70.282 28.237 1.00 17.08 369 ALA A N 1
ATOM 2898 C CA . ALA A 1 369 ? -18.844 70.931 28.889 1.00 16.41 369 ALA A CA 1
ATOM 2899 C C . ALA A 1 369 ? -19.501 70.015 29.936 1.00 16.14 369 ALA A C 1
ATOM 2900 O O . ALA A 1 369 ? -20.650 70.219 30.322 1.00 16.19 369 ALA A O 1
ATOM 2902 N N . GLY A 1 370 ? -18.740 69.028 30.403 1.00 15.81 370 GLY A N 1
ATOM 2903 C CA . GLY A 1 370 ? -19.245 68.009 31.322 1.00 15.18 370 GLY A CA 1
ATOM 2904 C C . GLY A 1 370 ? -19.474 66.738 30.536 1.00 14.85 370 GLY A C 1
ATOM 2905 O O . GLY A 1 370 ? -20.169 66.757 29.521 1.00 14.76 370 GLY A O 1
ATOM 2906 N N . THR A 1 371 ? -18.887 65.630 30.986 1.00 14.18 371 THR A N 1
ATOM 2907 C CA . THR A 1 371 ? -19.071 64.357 30.291 1.00 13.18 371 THR A CA 1
ATOM 2908 C C . THR A 1 371 ? -20.538 63.942 30.313 1.00 12.55 371 THR A C 1
ATOM 2909 O O . THR A 1 371 ? -21.315 64.397 31.158 1.00 12.44 371 THR A O 1
ATOM 2913 N N . ASN A 1 372 ? -20.911 63.065 29.389 1.00 11.86 372 ASN A N 1
ATOM 2914 C CA . ASN A 1 372 ? -22.292 62.587 29.326 1.00 11.51 372 ASN A CA 1
ATOM 2915 C C . ASN A 1 372 ? -22.666 61.786 30.582 1.00 11.47 372 ASN A C 1
ATOM 2916 O O . ASN A 1 372 ? -23.837 61.752 30.983 1.00 11.29 372 ASN A O 1
ATOM 2921 N N . GLU A 1 373 ? -21.657 61.193 31.228 1.00 11.25 373 GLU A N 1
ATOM 2922 C CA . GLU A 1 373 ? -21.853 60.525 32.523 1.00 11.88 373 GLU A CA 1
ATOM 2923 C C . GLU A 1 373 ? -22.235 61.556 33.583 1.00 11.79 373 GLU A C 1
ATOM 2924 O O . GLU A 1 373 ? -23.104 61.295 34.424 1.00 11.64 373 GLU A O 1
ATOM 2930 N N . MET A 1 374 ? -21.600 62.731 33.541 1.00 11.56 374 MET A N 1
ATOM 2931 C CA . MET A 1 374 ? -21.994 63.811 34.452 1.00 11.54 374 MET A CA 1
ATOM 2932 C C . MET A 1 374 ? -23.406 64.335 34.152 1.00 11.25 374 MET A C 1
ATOM 2933 O O . MET A 1 374 ? -24.146 64.684 35.068 1.00 11.24 374 MET A O 1
ATOM 2938 N N . MET A 1 375 ? -23.785 64.380 32.873 1.00 11.39 375 MET A N 1
ATOM 2939 C CA . MET A 1 375 ? -25.147 64.796 32.493 1.00 11.33 375 MET A CA 1
ATOM 2940 C C . MET A 1 375 ? -26.188 63.835 33.082 1.00 11.59 375 MET A C 1
ATOM 2941 O O . MET A 1 375 ? -27.203 64.274 33.629 1.00 11.23 375 MET A O 1
ATOM 2946 N N . LYS A 1 376 ? -25.925 62.531 32.989 1.00 12.14 376 LYS A N 1
ATOM 2947 C CA . LYS A 1 376 ? -26.835 61.537 33.571 1.00 12.52 376 LYS A CA 1
ATOM 2948 C C . LYS A 1 376 ? -26.880 61.623 35.108 1.00 12.70 376 LYS A C 1
ATOM 2949 O O . LYS A 1 376 ? -27.933 61.420 35.717 1.00 12.96 376 LYS A O 1
ATOM 2955 N N . THR A 1 377 ? -25.744 61.952 35.717 1.00 13.00 377 THR A N 1
ATOM 2956 C CA . THR A 1 377 ? -25.658 62.170 37.167 1.00 13.05 377 THR A CA 1
ATOM 2957 C C . THR A 1 377 ? -26.574 63.328 37.580 1.00 12.84 377 THR A C 1
ATOM 2958 O O . THR A 1 377 ? -27.342 63.208 38.535 1.00 12.86 377 THR A O 1
ATOM 2962 N N . ILE A 1 378 ? -26.492 64.431 36.837 1.00 13.18 378 ILE A N 1
ATOM 2963 C CA . ILE A 1 378 ? -27.305 65.621 37.094 1.00 13.52 378 ILE A CA 1
ATOM 2964 C C . ILE A 1 378 ? -28.786 65.295 36.933 1.00 13.69 378 ILE A C 1
ATOM 2965 O O . ILE A 1 378 ? -29.608 65.674 37.779 1.00 13.99 378 ILE A O 1
ATOM 2970 N N . ILE A 1 379 ? -29.125 64.564 35.870 1.00 13.45 379 ILE A N 1
ATOM 2971 C CA . ILE A 1 379 ? -30.519 64.200 35.625 1.00 13.67 379 ILE A CA 1
ATOM 2972 C C . ILE A 1 379 ? -31.071 63.355 36.784 1.00 14.09 379 ILE A C 1
ATOM 2973 O O . ILE A 1 379 ? -32.161 63.625 37.282 1.00 13.60 379 ILE A O 1
ATOM 2978 N N . ALA A 1 380 ? -30.307 62.343 37.198 1.00 14.67 380 ALA A N 1
ATOM 2979 C CA . ALA A 1 380 ? -30.719 61.446 38.285 1.00 16.37 380 ALA A CA 1
ATOM 2980 C C . ALA A 1 380 ? -30.955 62.233 39.580 1.00 17.73 380 ALA A C 1
ATOM 2981 O O . ALA A 1 380 ? -31.924 61.982 40.301 1.00 17.56 380 ALA A O 1
ATOM 2983 N N . ARG A 1 381 ? -30.083 63.202 39.846 1.00 19.60 381 ARG A N 1
ATOM 2984 C CA . ARG A 1 381 ? -30.225 64.066 41.015 1.00 22.40 381 ARG A CA 1
ATOM 2985 C C . ARG A 1 381 ? -31.542 64.839 40.956 1.00 23.06 381 ARG A C 1
ATOM 2986 O O . ARG A 1 381 ? -32.254 64.929 41.955 1.00 23.10 381 ARG A O 1
ATOM 2994 N N . GLN A 1 382 ? -31.867 65.375 39.782 1.00 24.66 382 GLN A N 1
ATOM 2995 C CA . GLN A 1 382 ? -33.116 66.126 39.579 1.00 26.57 382 GLN A CA 1
ATOM 2996 C C . GLN A 1 382 ? -34.368 65.234 39.609 1.00 27.34 382 GLN A C 1
ATOM 2997 O O . GLN A 1 382 ? -35.476 65.719 39.840 1.00 27.69 382 GLN A O 1
ATOM 3003 N N . LEU A 1 383 ? -34.194 63.933 39.383 1.00 28.35 383 LEU A N 1
ATOM 3004 C CA . LEU A 1 383 ? -35.312 62.987 39.448 1.00 29.38 383 LEU A CA 1
ATOM 3005 C C . LEU A 1 383 ? -35.695 62.631 40.879 1.00 30.17 383 LEU A C 1
ATOM 3006 O O . LEU A 1 383 ? -36.738 62.014 41.100 1.00 30.31 383 LEU A O 1
ATOM 3011 N N . ASP A 1 384 ? -34.842 63.003 41.834 1.00 31.22 384 ASP A N 1
ATOM 3012 C CA . ASP A 1 384 ? -35.033 62.669 43.250 1.00 32.52 384 ASP A CA 1
ATOM 3013 C C . ASP A 1 384 ? -35.105 61.152 43.480 1.00 33.04 384 ASP A C 1
ATOM 3014 O O . ASP A 1 384 ? -36.182 60.547 43.417 1.00 33.49 384 ASP A O 1
ATOM 3019 N N . LEU A 1 385 ? -33.948 60.549 43.749 1.00 33.62 385 LEU A N 1
ATOM 3020 C CA . LEU A 1 385 ? -33.823 59.093 43.850 1.00 33.74 385 LEU A CA 1
ATOM 3021 C C . LEU A 1 385 ? -33.106 58.656 45.136 1.00 34.17 385 LEU A C 1
ATOM 3022 O O . LEU A 1 385 ? -33.021 57.459 45.450 1.00 34.00 385 LEU A O 1
ATOM 3027 N N . ARG B 1 8 ? -7.678 26.161 20.905 1.00 29.97 8 ARG B N 1
ATOM 3028 C CA . ARG B 1 8 ? -7.269 24.727 20.869 1.00 29.83 8 ARG B CA 1
ATOM 3029 C C . ARG B 1 8 ? -6.302 24.394 19.718 1.00 28.65 8 ARG B C 1
ATOM 3030 O O . ARG B 1 8 ? -5.779 23.282 19.643 1.00 28.84 8 ARG B O 1
ATOM 3038 N N . TYR B 1 9 ? -6.053 25.375 18.851 1.00 26.84 9 TYR B N 1
ATOM 3039 C CA . TYR B 1 9 ? -5.139 25.246 17.712 1.00 25.35 9 TYR B CA 1
ATOM 3040 C C . TYR B 1 9 ? -3.698 25.662 18.057 1.00 25.10 9 TYR B C 1
ATOM 3041 O O . TYR B 1 9 ? -2.800 25.603 17.210 1.00 24.86 9 TYR B O 1
ATOM 3050 N N . LEU B 1 10 ? -3.487 26.104 19.291 1.00 24.73 10 LEU B N 1
ATOM 3051 C CA . LEU B 1 10 ? -2.161 26.519 19.739 1.00 24.86 10 LEU B CA 1
ATOM 3052 C C . LEU B 1 10 ? -1.540 25.433 20.602 1.00 25.45 10 LEU B C 1
ATOM 3053 O O . LEU B 1 10 ? -2.105 25.050 21.624 1.00 25.15 10 LEU B O 1
ATOM 3058 N N . ARG B 1 11 ? -0.384 24.942 20.164 1.00 26.14 11 ARG B N 1
ATOM 3059 C CA . ARG B 1 11 ? 0.415 23.976 20.918 1.00 27.12 11 ARG B CA 1
ATOM 3060 C C . ARG B 1 11 ? 1.617 24.698 21.531 1.00 26.89 11 ARG B C 1
ATOM 3061 O O . ARG B 1 11 ? 1.848 25.872 21.242 1.00 26.44 11 ARG B O 1
ATOM 3069 N N . GLU B 1 12 ? 2.389 23.996 22.365 1.00 27.05 12 GLU B N 1
ATOM 3070 C CA . GLU B 1 12 ? 3.550 24.595 23.036 1.00 27.16 12 GLU B CA 1
ATOM 3071 C C . GLU B 1 12 ? 4.509 25.325 22.088 1.00 26.73 12 GLU B C 1
ATOM 3072 O O . GLU B 1 12 ? 5.021 26.399 22.419 1.00 26.76 12 GLU B O 1
ATOM 3078 N N . GLU B 1 13 ? 4.736 24.748 20.913 1.00 26.17 13 GLU B N 1
ATOM 3079 C CA . GLU B 1 13 ? 5.590 25.362 19.901 1.00 25.79 13 GLU B CA 1
ATOM 3080 C C . GLU B 1 13 ? 5.099 26.767 19.522 1.00 25.08 13 GLU B C 1
ATOM 3081 O O . GLU B 1 13 ? 5.906 27.674 19.322 1.00 24.77 13 GLU B O 1
ATOM 3087 N N . HIS B 1 14 ? 3.778 26.939 19.452 1.00 24.47 14 HIS B N 1
ATOM 3088 C CA . HIS B 1 14 ? 3.180 28.237 19.127 1.00 24.00 14 HIS B CA 1
ATOM 3089 C C . HIS B 1 14 ? 3.306 29.246 20.267 1.00 23.87 14 HIS B C 1
ATOM 3090 O O . HIS B 1 14 ? 3.461 30.443 20.023 1.00 23.51 14 HIS B O 1
ATOM 3097 N N . HIS B 1 15 ? 3.235 28.769 21.508 1.00 23.77 15 HIS B N 1
ATOM 3098 C CA . HIS B 1 15 ? 3.409 29.645 22.667 1.00 24.10 15 HIS B CA 1
ATOM 3099 C C . HIS B 1 15 ? 4.850 30.147 22.757 1.00 24.33 15 HIS B C 1
ATOM 3100 O O . HIS B 1 15 ? 5.088 31.319 23.049 1.00 24.21 15 HIS B O 1
ATOM 3107 N N . MET B 1 16 ? 5.800 29.249 22.491 1.00 24.55 16 MET B N 1
ATOM 3108 C CA . MET B 1 16 ? 7.222 29.591 22.457 1.00 24.97 16 MET B CA 1
ATOM 3109 C C . MET B 1 16 ? 7.524 30.565 21.321 1.00 24.22 16 MET B C 1
ATOM 3110 O O . MET B 1 16 ? 8.273 31.527 21.508 1.00 23.95 16 MET B O 1
ATOM 3115 N N . PHE B 1 17 ? 6.924 30.318 20.156 1.00 23.51 17 PHE B N 1
ATOM 3116 C CA . PHE B 1 17 ? 7.066 31.198 18.999 1.00 22.80 17 PHE B CA 1
ATOM 3117 C C . PHE B 1 17 ? 6.521 32.597 19.291 1.00 21.99 17 PHE B C 1
ATOM 3118 O O . PHE B 1 17 ? 7.154 33.589 18.931 1.00 21.88 17 PHE B O 1
ATOM 3126 N N . ARG B 1 18 ? 5.360 32.668 19.943 1.00 21.12 18 ARG B N 1
ATOM 3127 C CA . ARG B 1 18 ? 4.747 33.952 20.292 1.00 20.73 18 ARG B CA 1
ATOM 3128 C C . ARG B 1 18 ? 5.694 34.812 21.127 1.00 20.62 18 ARG B C 1
ATOM 3129 O O . ARG B 1 18 ? 5.866 36.002 20.854 1.00 20.26 18 ARG B O 1
ATOM 3137 N N . ALA B 1 19 ? 6.310 34.193 22.130 1.00 20.71 19 ALA B N 1
ATOM 3138 C CA . ALA B 1 19 ? 7.251 34.876 23.019 1.00 20.77 19 ALA B CA 1
ATOM 3139 C C . ALA B 1 19 ? 8.458 35.412 22.249 1.00 20.73 19 ALA B C 1
ATOM 3140 O O . ALA B 1 19 ? 8.854 36.564 22.432 1.00 20.80 19 ALA B O 1
ATOM 3142 N N . ALA B 1 20 ? 9.017 34.576 21.377 1.00 20.75 20 ALA B N 1
ATOM 3143 C CA . ALA B 1 20 ? 10.169 34.947 20.555 1.00 20.71 20 ALA B CA 1
ATOM 3144 C C . ALA B 1 20 ? 9.840 36.054 19.545 1.00 20.56 20 ALA B C 1
ATOM 3145 O O . ALA B 1 20 ? 10.625 36.986 19.355 1.00 20.12 20 ALA B O 1
ATOM 3147 N N . PHE B 1 21 ? 8.678 35.954 18.901 1.00 20.32 21 PHE B N 1
ATOM 3148 C CA . PHE B 1 21 ? 8.264 36.979 17.944 1.00 20.23 21 PHE B CA 1
ATOM 3149 C C . PHE B 1 21 ? 8.013 38.323 18.642 1.00 20.45 21 PHE B C 1
ATOM 3150 O O . PHE B 1 21 ? 8.401 39.377 18.131 1.00 20.22 21 PHE B O 1
ATOM 3158 N N . ARG B 1 22 ? 7.377 38.272 19.811 1.00 20.65 22 ARG B N 1
ATOM 3159 C CA . ARG B 1 22 ? 7.141 39.460 20.627 1.00 21.82 22 ARG B CA 1
ATOM 3160 C C . ARG B 1 22 ? 8.453 40.143 21.021 1.00 21.53 22 ARG B C 1
ATOM 3161 O O . ARG B 1 22 ? 8.560 41.369 20.935 1.00 20.96 22 ARG B O 1
ATOM 3169 N N . LYS B 1 23 ? 9.439 39.344 21.440 1.00 21.84 23 LYS B N 1
ATOM 3170 C CA . LYS B 1 23 ? 10.784 39.844 21.756 1.00 22.56 23 LYS B CA 1
ATOM 3171 C C . LYS B 1 23 ? 11.406 40.582 20.566 1.00 21.80 23 LYS B C 1
ATOM 3172 O O . LYS B 1 23 ? 11.964 41.675 20.725 1.00 21.77 23 LYS B O 1
ATOM 3178 N N . PHE B 1 24 ? 11.296 39.984 19.380 1.00 21.44 24 PHE B N 1
ATOM 3179 C CA . PHE B 1 24 ? 11.709 40.618 18.123 1.00 21.34 24 PHE B CA 1
ATOM 3180 C C . PHE B 1 24 ? 11.026 41.972 17.915 1.00 20.95 24 PHE B C 1
ATOM 3181 O O . PHE B 1 24 ? 11.673 42.952 17.547 1.00 20.88 24 PHE B O 1
ATOM 3189 N N . LEU B 1 25 ? 9.714 42.015 18.136 1.00 20.40 25 LEU B N 1
ATOM 3190 C CA . LEU B 1 25 ? 8.951 43.247 17.930 1.00 20.05 25 LEU B CA 1
ATOM 3191 C C . LEU B 1 25 ? 9.252 44.313 18.982 1.00 20.10 25 LEU B C 1
ATOM 3192 O O . LEU B 1 25 ? 9.216 45.505 18.685 1.00 19.76 25 LEU B O 1
ATOM 3197 N N . GLU B 1 26 ? 9.560 43.888 20.205 1.00 20.72 26 GLU B N 1
ATOM 3198 C CA . GLU B 1 26 ? 9.928 44.832 21.262 1.00 21.97 26 GLU B CA 1
ATOM 3199 C C . GLU B 1 26 ? 11.206 45.583 20.895 1.00 21.89 26 GLU B C 1
ATOM 3200 O O . GLU B 1 26 ? 11.396 46.725 21.311 1.00 21.79 26 GLU B O 1
ATOM 3206 N N . LYS B 1 27 ? 12.059 44.934 20.102 1.00 22.39 27 LYS B N 1
ATOM 3207 C CA . LYS B 1 27 ? 13.285 45.543 19.578 1.00 23.08 27 LYS B CA 1
ATOM 3208 C C . LYS B 1 27 ? 13.052 46.295 18.263 1.00 22.49 27 LYS B C 1
ATOM 3209 O O . LYS B 1 27 ? 13.461 47.451 18.134 1.00 22.85 27 LYS B O 1
ATOM 3215 N N . GLU B 1 28 ? 12.385 45.646 17.304 1.00 22.04 28 GLU B N 1
ATOM 3216 C CA . GLU B 1 28 ? 12.334 46.138 15.920 1.00 21.17 28 GLU B CA 1
ATOM 3217 C C . GLU B 1 28 ? 11.089 46.934 15.508 1.00 20.52 28 GLU B C 1
ATOM 3218 O O . GLU B 1 28 ? 11.093 47.581 14.450 1.00 20.08 28 GLU B O 1
ATOM 3224 N N . ALA B 1 29 ? 10.033 46.888 16.318 1.00 19.25 29 ALA B N 1
ATOM 3225 C CA . ALA B 1 29 ? 8.751 47.485 15.913 1.00 18.35 29 ALA B CA 1
ATOM 3226 C C . ALA B 1 29 ? 8.146 48.479 16.907 1.00 17.48 29 ALA B C 1
ATOM 3227 O O . ALA B 1 29 ? 7.903 49.633 16.550 1.00 17.39 29 ALA B O 1
ATOM 3229 N N . TYR B 1 30 ? 7.903 48.042 18.144 1.00 16.95 30 TYR B N 1
ATOM 3230 C CA . TYR B 1 30 ? 7.306 48.913 19.166 1.00 16.89 30 TYR B CA 1
ATOM 3231 C C . TYR B 1 30 ? 7.980 50.294 19.316 1.00 17.28 30 TYR B C 1
ATOM 3232 O O . TYR B 1 30 ? 7.280 51.313 19.344 1.00 17.00 30 TYR B O 1
ATOM 3241 N N . PRO B 1 31 ? 9.331 50.340 19.413 1.00 17.36 31 PRO B N 1
ATOM 3242 C CA . PRO B 1 31 ? 9.980 51.646 19.615 1.00 17.86 31 PRO B CA 1
ATOM 3243 C C . PRO B 1 31 ? 9.928 52.587 18.403 1.00 17.87 31 PRO B C 1
ATOM 3244 O O . PRO B 1 31 ? 10.156 53.792 18.555 1.00 18.26 31 PRO B O 1
ATOM 3248 N N . HIS B 1 32 ? 9.622 52.041 17.228 1.00 17.83 32 HIS B N 1
ATOM 3249 C CA . HIS B 1 32 ? 9.694 52.785 15.973 1.00 18.08 32 HIS B CA 1
ATOM 3250 C C . HIS B 1 32 ? 8.331 53.131 15.365 1.00 17.63 32 HIS B C 1
ATOM 3251 O O . HIS B 1 32 ? 8.248 53.964 14.460 1.00 17.50 32 HIS B O 1
ATOM 3258 N N . TYR B 1 33 ? 7.270 52.507 15.867 1.00 17.36 33 TYR B N 1
ATOM 3259 C CA . TYR B 1 33 ? 5.935 52.634 15.260 1.00 17.13 33 TYR B CA 1
ATOM 3260 C C . TYR B 1 33 ? 5.458 54.078 15.083 1.00 17.44 33 TYR B C 1
ATOM 3261 O O . TYR B 1 33 ? 4.959 54.434 14.016 1.00 17.57 33 TYR B O 1
ATOM 3270 N N . ASN B 1 34 ? 5.608 54.903 16.115 1.00 18.16 34 ASN B N 1
ATOM 3271 C CA . ASN B 1 34 ? 5.155 56.294 16.041 1.00 19.78 34 ASN B CA 1
ATOM 3272 C C . ASN B 1 34 ? 5.892 57.073 14.946 1.00 19.93 34 ASN B C 1
ATOM 3273 O O . ASN B 1 34 ? 5.291 57.912 14.267 1.00 19.81 34 ASN B O 1
ATOM 3278 N N . ASP B 1 35 ? 7.185 56.777 14.781 1.00 20.49 35 ASP B N 1
ATOM 3279 C CA . ASP B 1 35 ? 8.005 57.350 13.704 1.00 21.17 35 ASP B CA 1
ATOM 3280 C C . ASP B 1 35 ? 7.515 56.909 12.326 1.00 20.62 35 ASP B C 1
ATOM 3281 O O . ASP B 1 35 ? 7.418 57.724 11.406 1.00 20.88 35 ASP B O 1
ATOM 3286 N N . TRP B 1 36 ? 7.208 55.622 12.187 1.00 20.00 36 TRP B N 1
ATOM 3287 C CA . TRP B 1 36 ? 6.672 55.087 10.938 1.00 19.67 36 TRP B CA 1
ATOM 3288 C C . TRP B 1 36 ? 5.389 55.814 10.542 1.00 19.71 36 TRP B C 1
ATOM 3289 O O . TRP B 1 36 ? 5.187 56.145 9.368 1.00 19.15 36 TRP B O 1
ATOM 3300 N N . GLU B 1 37 ? 4.535 56.072 11.532 1.00 20.06 37 GLU B N 1
ATOM 3301 C CA . GLU B 1 37 ? 3.282 56.776 11.305 1.00 20.79 37 GLU B CA 1
ATOM 3302 C C . GLU B 1 37 ? 3.519 58.192 10.813 1.00 21.51 37 GLU B C 1
ATOM 3303 O O . GLU B 1 37 ? 2.839 58.656 9.904 1.00 21.30 37 GLU B O 1
ATOM 3309 N N . LYS B 1 38 ? 4.481 58.871 11.428 1.00 22.46 38 LYS B N 1
ATOM 3310 C CA . LYS B 1 38 ? 4.898 60.198 10.986 1.00 23.93 38 LYS B CA 1
ATOM 3311 C C . LYS B 1 38 ? 5.466 60.167 9.554 1.00 23.82 38 LYS B C 1
ATOM 3312 O O . LYS B 1 38 ? 5.228 61.094 8.773 1.00 24.07 38 LYS B O 1
ATOM 3318 N N . ARG B 1 39 ? 6.177 59.091 9.206 1.00 24.17 39 ARG B N 1
ATOM 3319 C CA . ARG B 1 39 ? 6.732 58.909 7.851 1.00 24.33 39 ARG B CA 1
ATOM 3320 C C . ARG B 1 39 ? 5.680 58.503 6.813 1.00 23.71 39 ARG B C 1
ATOM 3321 O O . ARG B 1 39 ? 5.898 58.667 5.610 1.00 23.47 39 ARG B O 1
ATOM 3329 N N . GLY B 1 40 ? 4.563 57.941 7.278 1.00 22.81 40 GLY B N 1
ATOM 3330 C CA . GLY B 1 40 ? 3.514 57.435 6.387 1.00 21.68 40 GLY B CA 1
ATOM 3331 C C . GLY B 1 40 ? 3.823 56.096 5.737 1.00 21.21 40 GLY B C 1
ATOM 3332 O O . GLY B 1 40 ? 3.126 55.658 4.823 1.00 20.79 40 GLY B O 1
ATOM 3333 N N . ILE B 1 41 ? 4.867 55.426 6.204 1.00 20.43 41 ILE B N 1
ATOM 3334 C CA . ILE B 1 41 ? 5.254 54.152 5.621 1.00 20.44 41 ILE B CA 1
ATOM 3335 C C . ILE B 1 41 ? 6.147 53.388 6.594 1.00 20.28 41 ILE B C 1
ATOM 3336 O O . ILE B 1 41 ? 6.826 53.986 7.439 1.00 20.23 41 ILE B O 1
ATOM 3341 N N . ILE B 1 42 ? 6.093 52.067 6.503 1.00 20.35 42 ILE B N 1
ATOM 3342 C CA . ILE B 1 42 ? 6.988 51.205 7.257 1.00 20.57 42 ILE B CA 1
ATOM 3343 C C . ILE B 1 42 ? 8.179 50.903 6.349 1.00 20.97 42 ILE B C 1
ATOM 3344 O O . ILE B 1 42 ? 7.996 50.485 5.199 1.00 20.81 42 ILE B O 1
ATOM 3349 N N . PRO B 1 43 ? 9.407 51.139 6.849 1.00 21.40 43 PRO B N 1
ATOM 3350 C CA . PRO B 1 43 ? 10.572 50.994 5.972 1.00 21.56 43 PRO B CA 1
ATOM 3351 C C . PRO B 1 43 ? 10.793 49.558 5.503 1.00 22.03 43 PRO B C 1
ATOM 3352 O O . PRO B 1 43 ? 10.508 48.600 6.234 1.00 21.39 43 PRO B O 1
ATOM 3356 N N . ARG B 1 44 ? 11.301 49.416 4.281 1.00 22.46 44 ARG B N 1
ATOM 3357 C CA . ARG B 1 44 ? 11.585 48.105 3.721 1.00 23.45 44 ARG B CA 1
ATOM 3358 C C . ARG B 1 44 ? 12.589 47.320 4.576 1.00 22.74 44 ARG B C 1
ATOM 3359 O O . ARG B 1 44 ? 12.593 46.085 4.566 1.00 22.47 44 ARG B O 1
ATOM 3367 N N . SER B 1 45 ? 13.421 48.041 5.323 1.00 22.66 45 SER B N 1
ATOM 3368 C CA . SER B 1 45 ? 14.387 47.418 6.232 1.00 22.40 45 SER B CA 1
ATOM 3369 C C . SER B 1 45 ? 13.696 46.529 7.269 1.00 22.07 45 SER B C 1
ATOM 3370 O O . SER B 1 45 ? 14.201 45.456 7.605 1.00 21.79 45 SER B O 1
ATOM 3373 N N . PHE B 1 46 ? 12.535 46.967 7.760 1.00 21.63 46 PHE B N 1
ATOM 3374 C CA . PHE B 1 46 ? 11.750 46.136 8.672 1.00 20.99 46 PHE B CA 1
ATOM 3375 C C . PHE B 1 46 ? 11.251 44.860 8.006 1.00 20.71 46 PHE B C 1
ATOM 3376 O O . PHE B 1 46 ? 11.315 43.777 8.595 1.00 20.56 46 PHE B O 1
ATOM 3384 N N . TRP B 1 47 ? 10.747 44.991 6.779 1.00 20.78 47 TRP B N 1
ATOM 3385 C CA . TRP B 1 47 ? 10.311 43.836 6.003 1.00 20.65 47 TRP B CA 1
ATOM 3386 C C . TRP B 1 47 ? 11.455 42.843 5.829 1.00 20.82 47 TRP B C 1
ATOM 3387 O O . TRP B 1 47 ? 11.252 41.634 5.944 1.00 20.85 47 TRP B O 1
ATOM 3398 N N . ALA B 1 48 ? 12.651 43.374 5.567 1.00 21.36 48 ALA B N 1
ATOM 3399 C CA . ALA B 1 48 ? 13.855 42.556 5.401 1.00 21.69 48 ALA B CA 1
ATOM 3400 C C . ALA B 1 48 ? 14.178 41.757 6.666 1.00 21.82 48 ALA B C 1
ATOM 3401 O O . ALA B 1 48 ? 14.482 40.567 6.585 1.00 22.19 48 ALA B O 1
ATOM 3403 N N . LYS B 1 49 ? 14.090 42.409 7.827 1.00 22.03 49 LYS B N 1
ATOM 3404 C CA . LYS B 1 49 ? 14.309 41.750 9.124 1.00 22.09 49 LYS B CA 1
ATOM 3405 C C . LYS B 1 49 ? 13.262 40.676 9.399 1.00 21.97 49 LYS B C 1
ATOM 3406 O O . LYS B 1 49 ? 13.577 39.623 9.948 1.00 21.71 49 LYS B O 1
ATOM 3412 N N . MET B 1 50 ? 12.011 40.949 9.019 1.00 21.79 50 MET B N 1
ATOM 3413 C CA . MET B 1 50 ? 10.950 39.955 9.112 1.00 21.81 50 MET B CA 1
ATOM 3414 C C . MET B 1 50 ? 11.270 38.736 8.244 1.00 22.39 50 MET B C 1
ATOM 3415 O O . MET B 1 50 ? 11.136 37.596 8.695 1.00 22.74 50 MET B O 1
ATOM 3420 N N . GLY B 1 51 ? 11.704 38.983 7.007 1.00 23.18 51 GLY B N 1
ATOM 3421 C CA . GLY B 1 51 ? 12.014 37.902 6.061 1.00 24.36 51 GLY B CA 1
ATOM 3422 C C . GLY B 1 51 ? 13.178 37.019 6.486 1.00 25.35 51 GLY B C 1
ATOM 3423 O O . GLY B 1 51 ? 13.086 35.789 6.447 1.00 25.00 51 GLY B O 1
ATOM 3424 N N . GLU B 1 52 ? 14.269 37.650 6.909 1.00 26.47 52 GLU B N 1
ATOM 3425 C CA . GLU B 1 52 ? 15.476 36.914 7.300 1.00 28.22 52 GLU B CA 1
ATOM 3426 C C . GLU B 1 52 ? 15.276 36.060 8.554 1.00 28.01 52 GLU B C 1
ATOM 3427 O O . GLU B 1 52 ? 15.958 35.047 8.737 1.00 28.55 52 GLU B O 1
ATOM 3433 N N . ASN B 1 53 ? 14.318 36.457 9.390 1.00 27.74 53 ASN B N 1
ATOM 3434 C CA . ASN B 1 53 ? 13.958 35.704 10.591 1.00 27.47 53 ASN B CA 1
ATOM 3435 C C . ASN B 1 53 ? 12.871 34.645 10.379 1.00 26.86 53 ASN B C 1
ATOM 3436 O O . ASN B 1 53 ? 12.523 33.901 11.301 1.00 27.00 53 ASN B O 1
ATOM 3441 N N . GLY B 1 54 ? 12.344 34.569 9.161 1.00 26.15 54 GLY B N 1
ATOM 3442 C CA . GLY B 1 54 ? 11.362 33.543 8.811 1.00 25.03 54 GLY B CA 1
ATOM 3443 C C . GLY B 1 54 ? 9.930 33.904 9.183 1.00 24.40 54 GLY B C 1
ATOM 3444 O O . GLY B 1 54 ? 9.065 33.027 9.255 1.00 24.35 54 GLY B O 1
ATOM 3445 N N . PHE B 1 55 ? 9.686 35.192 9.404 1.00 23.73 55 PHE B N 1
ATOM 3446 C CA . PHE B 1 55 ? 8.357 35.691 9.767 1.00 23.44 55 PHE B CA 1
ATOM 3447 C C . PHE B 1 55 ? 7.493 36.095 8.557 1.00 23.40 55 PHE B C 1
ATOM 3448 O O . PHE B 1 55 ? 6.365 36.569 8.728 1.00 23.16 55 PHE B O 1
ATOM 3456 N N . LEU B 1 56 ? 8.022 35.917 7.347 1.00 23.34 56 LEU B N 1
ATOM 3457 C CA . LEU B 1 56 ? 7.234 36.131 6.122 1.00 23.30 56 LEU B CA 1
ATOM 3458 C C . LEU B 1 56 ? 6.907 34.811 5.431 1.00 23.54 56 LEU B C 1
ATOM 3459 O O . LEU B 1 56 ? 7.780 33.957 5.264 1.00 23.60 56 LEU B O 1
ATOM 3464 N N . CYS B 1 57 ? 5.637 34.658 5.045 1.00 23.05 57 CYS B N 1
ATOM 3465 C CA . CYS B 1 57 ? 5.111 33.452 4.389 1.00 23.32 57 CYS B CA 1
ATOM 3466 C C . CYS B 1 57 ? 5.610 32.124 4.989 1.00 23.48 57 CYS B C 1
ATOM 3467 O O . CYS B 1 57 ? 6.101 31.262 4.251 1.00 23.22 57 CYS B O 1
ATOM 3470 N N . PRO B 1 58 ? 5.470 31.941 6.321 1.00 23.52 58 PRO B N 1
ATOM 3471 C CA . PRO B 1 58 ? 6.080 30.759 6.945 1.00 23.48 58 PRO B CA 1
ATOM 3472 C C . PRO B 1 58 ? 5.495 29.431 6.471 1.00 23.41 58 PRO B C 1
ATOM 3473 O O . PRO B 1 58 ? 6.145 28.394 6.595 1.00 23.25 58 PRO B O 1
ATOM 3477 N N . TRP B 1 59 ? 4.285 29.478 5.919 1.00 23.07 59 TRP B N 1
ATOM 3478 C CA . TRP B 1 59 ? 3.567 28.291 5.442 1.00 23.28 59 TRP B CA 1
ATOM 3479 C C . TRP B 1 59 ? 4.108 27.749 4.114 1.00 23.47 59 TRP B C 1
ATOM 3480 O O . TRP B 1 59 ? 3.766 26.631 3.707 1.00 23.72 59 TRP B O 1
ATOM 3491 N N . VAL B 1 60 ? 4.918 28.558 3.436 1.00 24.48 60 VAL B N 1
ATOM 3492 C CA . VAL B 1 60 ? 5.478 28.217 2.123 1.00 25.44 60 VAL B CA 1
ATOM 3493 C C . VAL B 1 60 ? 6.379 26.989 2.269 1.00 26.36 60 VAL B C 1
ATOM 3494 O O . VAL B 1 60 ? 7.116 26.877 3.249 1.00 25.99 60 VAL B O 1
ATOM 3498 N N . ASP B 1 61 ? 6.288 26.063 1.316 1.00 27.51 61 ASP B N 1
ATOM 3499 C CA . ASP B 1 61 ? 7.085 24.835 1.370 1.00 28.79 61 ASP B CA 1
ATOM 3500 C C . ASP B 1 61 ? 8.579 25.140 1.516 1.00 29.27 61 ASP B C 1
ATOM 3501 O O . ASP B 1 61 ? 9.074 26.142 0.994 1.00 29.23 61 ASP B O 1
ATOM 3506 N N . GLU B 1 62 ? 9.283 24.270 2.239 1.00 30.18 62 GLU B N 1
ATOM 3507 C CA . GLU B 1 62 ? 10.723 24.427 2.486 1.00 31.04 62 GLU B CA 1
ATOM 3508 C C . GLU B 1 62 ? 11.543 24.558 1.194 1.00 31.04 62 GLU B C 1
ATOM 3509 O O . GLU B 1 62 ? 12.558 25.259 1.162 1.00 31.02 62 GLU B O 1
ATOM 3515 N N . LYS B 1 63 ? 11.067 23.918 0.127 1.00 31.38 63 LYS B N 1
ATOM 3516 C CA . LYS B 1 63 ? 11.756 23.943 -1.165 1.00 31.73 63 LYS B CA 1
ATOM 3517 C C . LYS B 1 63 ? 11.864 25.331 -1.806 1.00 31.56 63 LYS B C 1
ATOM 3518 O O . LYS B 1 63 ? 12.695 25.537 -2.693 1.00 31.75 63 LYS B O 1
ATOM 3524 N N . TYR B 1 64 ? 11.030 26.273 -1.363 1.00 31.11 64 TYR B N 1
ATOM 3525 C CA . TYR B 1 64 ? 11.158 27.672 -1.783 1.00 30.70 64 TYR B CA 1
ATOM 3526 C C . TYR B 1 64 ? 11.782 28.534 -0.681 1.00 30.46 64 TYR B C 1
ATOM 3527 O O . TYR B 1 64 ? 11.978 29.738 -0.857 1.00 30.51 64 TYR B O 1
ATOM 3536 N N . GLY B 1 65 ? 12.103 27.914 0.452 1.00 30.32 65 GLY B N 1
ATOM 3537 C CA . GLY B 1 65 ? 12.728 28.632 1.565 1.00 30.20 65 GLY B CA 1
ATOM 3538 C C . GLY B 1 65 ? 11.797 28.944 2.727 1.00 30.11 65 GLY B C 1
ATOM 3539 O O . GLY B 1 65 ? 12.192 29.624 3.681 1.00 29.93 65 GLY B O 1
ATOM 3540 N N . GLY B 1 66 ? 10.564 28.448 2.647 1.00 29.89 66 GLY B N 1
ATOM 3541 C CA . GLY B 1 66 ? 9.601 28.581 3.738 1.00 29.78 66 GLY B CA 1
ATOM 3542 C C . GLY B 1 66 ? 9.785 27.513 4.804 1.00 29.43 66 GLY B C 1
ATOM 3543 O O . GLY B 1 66 ? 10.763 26.758 4.783 1.00 29.57 66 GLY B O 1
ATOM 3544 N N . LEU B 1 67 ? 8.831 27.434 5.730 1.00 29.01 67 LEU B N 1
ATOM 3545 C CA . LEU B 1 67 ? 8.957 26.552 6.885 1.00 28.21 67 LEU B CA 1
ATOM 3546 C C . LEU B 1 67 ? 7.880 25.479 6.987 1.00 27.98 67 LEU B C 1
ATOM 3547 O O . LEU B 1 67 ? 7.859 24.723 7.961 1.00 27.57 67 LEU B O 1
ATOM 3552 N N . ASN B 1 68 ? 6.999 25.403 5.987 1.00 27.23 68 ASN B N 1
ATOM 3553 C CA . ASN B 1 68 ? 5.836 24.505 6.029 1.00 27.12 68 ASN B CA 1
ATOM 3554 C C . ASN B 1 68 ? 5.009 24.667 7.309 1.00 26.26 68 ASN B C 1
ATOM 3555 O O . ASN B 1 68 ? 4.418 23.703 7.800 1.00 26.31 68 ASN B O 1
ATOM 3560 N N . ALA B 1 69 ? 4.979 25.890 7.835 1.00 25.25 69 ALA B N 1
ATOM 3561 C CA . ALA B 1 69 ? 4.260 26.202 9.068 1.00 24.28 69 ALA B CA 1
ATOM 3562 C C . ALA B 1 69 ? 2.752 26.136 8.860 1.00 23.57 69 ALA B C 1
ATOM 3563 O O . ALA B 1 69 ? 2.251 26.485 7.795 1.00 23.43 69 ALA B O 1
ATOM 3565 N N . ASP B 1 70 ? 2.030 25.684 9.880 1.00 22.79 70 ASP B N 1
ATOM 3566 C CA . ASP B 1 70 ? 0.574 25.639 9.803 1.00 22.04 70 ASP B CA 1
ATOM 3567 C C . ASP B 1 70 ? -0.013 27.039 10.022 1.00 21.00 70 ASP B C 1
ATOM 3568 O O . ASP B 1 70 ? 0.715 27.987 10.344 1.00 20.42 70 ASP B O 1
ATOM 3573 N N . PHE B 1 71 ? -1.324 27.156 9.841 1.00 19.99 71 PHE B N 1
ATOM 3574 C CA . PHE B 1 71 ? -1.995 28.451 9.884 1.00 19.07 71 PHE B CA 1
ATOM 3575 C C . PHE B 1 71 ? -1.926 29.123 11.263 1.00 18.45 71 PHE B C 1
ATOM 3576 O O . PHE B 1 71 ? -2.003 30.349 11.351 1.00 18.14 71 PHE B O 1
ATOM 3584 N N . ALA B 1 72 ? -1.778 28.333 12.328 1.00 17.57 72 ALA B N 1
ATOM 3585 C CA . ALA B 1 72 ? -1.679 28.888 13.685 1.00 17.28 72 ALA B CA 1
ATOM 3586 C C . ALA B 1 72 ? -0.479 29.832 13.853 1.00 17.21 72 ALA B C 1
ATOM 3587 O O . ALA B 1 72 ? -0.543 30.787 14.626 1.00 16.33 72 ALA B O 1
ATOM 3589 N N . TYR B 1 73 ? 0.607 29.579 13.119 1.00 17.07 73 TYR B N 1
ATOM 3590 C CA . TYR B 1 73 ? 1.744 30.514 13.094 1.00 17.15 73 TYR B CA 1
ATOM 3591 C C . TYR B 1 73 ? 1.379 31.867 12.498 1.00 16.74 73 TYR B C 1
ATOM 3592 O O . TYR B 1 73 ? 1.828 32.907 12.983 1.00 15.75 73 TYR B O 1
ATOM 3601 N N . SER B 1 74 ? 0.564 31.848 11.449 1.00 16.03 74 SER B N 1
ATOM 3602 C CA . SER B 1 74 ? 0.060 33.085 10.859 1.00 15.81 74 SER B CA 1
ATOM 3603 C C . SER B 1 74 ? -0.858 33.841 11.823 1.00 15.40 74 SER B C 1
ATOM 3604 O O . SER B 1 74 ? -0.822 35.070 11.875 1.00 15.34 74 SER B O 1
ATOM 3607 N N . VAL B 1 75 ? -1.672 33.101 12.573 1.00 14.52 75 VAL B N 1
ATOM 3608 C CA . VAL B 1 75 ? -2.537 33.698 13.595 1.00 14.25 75 VAL B CA 1
ATOM 3609 C C . VAL B 1 75 ? -1.663 34.428 14.616 1.00 14.25 75 VAL B C 1
ATOM 3610 O O . VAL B 1 75 ? -1.883 35.606 14.901 1.00 13.39 75 VAL B O 1
ATOM 3614 N N . VAL B 1 76 ? -0.648 33.740 15.140 1.00 13.65 76 VAL B N 1
ATOM 3615 C CA . VAL B 1 76 ? 0.258 34.368 16.110 1.00 13.84 76 VAL B CA 1
ATOM 3616 C C . VAL B 1 76 ? 0.916 35.631 15.546 1.00 13.85 76 VAL B C 1
ATOM 3617 O O . VAL B 1 76 ? 0.904 36.675 16.199 1.00 13.71 76 VAL B O 1
ATOM 3621 N N . ILE B 1 77 ? 1.481 35.538 14.340 1.00 14.10 77 ILE B N 1
ATOM 3622 C CA . ILE B 1 77 ? 2.144 36.688 13.712 1.00 14.14 77 ILE B CA 1
ATOM 3623 C C . ILE B 1 77 ? 1.187 37.880 13.575 1.00 14.23 77 ILE B C 1
ATOM 3624 O O . ILE B 1 77 ? 1.508 38.994 13.994 1.00 14.06 77 ILE B O 1
ATOM 3629 N N . ASN B 1 78 ? 0.010 37.636 13.006 1.00 14.34 78 ASN B N 1
ATOM 3630 C CA . ASN B 1 78 ? -0.945 38.719 12.775 1.00 14.63 78 ASN B CA 1
ATOM 3631 C C . ASN B 1 78 ? -1.456 39.342 14.069 1.00 14.09 78 ASN B C 1
ATOM 3632 O O . ASN B 1 78 ? -1.554 40.566 14.170 1.00 13.92 78 ASN B O 1
ATOM 3637 N N . GLU B 1 79 ? -1.720 38.508 15.075 1.00 13.41 79 GLU B N 1
ATOM 3638 C CA . GLU B 1 79 ? -2.111 39.017 16.393 1.00 13.66 79 GLU B CA 1
ATOM 3639 C C . GLU B 1 79 ? -1.014 39.881 17.010 1.00 13.26 79 GLU B C 1
ATOM 3640 O O . GLU B 1 79 ? -1.283 40.987 17.484 1.00 12.35 79 GLU B O 1
ATOM 3646 N N . GLU B 1 80 ? 0.221 39.374 17.008 1.00 12.86 80 GLU B N 1
ATOM 3647 C CA . GLU B 1 80 ? 1.326 40.112 17.623 1.00 12.77 80 GLU B CA 1
ATOM 3648 C C . GLU B 1 80 ? 1.627 41.426 16.906 1.00 12.50 80 GLU B C 1
ATOM 3649 O O . GLU B 1 80 ? 1.959 42.428 17.547 1.00 12.93 80 GLU B O 1
ATOM 3655 N N . LEU B 1 81 ? 1.477 41.431 15.586 1.00 12.37 81 LEU B N 1
ATOM 3656 C CA . LEU B 1 81 ? 1.652 42.657 14.797 1.00 12.12 81 LEU B CA 1
ATOM 3657 C C . LEU B 1 81 ? 0.570 43.694 15.117 1.00 12.09 81 LEU B C 1
ATOM 3658 O O . LEU B 1 81 ? 0.872 44.874 15.247 1.00 10.99 81 LEU B O 1
ATOM 3663 N N . GLU B 1 82 ? -0.678 43.249 15.267 1.00 12.02 82 GLU B N 1
ATOM 3664 C CA . GLU B 1 82 ? -1.765 44.169 15.635 1.00 12.08 82 GLU B CA 1
ATOM 3665 C C . GLU B 1 82 ? -1.551 44.802 17.018 1.00 11.87 82 GLU B C 1
ATOM 3666 O O . GLU B 1 82 ? -1.883 45.970 17.237 1.00 11.76 82 GLU B O 1
ATOM 3672 N N . LYS B 1 83 ? -1.000 44.031 17.948 1.00 11.55 83 LYS B N 1
ATOM 3673 C CA . LYS B 1 83 ? -0.678 44.560 19.279 1.00 12.25 83 LYS B CA 1
ATOM 3674 C C . LYS B 1 83 ? 0.331 45.708 19.184 1.00 11.77 83 LYS B C 1
ATOM 3675 O O . LYS B 1 83 ? 0.332 46.597 20.045 1.00 11.79 83 LYS B O 1
ATOM 3681 N N . VAL B 1 84 ? 1.189 45.687 18.156 1.00 11.65 84 VAL B N 1
ATOM 3682 C CA . VAL B 1 84 ? 1.989 46.877 17.827 1.00 11.70 84 VAL B CA 1
ATOM 3683 C C . VAL B 1 84 ? 1.053 47.929 17.208 1.00 11.54 84 VAL B C 1
ATOM 3684 O O . VAL B 1 84 ? 0.898 49.020 17.755 1.00 11.95 84 VAL B O 1
ATOM 3688 N N . GLY B 1 85 ? 0.403 47.588 16.097 1.00 11.72 85 GLY B N 1
ATOM 3689 C CA . GLY B 1 85 ? -0.575 48.507 15.518 1.00 11.49 85 GLY B CA 1
ATOM 3690 C C . GLY B 1 85 ? -1.128 48.071 14.185 1.00 11.93 85 GLY B C 1
ATOM 3691 O O . GLY B 1 85 ? -0.531 47.250 13.493 1.00 11.69 85 GLY B O 1
ATOM 3692 N N . SER B 1 86 ? -2.265 48.663 13.817 1.00 12.19 86 SER B N 1
ATOM 3693 C CA . SER B 1 86 ? -2.989 48.285 12.602 1.00 12.40 86 SER B CA 1
ATOM 3694 C C . SER B 1 86 ? -2.278 48.628 11.291 1.00 12.43 86 SER B C 1
ATOM 3695 O O . SER B 1 86 ? -2.620 48.080 10.241 1.00 12.31 86 SER B O 1
ATOM 3698 N N . SER B 1 87 ? -1.316 49.546 11.328 1.00 12.14 87 SER B N 1
ATOM 3699 C CA . SER B 1 87 ? -0.547 49.853 10.115 1.00 12.67 87 SER B CA 1
ATOM 3700 C C . SER B 1 87 ? 0.339 48.702 9.647 1.00 12.77 87 SER B C 1
ATOM 3701 O O . SER B 1 87 ? 0.866 48.742 8.533 1.00 13.54 87 SER B O 1
ATOM 3704 N N . LEU B 1 88 ? 0.488 47.678 10.484 1.00 12.67 88 LEU B N 1
ATOM 3705 C CA . LEU B 1 88 ? 1.248 46.495 10.108 1.00 13.58 88 LEU B CA 1
ATOM 3706 C C . LEU B 1 88 ? 0.411 45.453 9.348 1.00 13.72 88 LEU B C 1
ATOM 3707 O O . LEU B 1 88 ? 0.911 44.383 9.006 1.00 13.55 88 LEU B O 1
ATOM 3712 N N . VAL B 1 89 ? -0.851 45.779 9.044 1.00 13.67 89 VAL B N 1
ATOM 3713 C CA . VAL B 1 89 ? -1.714 44.832 8.306 1.00 13.81 89 VAL B CA 1
ATOM 3714 C C . VAL B 1 89 ? -1.179 44.414 6.933 1.00 13.53 89 VAL B C 1
ATOM 3715 O O . VAL B 1 89 ? -1.568 43.377 6.413 1.00 13.28 89 VAL B O 1
ATOM 3719 N N . GLY B 1 90 ? -0.307 45.237 6.346 1.00 13.79 90 GLY B N 1
ATOM 3720 C CA . GLY B 1 90 ? 0.334 44.888 5.078 1.00 14.18 90 GLY B CA 1
ATOM 3721 C C . GLY B 1 90 ? 1.108 43.578 5.094 1.00 14.88 90 GLY B C 1
ATOM 3722 O O . GLY B 1 90 ? 1.197 42.899 4.062 1.00 15.09 90 GLY B O 1
ATOM 3723 N N . ILE B 1 91 ? 1.679 43.225 6.249 1.00 15.06 91 ILE B N 1
ATOM 3724 C CA . ILE B 1 91 ? 2.434 41.968 6.393 1.00 15.65 91 ILE B CA 1
ATOM 3725 C C . ILE B 1 91 ? 1.488 40.771 6.339 1.00 15.02 91 ILE B C 1
ATOM 3726 O O . ILE B 1 91 ? 1.731 39.803 5.610 1.00 14.38 91 ILE B O 1
ATOM 3731 N N . GLY B 1 92 ? 0.404 40.839 7.115 1.00 14.56 92 GLY B N 1
ATOM 3732 C CA . GLY B 1 92 ? -0.642 39.825 7.070 1.00 14.05 92 GLY B CA 1
ATOM 3733 C C . GLY B 1 92 ? -1.230 39.671 5.676 1.00 13.90 92 GLY B C 1
ATOM 3734 O O . GLY B 1 92 ? -1.537 38.557 5.241 1.00 14.01 92 GLY B O 1
ATOM 3735 N N . LEU B 1 93 ? -1.391 40.790 4.977 1.00 13.76 93 LEU B N 1
ATOM 3736 C CA . LEU B 1 93 ? -1.891 40.770 3.602 1.00 14.26 93 LEU B CA 1
ATOM 3737 C C . LEU B 1 93 ? -0.909 40.040 2.678 1.00 14.38 93 LEU B C 1
ATOM 3738 O O . LEU B 1 93 ? -1.298 39.159 1.917 1.00 14.33 93 LEU B O 1
ATOM 3743 N N . HIS B 1 94 ? 0.363 40.412 2.765 1.00 14.33 94 HIS B N 1
ATOM 3744 C CA . HIS B 1 94 ? 1.431 39.687 2.066 1.00 14.99 94 HIS B CA 1
ATOM 3745 C C . HIS B 1 94 ? 1.431 38.192 2.410 1.00 14.71 94 HIS B C 1
ATOM 3746 O O . HIS B 1 94 ? 1.333 37.356 1.516 1.00 14.50 94 HIS B O 1
ATOM 3753 N N . ASN B 1 95 ? 1.532 37.867 3.700 1.00 14.55 95 ASN B N 1
ATOM 3754 C CA . ASN B 1 95 ? 1.663 36.475 4.158 1.00 15.12 95 ASN B CA 1
ATOM 3755 C C . ASN B 1 95 ? 0.455 35.588 3.851 1.00 15.17 95 ASN B C 1
ATOM 3756 O O . ASN B 1 95 ? 0.598 34.463 3.365 1.00 15.32 95 ASN B O 1
ATOM 3761 N N . ASP B 1 96 ? -0.739 36.101 4.144 1.00 15.28 96 ASP B N 1
ATOM 3762 C CA . ASP B 1 96 ? -1.913 35.244 4.258 1.00 15.65 96 ASP B CA 1
ATOM 3763 C C . ASP B 1 96 ? -3.033 35.560 3.286 1.00 15.33 96 ASP B C 1
ATOM 3764 O O . ASP B 1 96 ? -3.997 34.799 3.187 1.00 15.14 96 ASP B O 1
ATOM 3769 N N . ILE B 1 97 ? -2.908 36.675 2.576 1.00 15.32 97 ILE B N 1
ATOM 3770 C CA . ILE B 1 97 ? -3.908 37.042 1.580 1.00 16.00 97 ILE B CA 1
ATOM 3771 C C . ILE B 1 97 ? -3.399 36.854 0.147 1.00 15.93 97 ILE B C 1
ATOM 3772 O O . ILE B 1 97 ? -3.998 36.104 -0.625 1.00 16.20 97 ILE B O 1
ATOM 3777 N N . VAL B 1 98 ? -2.301 37.521 -0.197 1.00 16.19 98 VAL B N 1
ATOM 3778 C CA . VAL B 1 98 ? -1.853 37.568 -1.598 1.00 16.58 98 VAL B CA 1
ATOM 3779 C C . VAL B 1 98 ? -0.962 36.381 -2.001 1.00 17.08 98 VAL B C 1
ATOM 3780 O O . VAL B 1 98 ? -1.230 35.710 -3.004 1.00 16.90 98 VAL B O 1
ATOM 3784 N N . THR B 1 99 ? 0.086 36.109 -1.226 1.00 17.52 99 THR B N 1
ATOM 3785 C CA . THR B 1 99 ? 1.006 35.021 -1.600 1.00 18.28 99 THR B CA 1
ATOM 3786 C C . THR B 1 99 ? 0.342 33.639 -1.746 1.00 18.45 99 THR B C 1
ATOM 3787 O O . THR B 1 99 ? 0.748 32.869 -2.619 1.00 19.07 99 THR B O 1
ATOM 3791 N N . PRO B 1 100 ? -0.680 33.316 -0.917 1.00 18.66 100 PRO B N 1
ATOM 3792 C CA . PRO B 1 100 ? -1.440 32.087 -1.184 1.00 18.74 100 PRO B CA 1
ATOM 3793 C C . PRO B 1 100 ? -2.033 31.943 -2.598 1.00 18.73 100 PRO B C 1
ATOM 3794 O O . PRO B 1 100 ? -2.234 30.815 -3.047 1.00 18.63 100 PRO B O 1
ATOM 3798 N N . TYR B 1 101 ? -2.310 33.056 -3.284 1.00 18.63 101 TYR B N 1
ATOM 3799 C CA . TYR B 1 101 ? -2.747 33.000 -4.690 1.00 19.11 101 TYR B CA 1
ATOM 3800 C C . TYR B 1 101 ? -1.662 32.399 -5.585 1.00 19.78 101 TYR B C 1
ATOM 3801 O O . TYR B 1 101 ? -1.953 31.608 -6.488 1.00 20.08 101 TYR B O 1
ATOM 3810 N N . ILE B 1 102 ? -0.417 32.788 -5.331 1.00 20.61 102 ILE B N 1
ATOM 3811 C CA . ILE B 1 102 ? 0.722 32.295 -6.110 1.00 21.82 102 ILE B CA 1
ATOM 3812 C C . ILE B 1 102 ? 0.939 30.795 -5.864 1.00 22.25 102 ILE B C 1
ATOM 3813 O O . ILE B 1 102 ? 1.152 30.029 -6.809 1.00 22.45 102 ILE B O 1
ATOM 3818 N N . ALA B 1 103 ? 0.857 30.373 -4.605 1.00 22.54 103 ALA B N 1
ATOM 3819 C CA . ALA B 1 103 ? 1.043 28.961 -4.258 1.00 23.20 103 ALA B CA 1
ATOM 3820 C C . ALA B 1 103 ? -0.094 28.066 -4.758 1.00 23.72 103 ALA B C 1
ATOM 3821 O O . ALA B 1 103 ? 0.142 26.929 -5.184 1.00 23.87 103 ALA B O 1
ATOM 3823 N N . SER B 1 104 ? -1.320 28.583 -4.719 1.00 23.82 104 SER B N 1
ATOM 3824 C CA . SER B 1 104 ? -2.493 27.805 -5.106 1.00 24.38 104 SER B CA 1
ATOM 3825 C C . SER B 1 104 ? -2.665 27.696 -6.619 1.00 24.66 104 SER B C 1
ATOM 3826 O O . SER B 1 104 ? -3.027 26.638 -7.126 1.00 24.88 104 SER B O 1
ATOM 3829 N N . TYR B 1 105 ? -2.401 28.786 -7.334 1.00 25.27 105 TYR B N 1
ATOM 3830 C CA . TYR B 1 105 ? -2.730 28.852 -8.759 1.00 25.79 105 TYR B CA 1
ATOM 3831 C C . TYR B 1 105 ? -1.536 29.062 -9.687 1.00 26.35 105 TYR B C 1
ATOM 3832 O O . TYR B 1 105 ? -1.687 29.037 -10.914 1.00 26.73 105 TYR B O 1
ATOM 3841 N N . GLY B 1 106 ? -0.362 29.292 -9.109 1.00 26.67 106 GLY B N 1
ATOM 3842 C CA . GLY B 1 106 ? 0.845 29.513 -9.895 1.00 27.38 106 GLY B CA 1
ATOM 3843 C C . GLY B 1 106 ? 1.327 28.224 -10.531 1.00 27.81 106 GLY B C 1
ATOM 3844 O O . GLY B 1 106 ? 1.142 27.141 -9.975 1.00 27.83 106 GLY B O 1
ATOM 3845 N N . THR B 1 107 ? 1.931 28.337 -11.710 1.00 28.44 107 THR B N 1
ATOM 3846 C CA . THR B 1 107 ? 2.595 27.191 -12.325 1.00 29.01 107 THR B CA 1
ATOM 3847 C C . THR B 1 107 ? 3.851 26.895 -11.511 1.00 29.59 107 THR B C 1
ATOM 3848 O O . THR B 1 107 ? 4.307 27.741 -10.729 1.00 29.64 107 THR B O 1
ATOM 3852 N N . GLU B 1 108 ? 4.422 25.708 -11.695 1.00 30.05 108 GLU B N 1
ATOM 3853 C CA . GLU B 1 108 ? 5.666 25.373 -11.012 1.00 30.60 108 GLU B CA 1
ATOM 3854 C C . GLU B 1 108 ? 6.717 26.458 -11.240 1.00 30.29 108 GLU B C 1
ATOM 3855 O O . GLU B 1 108 ? 7.474 26.801 -10.333 1.00 30.31 108 GLU B O 1
ATOM 3861 N N . GLU B 1 109 ? 6.725 27.016 -12.447 1.00 30.37 109 GLU B N 1
ATOM 3862 C CA . GLU B 1 109 ? 7.720 28.009 -12.855 1.00 30.50 109 GLU B CA 1
ATOM 3863 C C . GLU B 1 109 ? 7.527 29.378 -12.185 1.00 30.03 109 GLU B C 1
ATOM 3864 O O . GLU B 1 109 ? 8.501 30.047 -11.834 1.00 29.91 109 GLU B O 1
ATOM 3870 N N . GLN B 1 110 ? 6.272 29.784 -12.013 1.00 29.54 110 GLN B N 1
ATOM 3871 C CA . GLN B 1 110 ? 5.950 31.048 -11.343 1.00 28.84 110 GLN B CA 1
ATOM 3872 C C . GLN B 1 110 ? 6.285 30.975 -9.855 1.00 28.72 110 GLN B C 1
ATOM 3873 O O . GLN B 1 110 ? 6.887 31.897 -9.298 1.00 28.44 110 GLN B O 1
ATOM 3879 N N . LYS B 1 111 ? 5.896 29.869 -9.227 1.00 28.72 111 LYS B N 1
ATOM 3880 C CA . LYS B 1 111 ? 6.193 29.620 -7.820 1.00 29.04 111 LYS B CA 1
ATOM 3881 C C . LYS B 1 111 ? 7.693 29.718 -7.564 1.00 29.23 111 LYS B C 1
ATOM 3882 O O . LYS B 1 111 ? 8.130 30.440 -6.671 1.00 28.89 111 LYS B O 1
ATOM 3888 N N . GLN B 1 112 ? 8.476 29.023 -8.387 1.00 29.69 112 GLN B N 1
ATOM 3889 C CA . GLN B 1 112 ? 9.932 29.054 -8.289 1.00 29.89 112 GLN B CA 1
ATOM 3890 C C . GLN B 1 112 ? 10.496 30.469 -8.459 1.00 29.49 112 GLN B C 1
ATOM 3891 O O . GLN B 1 112 ? 11.458 30.842 -7.787 1.00 29.47 112 GLN B O 1
ATOM 3897 N N . LYS B 1 113 ? 9.881 31.250 -9.345 1.00 29.16 113 LYS B N 1
ATOM 3898 C CA . LYS B 1 113 ? 10.307 32.622 -9.636 1.00 28.88 113 LYS B CA 1
ATOM 3899 C C . LYS B 1 113 ? 9.936 33.618 -8.532 1.00 28.42 113 LYS B C 1
ATOM 3900 O O . LYS B 1 113 ? 10.682 34.565 -8.263 1.00 28.16 113 LYS B O 1
ATOM 3906 N N . TRP B 1 114 ? 8.781 33.408 -7.902 1.00 27.80 114 TRP B N 1
ATOM 3907 C CA . TRP B 1 114 ? 8.226 34.407 -6.986 1.00 27.24 114 TRP B CA 1
ATOM 3908 C C . TRP B 1 114 ? 8.244 34.04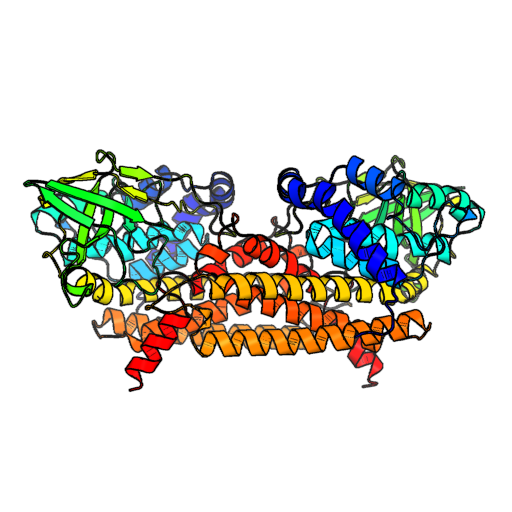5 -5.501 1.00 26.94 114 TRP B C 1
ATOM 3909 O O . TRP B 1 114 ? 8.599 34.881 -4.676 1.00 26.97 114 TRP B O 1
ATOM 3920 N N . LEU B 1 115 ? 7.864 32.813 -5.168 1.00 27.03 115 LEU B N 1
ATOM 3921 C CA . LEU B 1 115 ? 7.709 32.410 -3.760 1.00 27.25 115 LEU B CA 1
ATOM 3922 C C . LEU B 1 115 ? 8.974 32.535 -2.893 1.00 27.40 115 LEU B C 1
ATOM 3923 O O . LEU B 1 115 ? 8.877 32.976 -1.744 1.00 27.31 115 LEU B O 1
ATOM 3928 N N . PRO B 1 116 ? 10.160 32.148 -3.423 1.00 27.66 116 PRO B N 1
ATOM 3929 C CA . PRO B 1 116 ? 11.380 32.386 -2.641 1.00 27.70 116 PRO B CA 1
ATOM 3930 C C . PRO B 1 116 ? 11.563 33.829 -2.170 1.00 27.43 116 PRO B C 1
ATOM 3931 O O . PRO B 1 116 ? 11.881 34.045 -1.003 1.00 27.64 116 PRO B O 1
ATOM 3935 N N . LYS B 1 117 ? 11.348 34.796 -3.063 1.00 27.66 117 LYS B N 1
ATOM 3936 C CA . LYS B 1 117 ? 11.534 36.219 -2.756 1.00 27.71 117 LYS B CA 1
ATOM 3937 C C . LYS B 1 117 ? 10.414 36.821 -1.884 1.00 27.29 117 LYS B C 1
ATOM 3938 O O . LYS B 1 117 ? 10.607 37.859 -1.240 1.00 26.80 117 LYS B O 1
ATOM 3944 N N . CYS B 1 118 ? 9.247 36.185 -1.891 1.00 27.16 118 CYS B N 1
ATOM 3945 C CA . CYS B 1 118 ? 8.161 36.574 -0.983 1.00 27.08 118 CYS B CA 1
ATOM 3946 C C . CYS B 1 118 ? 8.490 36.169 0.458 1.00 27.12 118 CYS B C 1
ATOM 3947 O O . CYS B 1 118 ? 8.152 36.886 1.404 1.00 27.10 118 CYS B O 1
ATOM 3950 N N . VAL B 1 119 ? 9.163 35.026 0.608 1.00 27.13 119 VAL B N 1
ATOM 3951 C CA . VAL B 1 119 ? 9.608 34.524 1.915 1.00 27.07 119 VAL B CA 1
ATOM 3952 C C . VAL B 1 119 ? 10.694 35.432 2.507 1.00 27.05 119 VAL B C 1
ATOM 3953 O O . VAL B 1 119 ? 10.681 35.733 3.704 1.00 26.79 119 VAL B O 1
ATOM 3957 N N . THR B 1 120 ? 11.613 35.886 1.657 1.00 27.02 120 THR B N 1
ATOM 3958 C CA . THR B 1 120 ? 12.710 36.763 2.085 1.00 27.23 120 THR B CA 1
ATOM 3959 C C . THR B 1 120 ? 12.279 38.220 2.257 1.00 27.32 120 THR B C 1
ATOM 3960 O O . THR B 1 120 ? 12.895 38.975 3.016 1.00 27.46 120 THR B O 1
ATOM 3964 N N . GLY B 1 121 ? 11.223 38.614 1.547 1.00 27.39 121 GLY B N 1
ATOM 3965 C CA . GLY B 1 121 ? 10.758 39.998 1.566 1.00 27.44 121 GLY B CA 1
ATOM 3966 C C . GLY B 1 121 ? 11.379 40.875 0.492 1.00 27.57 121 GLY B C 1
ATOM 3967 O O . GLY B 1 121 ? 11.183 42.091 0.493 1.00 27.54 121 GLY B O 1
ATOM 3968 N N . GLU B 1 122 ? 12.126 40.262 -0.424 1.00 27.54 122 GLU B N 1
ATOM 3969 C CA . GLU B 1 122 ? 12.691 40.980 -1.569 1.00 27.78 122 GLU B CA 1
ATOM 3970 C C . GLU B 1 122 ? 11.568 41.521 -2.459 1.00 26.90 122 GLU B C 1
ATOM 3971 O O . GLU B 1 122 ? 11.676 42.618 -3.022 1.00 26.72 122 GLU B O 1
ATOM 3977 N N . LEU B 1 123 ? 10.498 40.734 -2.565 1.00 26.07 123 LEU B N 1
ATOM 3978 C CA . LEU B 1 123 ? 9.268 41.145 -3.225 1.00 24.71 123 LEU B CA 1
ATOM 3979 C C . LEU B 1 123 ? 8.138 41.231 -2.196 1.00 23.77 123 LEU B C 1
ATOM 3980 O O . LEU B 1 123 ? 7.852 40.257 -1.492 1.00 23.88 123 LEU B O 1
ATOM 3985 N N . ILE B 1 124 ? 7.531 42.407 -2.100 1.00 22.55 124 ILE B N 1
ATOM 3986 C CA . ILE B 1 124 ? 6.333 42.625 -1.281 1.00 21.38 124 ILE B CA 1
ATOM 3987 C C . ILE B 1 124 ? 5.124 42.579 -2.221 1.00 20.35 124 ILE B C 1
ATOM 3988 O O . ILE B 1 124 ? 5.174 43.113 -3.334 1.00 20.17 124 ILE B O 1
ATOM 3993 N N . THR B 1 125 ? 4.043 41.945 -1.776 1.00 18.88 125 THR B N 1
ATOM 3994 C CA . THR B 1 125 ? 2.885 41.738 -2.643 1.00 17.40 125 THR B CA 1
ATOM 3995 C C . THR B 1 125 ? 1.688 42.632 -2.302 1.00 16.83 125 THR B C 1
ATOM 3996 O O . THR B 1 125 ? 1.603 43.193 -1.205 1.00 15.81 125 THR B O 1
ATOM 4000 N N . ALA B 1 126 ? 0.791 42.765 -3.278 1.00 16.12 126 ALA B N 1
ATOM 4001 C CA . ALA B 1 126 ? -0.480 43.462 -3.122 1.00 15.61 126 ALA B CA 1
ATOM 4002 C C . ALA B 1 126 ? -1.512 42.802 -4.041 1.00 15.57 126 ALA B C 1
ATOM 4003 O O . ALA B 1 126 ? -1.155 42.067 -4.970 1.00 15.35 126 ALA B O 1
ATOM 4005 N N . ILE B 1 127 ? -2.791 43.032 -3.753 1.00 14.94 127 ILE B N 1
ATOM 4006 C CA . ILE B 1 127 ? -3.869 42.533 -4.600 1.00 14.87 127 ILE B CA 1
ATOM 4007 C C . ILE B 1 127 ? -4.797 43.694 -4.943 1.00 15.15 127 ILE B C 1
ATOM 4008 O O . ILE B 1 127 ? -5.148 44.505 -4.072 1.00 14.95 127 ILE B O 1
ATOM 4013 N N . ALA B 1 128 ? -5.173 43.779 -6.215 1.00 15.20 128 ALA B N 1
ATOM 4014 C CA . ALA B 1 128 ? -5.927 44.925 -6.708 1.00 15.87 128 ALA B CA 1
ATOM 4015 C C . ALA B 1 128 ? -7.232 44.484 -7.368 1.00 16.52 128 ALA B C 1
ATOM 4016 O O . ALA B 1 128 ? -7.235 44.028 -8.518 1.00 16.10 128 ALA B O 1
ATOM 4018 N N . MET B 1 129 ? -8.322 44.626 -6.615 1.00 16.81 129 MET B N 1
ATOM 4019 C CA . MET B 1 129 ? -9.667 44.234 -7.036 1.00 18.35 129 MET B CA 1
ATOM 4020 C C . MET B 1 129 ? -10.467 45.515 -7.295 1.00 17.81 129 MET B C 1
ATOM 4021 O O . MET B 1 129 ? -10.931 45.781 -8.415 1.00 17.32 129 MET B O 1
ATOM 4026 N N . THR B 1 130 ? -10.581 46.314 -6.236 1.00 17.53 130 THR B N 1
ATOM 4027 C CA . THR B 1 130 ? -11.415 47.520 -6.182 1.00 18.34 130 THR B CA 1
ATOM 4028 C C . THR B 1 130 ? -11.033 48.596 -7.207 1.00 18.36 130 THR B C 1
ATOM 4029 O O . THR B 1 130 ? -9.848 48.865 -7.437 1.00 18.30 130 THR B O 1
ATOM 4033 N N . GLU B 1 131 ? -12.057 49.208 -7.795 1.00 18.87 131 GLU B N 1
ATOM 4034 C CA . GLU B 1 131 ? -11.903 50.293 -8.760 1.00 19.75 131 GLU B CA 1
ATOM 4035 C C . GLU B 1 131 ? -12.724 51.505 -8.296 1.00 20.36 131 GLU B C 1
ATOM 4036 O O . GLU B 1 131 ? -13.663 51.339 -7.502 1.00 20.06 131 GLU B O 1
ATOM 4042 N N . PRO B 1 132 ? -12.397 52.723 -8.794 1.00 20.52 132 PRO B N 1
ATOM 4043 C CA . PRO B 1 132 ? -13.164 53.904 -8.378 1.00 20.79 132 PRO B CA 1
ATOM 4044 C C . PRO B 1 132 ? -14.667 53.680 -8.495 1.00 20.94 132 PRO B C 1
ATOM 4045 O O . PRO B 1 132 ? -15.437 54.145 -7.647 1.00 21.23 132 PRO B O 1
ATOM 4049 N N . GLY B 1 133 ? -15.069 52.950 -9.529 1.00 20.80 133 GLY B N 1
ATOM 4050 C CA . GLY B 1 133 ? -16.473 52.742 -9.819 1.00 21.08 133 GLY B CA 1
ATOM 4051 C C . GLY B 1 133 ? -17.117 51.520 -9.193 1.00 21.11 133 GLY B C 1
ATOM 4052 O O . GLY B 1 133 ? -18.340 51.379 -9.262 1.00 21.22 133 GLY B O 1
ATOM 4053 N N . ALA B 1 134 ? -16.316 50.638 -8.585 1.00 20.92 134 ALA B N 1
ATOM 4054 C CA . ALA B 1 134 ? -16.823 49.346 -8.085 1.00 20.72 134 ALA B CA 1
ATOM 4055 C C . ALA B 1 134 ? -15.947 48.669 -7.025 1.00 20.75 134 ALA B C 1
ATOM 4056 O O . ALA B 1 134 ? -14.774 48.348 -7.268 1.00 20.71 134 ALA B O 1
ATOM 4058 N N . GLY B 1 135 ? -16.546 48.434 -5.861 1.00 20.65 135 GLY B N 1
ATOM 4059 C CA . GLY B 1 135 ? -15.888 47.751 -4.754 1.00 20.68 135 GLY B CA 1
ATOM 4060 C C . GLY B 1 135 ? -16.689 46.529 -4.353 1.00 20.74 135 GLY B C 1
ATOM 4061 O O . GLY B 1 135 ? -16.311 45.401 -4.676 1.00 20.50 135 GLY B O 1
ATOM 4062 N N . SER B 1 136 ? -17.798 46.764 -3.646 1.00 20.54 136 SER B N 1
ATOM 4063 C CA . SER B 1 136 ? -18.746 45.712 -3.285 1.00 20.68 136 SER B CA 1
ATOM 4064 C C . SER B 1 136 ? -19.190 44.932 -4.530 1.00 21.16 136 SER B C 1
ATOM 4065 O O . SER B 1 136 ? -19.244 43.700 -4.514 1.00 21.04 136 SER B O 1
ATOM 4068 N N . ASP B 1 137 ? -19.486 45.666 -5.602 1.00 21.81 137 ASP B N 1
ATOM 4069 C CA . ASP B 1 137 ? -19.949 45.090 -6.869 1.00 22.84 137 ASP B CA 1
ATOM 4070 C C . ASP B 1 137 ? -18.760 44.691 -7.743 1.00 23.29 137 ASP B C 1
ATOM 4071 O O . ASP B 1 137 ? -18.542 45.252 -8.818 1.00 23.64 137 ASP B O 1
ATOM 4076 N N . LEU B 1 138 ? -18.001 43.709 -7.264 1.00 24.13 138 LEU B N 1
ATOM 4077 C CA . LEU B 1 138 ? -16.734 43.303 -7.892 1.00 25.06 138 LEU B CA 1
ATOM 4078 C C . LEU B 1 138 ? -16.899 42.733 -9.299 1.00 25.08 138 LEU B C 1
ATOM 4079 O O . LEU B 1 138 ? -16.007 42.887 -10.139 1.00 25.53 138 LEU B O 1
ATOM 4084 N N . ALA B 1 139 ? -18.033 42.089 -9.566 1.00 25.08 139 ALA B N 1
ATOM 4085 C CA . ALA B 1 139 ? -18.301 41.549 -10.905 1.00 24.89 139 ALA B CA 1
ATOM 4086 C C . ALA B 1 139 ? -18.370 42.659 -11.962 1.00 24.72 139 ALA B C 1
ATOM 4087 O O . ALA B 1 139 ? -18.252 42.393 -13.161 1.00 24.73 139 ALA B O 1
ATOM 4089 N N . ASN B 1 140 ? -18.560 43.901 -11.515 1.00 24.80 140 ASN B N 1
ATOM 4090 C CA . ASN B 1 140 ? -18.693 45.030 -12.436 1.00 24.87 140 ASN B CA 1
ATOM 4091 C C . ASN B 1 140 ? -17.389 45.811 -12.651 1.00 24.56 140 ASN B C 1
ATOM 4092 O O . ASN B 1 140 ? -17.416 46.961 -13.097 1.00 24.49 140 ASN B O 1
ATOM 4097 N N . ILE B 1 141 ? -16.250 45.191 -12.338 1.00 24.27 141 ILE B N 1
ATOM 4098 C CA . ILE B 1 141 ? -14.947 45.809 -12.631 1.00 23.80 141 ILE B CA 1
ATOM 4099 C C . ILE B 1 141 ? -14.772 46.005 -14.140 1.00 23.37 141 ILE B C 1
ATOM 4100 O O . ILE B 1 141 ? -15.270 45.209 -14.939 1.00 23.13 141 ILE B O 1
ATOM 4105 N N . SER B 1 142 ? -14.068 47.068 -14.519 1.00 22.75 142 SER B N 1
ATOM 4106 C CA . SER B 1 142 ? -13.934 47.425 -15.932 1.00 22.47 142 SER B CA 1
ATOM 4107 C C . SER B 1 142 ? -12.491 47.460 -16.452 1.00 21.65 142 SER B C 1
ATOM 4108 O O . SER B 1 142 ? -12.276 47.710 -17.640 1.00 21.05 142 SER B O 1
ATOM 4111 N N . THR B 1 143 ? -11.514 47.236 -15.572 1.00 20.58 143 THR B N 1
ATOM 4112 C CA . THR B 1 143 ? -10.115 47.142 -16.004 1.00 19.86 143 THR B CA 1
ATOM 4113 C C . THR B 1 143 ? -9.987 46.016 -17.024 1.00 19.75 143 THR B C 1
ATOM 4114 O O . THR B 1 143 ? -10.394 44.884 -16.757 1.00 19.65 143 THR B O 1
ATOM 4118 N N . THR B 1 144 ? -9.434 46.340 -18.192 1.00 19.76 144 THR B N 1
ATOM 4119 C CA . THR B 1 144 ? -9.317 45.373 -19.286 1.00 20.26 144 THR B CA 1
ATOM 4120 C C . THR B 1 144 ? -7.881 44.910 -19.473 1.00 20.65 144 THR B C 1
ATOM 4121 O O . THR B 1 144 ? -6.942 45.675 -19.255 1.00 20.09 144 THR B O 1
ATOM 4125 N N . ALA B 1 145 ? -7.731 43.647 -19.865 1.00 21.30 145 ALA B N 1
ATOM 4126 C CA . ALA B 1 145 ? -6.444 43.085 -20.261 1.00 22.21 145 ALA B CA 1
ATOM 4127 C C . ALA B 1 145 ? -6.629 42.391 -21.605 1.00 23.10 145 ALA B C 1
ATOM 4128 O O . ALA B 1 145 ? -7.240 41.321 -21.682 1.00 23.23 145 ALA B O 1
ATOM 4130 N N . VAL B 1 146 ? -6.129 43.025 -22.666 1.00 24.21 146 VAL B N 1
ATOM 4131 C CA . VAL B 1 146 ? -6.353 42.548 -24.030 1.00 25.50 146 VAL B CA 1
ATOM 4132 C C . VAL B 1 146 ? -5.072 41.941 -24.573 1.00 26.38 146 VAL B C 1
ATOM 4133 O O . VAL B 1 146 ? -4.017 42.575 -24.563 1.00 25.81 146 VAL B O 1
ATOM 4137 N N . LYS B 1 147 ? -5.175 40.703 -25.044 1.00 28.01 147 LYS B N 1
ATOM 4138 C CA . LYS B 1 147 ? -4.011 39.993 -25.550 1.00 29.71 147 LYS B CA 1
ATOM 4139 C C . LYS B 1 147 ? -3.509 40.604 -26.857 1.00 30.46 147 LYS B C 1
ATOM 4140 O O . LYS B 1 147 ? -4.283 40.908 -27.767 1.00 30.72 147 LYS B O 1
ATOM 4146 N N . ASP B 1 148 ? -2.203 40.819 -26.905 1.00 31.50 148 ASP B N 1
ATOM 4147 C CA . ASP B 1 148 ? -1.500 41.233 -28.104 1.00 32.66 148 ASP B CA 1
ATOM 4148 C C . ASP B 1 148 ? -0.206 40.459 -27.992 1.00 32.91 148 ASP B C 1
ATOM 4149 O O . ASP B 1 148 ? 0.842 41.032 -27.692 1.00 32.94 148 ASP B O 1
ATOM 4154 N N . GLY B 1 149 ? -0.313 39.139 -28.200 1.00 33.51 149 GLY B N 1
ATOM 4155 C CA . GLY B 1 149 ? 0.742 38.163 -27.875 1.00 33.29 149 GLY B CA 1
ATOM 4156 C C . GLY B 1 149 ? 2.119 38.721 -28.154 1.00 33.27 149 GLY B C 1
ATOM 4157 O O . GLY B 1 149 ? 2.317 39.364 -29.188 1.00 33.79 149 GLY B O 1
ATOM 4158 N N . ASP B 1 150 ? 3.081 38.496 -27.257 1.00 32.94 150 ASP B N 1
ATOM 4159 C CA . ASP B 1 150 ? 2.920 37.666 -26.062 1.00 32.36 150 ASP B CA 1
ATOM 4160 C C . ASP B 1 150 ? 2.683 38.539 -24.824 1.00 31.46 150 ASP B C 1
ATOM 4161 O O . ASP B 1 150 ? 3.247 38.287 -23.752 1.00 31.30 150 ASP B O 1
ATOM 4166 N N . TYR B 1 151 ? 1.857 39.569 -24.986 1.00 30.12 151 TYR B N 1
ATOM 4167 C CA . TYR B 1 151 ? 1.568 40.502 -23.906 1.00 29.09 151 TYR B CA 1
ATOM 4168 C C . TYR B 1 151 ? 0.074 40.678 -23.692 1.00 27.97 151 TYR B C 1
ATOM 4169 O O . TYR B 1 151 ? -0.731 40.379 -24.575 1.00 27.78 151 TYR B O 1
ATOM 4178 N N . TYR B 1 152 ? -0.280 41.141 -22.495 1.00 26.56 152 TYR B N 1
ATOM 4179 C CA . TYR B 1 152 ? -1.586 41.719 -22.230 1.00 25.31 152 TYR B CA 1
ATOM 4180 C C . TYR B 1 152 ? -1.415 43.226 -22.166 1.00 24.49 152 TYR B C 1
ATOM 4181 O O . TYR B 1 152 ? -0.497 43.725 -21.501 1.00 24.14 152 TYR B O 1
ATOM 4190 N N . ILE B 1 153 ? -2.290 43.941 -22.869 1.00 23.27 153 ILE B N 1
ATOM 4191 C CA . ILE B 1 153 ? -2.358 45.397 -22.785 1.00 22.59 153 ILE B CA 1
ATOM 4192 C C . ILE B 1 153 ? -3.458 45.753 -21.787 1.00 21.80 153 ILE B C 1
ATOM 4193 O O . ILE B 1 153 ? -4.637 45.460 -22.008 1.00 21.61 153 ILE B O 1
ATOM 4198 N N . VAL B 1 154 ? -3.054 46.365 -20.679 1.00 21.03 154 VAL B N 1
ATOM 4199 C CA . VAL B 1 154 ? -3.950 46.581 -19.544 1.00 19.89 154 VAL B CA 1
ATOM 4200 C C . VAL B 1 154 ? -4.342 48.049 -19.422 1.00 19.82 154 VAL B C 1
ATOM 4201 O O . VAL B 1 154 ? -3.492 48.945 -19.465 1.00 19.55 154 VAL B O 1
ATOM 4205 N N . ASN B 1 155 ? -5.643 48.281 -19.283 1.00 19.36 155 ASN B N 1
ATOM 4206 C CA . ASN B 1 155 ? -6.184 49.615 -19.104 1.00 19.10 155 ASN B CA 1
ATOM 4207 C C . ASN B 1 155 ? -7.205 49.648 -17.977 1.00 19.15 155 ASN B C 1
ATOM 4208 O O . ASN B 1 155 ? -8.137 48.841 -17.949 1.00 19.13 155 ASN B O 1
ATOM 4213 N N . GLY B 1 156 ? -7.003 50.572 -17.045 1.00 19.20 156 GLY B N 1
ATOM 4214 C CA . GLY B 1 156 ? -7.895 50.721 -15.902 1.00 19.14 156 GLY B CA 1
ATOM 4215 C C . GLY B 1 156 ? -7.266 51.405 -14.707 1.00 19.25 156 GLY B C 1
ATOM 4216 O O . GLY B 1 156 ? -6.140 51.922 -14.766 1.00 19.14 156 GLY B O 1
ATOM 4217 N N . GLN B 1 157 ? -8.017 51.418 -13.613 1.00 18.89 157 GLN B N 1
ATOM 4218 C CA . GLN B 1 157 ? -7.591 52.080 -12.399 1.00 19.21 157 GLN B CA 1
ATOM 4219 C C . GLN B 1 157 ? -8.062 51.255 -11.212 1.00 18.51 157 GLN B C 1
ATOM 4220 O O . GLN B 1 157 ? -9.200 50.787 -11.189 1.00 18.40 157 GLN B O 1
ATOM 4226 N N . LYS B 1 158 ? -7.173 51.068 -10.244 1.00 18.14 158 LYS B N 1
ATOM 4227 C CA . LYS B 1 158 ? -7.512 50.356 -9.022 1.00 17.83 158 LYS B CA 1
ATOM 4228 C C . LYS B 1 158 ? -7.366 51.303 -7.841 1.00 17.66 158 LYS B C 1
ATOM 4229 O O . LYS B 1 158 ? -6.473 52.151 -7.832 1.00 17.90 158 LYS B O 1
ATOM 4235 N N . THR B 1 159 ? -8.257 51.176 -6.860 1.00 17.80 159 THR B N 1
ATOM 4236 C CA . THR B 1 159 ? -8.263 52.101 -5.725 1.00 18.15 159 THR B CA 1
ATOM 4237 C C . THR B 1 159 ? -8.138 51.395 -4.377 1.00 17.14 159 THR B C 1
ATOM 4238 O O . THR B 1 159 ? -8.531 50.234 -4.239 1.00 16.18 159 THR B O 1
ATOM 4242 N N . PHE B 1 160 ? -7.601 52.132 -3.401 1.00 16.07 160 PHE B N 1
ATOM 4243 C CA . PHE B 1 160 ? -7.427 51.672 -2.016 1.00 16.07 160 PHE B CA 1
ATOM 4244 C C . PHE B 1 160 ? -6.505 50.466 -1.892 1.00 15.86 160 PHE B C 1
ATOM 4245 O O . PHE B 1 160 ? -6.798 49.544 -1.136 1.00 16.99 160 PHE B O 1
ATOM 4253 N N . ILE B 1 161 ? -5.394 50.453 -2.615 1.00 14.83 161 ILE B N 1
ATOM 4254 C CA . ILE B 1 161 ? -4.550 49.261 -2.595 1.00 13.87 161 ILE B CA 1
ATOM 4255 C C . ILE B 1 161 ? -3.553 49.234 -1.431 1.00 13.48 161 ILE B C 1
ATOM 4256 O O . ILE B 1 161 ? -2.641 50.056 -1.366 1.00 13.95 161 ILE B O 1
ATOM 4261 N N . THR B 1 162 ? -3.746 48.279 -0.525 1.00 13.20 162 THR B N 1
ATOM 4262 C CA . THR B 1 162 ? -2.846 48.045 0.608 1.00 13.33 162 THR B CA 1
ATOM 4263 C C . THR B 1 162 ? -1.467 47.624 0.073 1.00 13.69 162 THR B C 1
ATOM 4264 O O . THR B 1 162 ? -1.392 46.834 -0.868 1.00 13.18 162 THR B O 1
ATOM 4268 N N . ASN B 1 163 ? -0.397 48.144 0.681 1.00 14.02 163 ASN B N 1
ATOM 4269 C CA . ASN B 1 163 ? 0.978 47.971 0.152 1.00 14.78 163 ASN B CA 1
ATOM 4270 C C . ASN B 1 163 ? 1.126 48.562 -1.245 1.00 15.17 163 ASN B C 1
ATOM 4271 O O . ASN B 1 163 ? 2.012 48.152 -2.011 1.00 15.66 163 ASN B O 1
ATOM 4276 N N . GLY B 1 164 ? 0.277 49.534 -1.573 1.00 15.54 164 GLY B N 1
ATOM 4277 C CA . GLY B 1 164 ? 0.245 50.125 -2.917 1.00 16.91 164 GLY B CA 1
ATOM 4278 C C . GLY B 1 164 ? 1.537 50.793 -3.378 1.00 18.00 164 GLY B C 1
ATOM 4279 O O . GLY B 1 164 ? 1.804 50.865 -4.582 1.00 18.25 164 GLY B O 1
ATOM 4280 N N . ILE B 1 165 ? 2.335 51.284 -2.428 1.00 18.42 165 ILE B N 1
ATOM 4281 C CA . ILE B 1 165 ? 3.644 51.889 -2.750 1.00 19.33 165 ILE B CA 1
ATOM 4282 C C . ILE B 1 165 ? 4.771 50.852 -2.744 1.00 19.66 165 ILE B C 1
ATOM 4283 O O . ILE B 1 165 ? 5.518 50.724 -3.724 1.00 20.03 165 ILE B O 1
ATOM 4288 N N . HIS B 1 166 ? 4.887 50.101 -1.653 1.00 20.02 166 HIS B N 1
ATOM 4289 C CA . HIS B 1 166 ? 5.931 49.084 -1.542 1.00 20.55 166 HIS B CA 1
ATOM 4290 C C . HIS B 1 166 ? 5.854 47.949 -2.560 1.00 20.39 166 HIS B C 1
ATOM 4291 O O . HIS B 1 166 ? 6.892 47.437 -2.978 1.00 20.47 166 HIS B O 1
ATOM 4298 N N . ALA B 1 167 ? 4.638 47.557 -2.949 1.00 19.91 167 ALA B N 1
ATOM 4299 C CA . ALA B 1 167 ? 4.429 46.301 -3.672 1.00 19.57 167 ALA B CA 1
ATOM 4300 C C . ALA B 1 167 ? 5.241 46.186 -4.962 1.00 19.23 167 ALA B C 1
ATOM 4301 O O . ALA B 1 167 ? 5.207 47.078 -5.812 1.00 19.30 167 ALA B O 1
ATOM 4303 N N . ASP B 1 168 ? 5.960 45.073 -5.080 1.00 19.40 168 ASP B N 1
ATOM 4304 C CA . ASP B 1 168 ? 6.766 44.763 -6.266 1.00 19.59 168 ASP B CA 1
ATOM 4305 C C . ASP B 1 168 ? 6.034 43.780 -7.173 1.00 19.65 168 ASP B C 1
ATOM 4306 O O . ASP B 1 168 ? 6.379 43.631 -8.348 1.00 19.39 168 ASP B O 1
ATOM 4311 N N . LEU B 1 169 ? 5.055 43.080 -6.602 1.00 19.51 169 LEU B N 1
ATOM 4312 C CA . LEU B 1 169 ? 4.168 42.205 -7.351 1.00 19.30 169 LEU B CA 1
ATOM 4313 C C . LEU B 1 169 ? 2.741 42.551 -6.971 1.00 19.15 169 LEU B C 1
ATOM 4314 O O . LEU B 1 169 ? 2.407 42.570 -5.790 1.00 18.87 169 LEU B O 1
ATOM 4319 N N . ILE B 1 170 ? 1.908 42.827 -7.967 1.00 18.64 170 ILE B N 1
ATOM 4320 C CA . ILE B 1 170 ? 0.500 43.109 -7.705 1.00 18.19 170 ILE B CA 1
ATOM 4321 C C . ILE B 1 170 ? -0.379 42.118 -8.474 1.00 17.71 170 ILE B C 1
ATOM 4322 O O . ILE B 1 170 ? -0.304 42.032 -9.699 1.00 17.76 170 ILE B O 1
ATOM 4327 N N . VAL B 1 171 ? -1.190 41.355 -7.742 1.00 17.26 171 VAL B N 1
ATOM 4328 C CA . VAL B 1 171 ? -2.192 40.483 -8.357 1.00 16.90 171 VAL B CA 1
ATOM 4329 C C . VAL B 1 171 ? -3.401 41.336 -8.758 1.00 16.89 171 VAL B C 1
ATOM 4330 O O . VAL B 1 171 ? -4.122 41.842 -7.897 1.00 16.57 171 VAL B O 1
ATOM 4334 N N . VAL B 1 172 ? -3.609 41.499 -10.064 1.00 16.61 172 VAL B N 1
ATOM 4335 C CA . VAL B 1 172 ? -4.634 42.410 -10.571 1.00 16.76 172 VAL B CA 1
ATOM 4336 C C . VAL B 1 172 ? -5.806 41.630 -11.170 1.00 17.26 172 VAL B C 1
ATOM 4337 O O . VAL B 1 172 ? -5.608 40.796 -12.058 1.00 16.98 172 VAL B O 1
ATOM 4341 N N . ALA B 1 173 ? -7.012 41.894 -10.659 1.00 17.39 173 ALA B N 1
ATOM 4342 C CA . ALA B 1 173 ? -8.242 41.375 -11.251 1.00 18.25 173 ALA B CA 1
ATOM 4343 C C . ALA B 1 173 ? -8.618 42.248 -12.443 1.00 18.93 173 ALA B C 1
ATOM 4344 O O . ALA B 1 173 ? -8.747 43.466 -12.315 1.00 18.78 173 ALA B O 1
ATOM 4346 N N . CYS B 1 174 ? -8.786 41.620 -13.602 1.00 20.07 174 CYS B N 1
ATOM 4347 C CA . CYS B 1 174 ? -9.111 42.345 -14.825 1.00 21.64 174 CYS B CA 1
ATOM 4348 C C . CYS B 1 174 ? -10.001 41.518 -15.741 1.00 21.93 174 CYS B C 1
ATOM 4349 O O . CYS B 1 174 ? -10.093 40.298 -15.596 1.00 21.91 174 CYS B O 1
ATOM 4352 N N . LYS B 1 175 ? -10.643 42.203 -16.681 1.00 22.65 175 LYS B N 1
ATOM 4353 C CA . LYS B 1 175 ? -11.530 41.575 -17.647 1.00 23.87 175 LYS B CA 1
ATOM 4354 C C . LYS B 1 175 ? -10.743 41.261 -18.915 1.00 24.53 175 LYS B C 1
ATOM 4355 O O . LYS B 1 175 ? -10.405 42.162 -19.687 1.00 24.46 175 LYS B O 1
ATOM 4361 N N . THR B 1 176 ? -10.426 39.984 -19.102 1.00 25.52 176 THR B N 1
ATOM 4362 C CA . THR B 1 176 ? -9.803 39.506 -20.338 1.00 26.89 176 THR B CA 1
ATOM 4363 C C . THR B 1 176 ? -10.853 39.252 -21.430 1.00 28.30 176 THR B C 1
ATOM 4364 O O . THR B 1 176 ? -10.515 39.122 -22.608 1.00 28.58 176 THR B O 1
ATOM 4368 N N . ASP B 1 177 ? -12.121 39.180 -21.023 1.00 29.80 177 ASP B N 1
ATOM 4369 C CA . ASP B 1 177 ? -13.249 39.158 -21.955 1.00 31.30 177 ASP B CA 1
ATOM 4370 C C . ASP B 1 177 ? -14.391 40.004 -21.395 1.00 32.39 177 ASP B C 1
ATOM 4371 O O . ASP B 1 177 ? -15.224 39.500 -20.629 1.00 32.51 177 ASP B O 1
ATOM 4376 N N . PRO B 1 178 ? -14.437 41.297 -21.771 1.00 33.35 178 PRO B N 1
ATOM 4377 C CA . PRO B 1 178 ? -15.465 42.205 -21.254 1.00 34.33 178 PRO B CA 1
ATOM 4378 C C . PRO B 1 178 ? -16.877 41.896 -21.773 1.00 35.17 178 PRO B C 1
ATOM 4379 O O . PRO B 1 178 ? -17.848 42.484 -21.290 1.00 35.41 178 PRO B O 1
ATOM 4383 N N . GLN B 1 179 ? -16.982 40.982 -22.737 1.00 36.14 179 GLN B N 1
ATOM 4384 C CA . GLN B 1 179 ? -18.272 40.566 -23.294 1.00 37.18 179 GLN B CA 1
ATOM 4385 C C . GLN B 1 179 ? -18.657 39.151 -22.837 1.00 37.52 179 GLN B C 1
ATOM 4386 O O . GLN B 1 179 ? -19.393 38.440 -23.532 1.00 37.74 179 GLN B O 1
ATOM 4392 N N . ALA B 1 180 ? -18.166 38.760 -21.662 1.00 37.87 180 ALA B N 1
ATOM 4393 C CA . ALA B 1 180 ? -18.247 37.374 -21.182 1.00 38.15 180 ALA B CA 1
ATOM 4394 C C . ALA B 1 180 ? -19.656 36.812 -21.017 1.00 38.43 180 ALA B C 1
ATOM 4395 O O . ALA B 1 180 ? -19.884 35.639 -21.317 1.00 38.73 180 ALA B O 1
ATOM 4397 N N . LYS B 1 181 ? -20.586 37.635 -20.530 1.00 38.58 181 LYS B N 1
ATOM 4398 C CA . LYS B 1 181 ? -21.990 37.214 -20.345 1.00 38.63 181 LYS B CA 1
ATOM 4399 C C . LYS B 1 181 ? -22.119 35.725 -19.998 1.00 37.92 181 LYS B C 1
ATOM 4400 O O . LYS B 1 181 ? -22.223 34.889 -20.904 1.00 38.51 181 LYS B O 1
ATOM 4406 N N . PRO B 1 182 ? -22.141 35.391 -18.689 1.00 36.82 182 PRO B N 1
ATOM 4407 C CA . PRO B 1 182 ? -22.232 36.339 -17.569 1.00 35.83 182 PRO B CA 1
ATOM 4408 C C . PRO B 1 182 ? -20.889 37.026 -17.272 1.00 34.76 182 PRO B C 1
ATOM 4409 O O . PRO B 1 182 ? -19.856 36.362 -17.293 1.00 34.33 182 PRO B O 1
ATOM 4413 N N . PRO B 1 183 ? -20.913 38.355 -17.031 1.00 33.93 183 PRO B N 1
ATOM 4414 C CA . PRO B 1 183 ? -19.729 39.220 -16.863 1.00 33.28 183 PRO B CA 1
ATOM 4415 C C . PRO B 1 183 ? -18.586 38.637 -16.021 1.00 32.67 183 PRO B C 1
ATOM 4416 O O . PRO B 1 183 ? -17.424 38.777 -16.403 1.00 32.31 183 PRO B O 1
ATOM 4420 N N . HIS B 1 184 ? -18.911 37.989 -14.901 1.00 32.01 184 HIS B N 1
ATOM 4421 C CA . HIS B 1 184 ? -17.884 37.445 -14.003 1.00 31.47 184 HIS B CA 1
ATOM 4422 C C . HIS B 1 184 ? -17.017 36.369 -14.667 1.00 30.70 184 HIS B C 1
ATOM 4423 O O . HIS B 1 184 ? -15.890 36.124 -14.232 1.00 30.64 184 HIS B O 1
ATOM 4430 N N . ARG B 1 185 ? -17.543 35.744 -15.723 1.00 29.68 185 ARG B N 1
ATOM 4431 C CA . ARG B 1 185 ? -16.814 34.720 -16.480 1.00 28.83 185 ARG B CA 1
ATOM 4432 C C . ARG B 1 185 ? -15.667 35.268 -17.328 1.00 27.57 185 ARG B C 1
ATOM 4433 O O . ARG B 1 185 ? -14.903 34.495 -17.908 1.00 27.41 185 ARG B O 1
ATOM 4441 N N . GLY B 1 186 ? -15.556 36.590 -17.411 1.00 26.38 186 GLY B N 1
ATOM 4442 C CA . GLY B 1 186 ? -14.506 37.216 -18.208 1.00 25.05 186 GLY B CA 1
ATOM 4443 C C . GLY B 1 186 ? -13.365 37.751 -17.367 1.00 24.31 186 GLY B C 1
ATOM 4444 O O . GLY B 1 186 ? -12.496 38.452 -17.884 1.00 24.31 186 GLY B O 1
ATOM 4445 N N . ILE B 1 187 ? -13.358 37.406 -16.080 1.00 23.11 187 ILE B N 1
ATOM 4446 C CA . ILE B 1 187 ? -12.340 37.901 -15.146 1.00 22.15 187 ILE B CA 1
ATOM 4447 C C . ILE B 1 187 ? -11.138 36.960 -15.040 1.00 21.69 187 ILE B C 1
ATOM 4448 O O . ILE B 1 187 ? -11.293 35.749 -14.866 1.00 21.43 187 ILE B O 1
ATOM 4453 N N . SER B 1 188 ? -9.942 37.535 -15.150 1.00 21.03 188 SER B N 1
ATOM 4454 C CA . SER B 1 188 ? -8.699 36.809 -14.906 1.00 20.75 188 SER B CA 1
ATOM 4455 C C . SER B 1 188 ? -7.856 37.538 -13.866 1.00 20.17 188 SER B C 1
ATOM 4456 O O . SER B 1 188 ? -8.094 38.712 -13.578 1.00 19.51 188 SER B O 1
ATOM 4459 N N . LEU B 1 189 ? -6.883 36.821 -13.309 1.00 20.21 189 LEU B N 1
ATOM 4460 C CA . LEU B 1 189 ? -5.878 37.399 -12.417 1.00 20.22 189 LEU B CA 1
ATOM 4461 C C . LEU B 1 189 ? -4.552 37.499 -13.159 1.00 20.61 189 LEU B C 1
ATOM 4462 O O . LEU B 1 189 ? -4.091 36.527 -13.762 1.00 20.78 189 LEU B O 1
ATOM 4467 N N . LEU B 1 190 ? -3.954 38.684 -13.107 1.00 20.83 190 LEU B N 1
ATOM 4468 C CA . LEU B 1 190 ? -2.726 38.979 -13.826 1.00 21.29 190 LEU B CA 1
ATOM 4469 C C . LEU B 1 190 ? -1.724 39.614 -12.866 1.00 21.39 190 LEU B C 1
ATOM 4470 O O . LEU B 1 190 ? -2.028 40.616 -12.211 1.00 21.21 190 LEU B O 1
ATOM 4475 N N . VAL B 1 191 ? -0.538 39.015 -12.776 1.00 21.66 191 VAL B N 1
ATOM 4476 C CA . VAL B 1 191 ? 0.529 39.541 -11.919 1.00 22.10 191 VAL B CA 1
ATOM 4477 C C . VAL B 1 191 ? 1.259 40.676 -12.638 1.00 22.33 191 VAL B C 1
ATOM 4478 O O . VAL B 1 191 ? 1.818 40.486 -13.723 1.00 22.67 191 VAL B O 1
ATOM 4482 N N . VAL B 1 192 ? 1.225 41.866 -12.047 1.00 22.43 192 VAL B N 1
ATOM 4483 C CA . VAL B 1 192 ? 1.898 43.026 -12.618 1.00 22.59 192 VAL B CA 1
ATOM 4484 C C . VAL B 1 192 ? 3.125 43.347 -11.769 1.00 23.16 192 VAL B C 1
ATOM 4485 O O . VAL B 1 192 ? 3.024 43.534 -10.556 1.00 22.93 192 VAL B O 1
ATOM 4489 N N . GLU B 1 193 ? 4.287 43.376 -12.418 1.00 23.74 193 GLU B N 1
ATOM 4490 C CA . GLU B 1 193 ? 5.558 43.603 -11.729 1.00 24.63 193 GLU B CA 1
ATOM 4491 C C . GLU B 1 193 ? 5.951 45.074 -11.691 1.00 24.69 193 GLU B C 1
ATOM 4492 O O . GLU B 1 193 ? 5.579 45.858 -12.566 1.00 24.55 193 GLU B O 1
ATOM 4498 N N . ARG B 1 194 ? 6.697 45.447 -10.654 1.00 25.29 194 ARG B N 1
ATOM 4499 C CA . ARG B 1 194 ? 7.253 46.787 -10.545 1.00 25.83 194 ARG B CA 1
ATOM 4500 C C . ARG B 1 194 ? 7.970 47.152 -11.846 1.00 26.28 194 ARG B C 1
ATOM 4501 O O . ARG B 1 194 ? 8.598 46.297 -12.469 1.00 26.47 194 ARG B O 1
ATOM 4509 N N . ASP B 1 195 ? 7.843 48.412 -12.256 1.00 26.81 195 ASP B N 1
ATOM 4510 C CA . ASP B 1 195 ? 8.496 48.935 -13.468 1.00 27.58 195 ASP B CA 1
ATOM 4511 C C . ASP B 1 195 ? 7.926 48.370 -14.784 1.00 27.33 195 ASP B C 1
ATOM 4512 O O . ASP B 1 195 ? 8.635 48.285 -15.799 1.00 27.70 195 ASP B O 1
ATOM 4517 N N . THR B 1 196 ? 6.653 47.976 -14.757 1.00 26.46 196 THR B N 1
ATOM 4518 C CA . THR B 1 196 ? 5.903 47.645 -15.972 1.00 25.67 196 THR B CA 1
ATOM 4519 C C . THR B 1 196 ? 5.639 48.960 -16.720 1.00 25.34 196 THR B C 1
ATOM 4520 O O . THR B 1 196 ? 5.228 49.940 -16.097 1.00 25.17 196 THR B O 1
ATOM 4524 N N . PRO B 1 197 ? 5.900 48.999 -18.049 1.00 24.89 197 PRO B N 1
ATOM 4525 C CA . PRO B 1 197 ? 5.591 50.215 -18.812 1.00 24.44 197 PRO B CA 1
ATOM 4526 C C . PRO B 1 197 ? 4.094 50.530 -18.774 1.00 23.64 197 PRO B C 1
ATOM 4527 O O . PRO B 1 197 ? 3.271 49.629 -18.961 1.00 23.65 197 PRO B O 1
ATOM 4531 N N . GLY B 1 198 ? 3.758 51.793 -18.515 1.00 23.06 198 GLY B N 1
ATOM 4532 C CA . GLY B 1 198 ? 2.366 52.252 -18.478 1.00 22.53 198 GLY B CA 1
ATOM 4533 C C . GLY B 1 198 ? 1.661 52.025 -17.142 1.00 22.17 198 GLY B C 1
ATOM 4534 O O . GLY B 1 198 ? 0.478 52.344 -16.996 1.00 21.69 198 GLY B O 1
ATOM 4535 N N . PHE B 1 199 ? 2.396 51.471 -16.181 1.00 21.75 199 PHE B N 1
ATOM 4536 C CA . PHE B 1 199 ? 1.895 51.219 -14.829 1.00 21.61 199 PHE B CA 1
ATOM 4537 C C . PHE B 1 199 ? 2.466 52.262 -13.883 1.00 21.83 199 PHE B C 1
ATOM 4538 O O . PHE B 1 199 ? 3.680 52.314 -13.654 1.00 22.13 199 PHE B O 1
ATOM 4546 N N . THR B 1 200 ? 1.586 53.095 -13.343 1.00 21.59 200 THR B N 1
ATOM 4547 C CA . THR B 1 200 ? 1.986 54.139 -12.407 1.00 21.81 200 THR B CA 1
ATOM 4548 C C . THR B 1 200 ? 1.131 54.072 -11.143 1.00 21.97 200 THR B C 1
ATOM 4549 O O . THR B 1 200 ? 0.087 53.411 -11.118 1.00 21.47 200 THR B O 1
ATOM 4553 N N . ARG B 1 201 ? 1.575 54.776 -10.105 1.00 22.38 201 ARG B N 1
ATOM 4554 C CA . ARG B 1 201 ? 0.906 54.754 -8.813 1.00 22.94 201 ARG B CA 1
ATOM 4555 C C . ARG B 1 201 ? 0.572 56.164 -8.369 1.00 23.47 201 ARG B C 1
ATOM 4556 O O . ARG B 1 201 ? 1.307 57.115 -8.667 1.00 23.39 201 ARG B O 1
ATOM 4564 N N . GLY B 1 202 ? -0.540 56.298 -7.655 1.00 23.50 202 GLY B N 1
ATOM 4565 C CA . GLY B 1 202 ? -0.900 57.573 -7.054 1.00 23.95 202 GLY B CA 1
ATOM 4566 C C . GLY B 1 202 ? -0.076 57.859 -5.809 1.00 24.03 202 GLY B C 1
ATOM 4567 O O . GLY B 1 202 ? 0.702 57.017 -5.353 1.00 23.97 202 GLY B O 1
ATOM 4568 N N . ARG B 1 203 ? -0.246 59.062 -5.271 1.00 24.29 203 ARG B N 1
ATOM 4569 C CA . ARG B 1 203 ? 0.361 59.443 -4.004 1.00 24.79 203 ARG B CA 1
ATOM 4570 C C . ARG B 1 203 ? -0.240 58.621 -2.873 1.00 23.92 203 ARG B C 1
ATOM 4571 O O . ARG B 1 203 ? -1.388 58.203 -2.955 1.00 24.62 203 ARG B O 1
ATOM 4579 N N . LYS B 1 204 ? 0.547 58.377 -1.830 1.00 23.05 204 LYS B N 1
ATOM 4580 C CA . LYS B 1 204 ? 0.032 57.743 -0.630 1.00 21.68 204 LYS B CA 1
ATOM 4581 C C . LYS B 1 204 ? -1.248 58.469 -0.200 1.00 20.44 204 LYS B C 1
ATOM 4582 O O . LYS B 1 204 ? -1.267 59.697 -0.050 1.00 19.77 204 LYS B O 1
ATOM 4588 N N . LEU B 1 205 ? -2.321 57.700 -0.028 1.00 19.10 205 LEU B N 1
ATOM 4589 C CA . LEU B 1 205 ? -3.609 58.261 0.359 1.00 18.08 205 LEU B CA 1
ATOM 4590 C C . LEU B 1 205 ? -3.594 58.765 1.798 1.00 17.74 205 LEU B C 1
ATOM 4591 O O . LEU B 1 205 ? -3.030 58.119 2.684 1.00 16.92 205 LEU B O 1
ATOM 4596 N N . GLU B 1 206 ? -4.197 59.932 2.015 1.00 17.61 206 GLU B N 1
ATOM 4597 C CA . GLU B 1 206 ? -4.341 60.489 3.358 1.00 18.34 206 GLU B CA 1
ATOM 4598 C C . GLU B 1 206 ? -5.604 59.896 3.967 1.00 16.85 206 GLU B C 1
ATOM 4599 O O . GLU B 1 206 ? -6.709 60.111 3.451 1.00 16.16 206 GLU B O 1
ATOM 4605 N N . LYS B 1 207 ? -5.438 59.139 5.052 1.00 15.95 207 LYS B N 1
ATOM 4606 C CA . LYS B 1 207 ? -6.547 58.390 5.660 1.00 14.78 207 LYS B CA 1
ATOM 4607 C C . LYS B 1 207 ? -6.820 58.837 7.102 1.00 14.09 207 LYS B C 1
ATOM 4608 O O . LYS B 1 207 ? -5.982 59.486 7.735 1.00 14.17 207 LYS B O 1
ATOM 4614 N N . VAL B 1 208 ? -7.992 58.484 7.618 1.00 13.04 208 VAL B N 1
ATOM 4615 C CA . VAL B 1 208 ? -8.344 58.777 9.019 1.00 12.57 208 VAL B CA 1
ATOM 4616 C C . VAL B 1 208 ? -7.355 58.110 9.985 1.00 12.12 208 VAL B C 1
ATOM 4617 O O . VAL B 1 208 ? -6.999 58.678 11.014 1.00 11.53 208 VAL B O 1
ATOM 4621 N N . GLY B 1 209 ? -6.925 56.903 9.640 1.00 12.07 209 GLY B N 1
ATOM 4622 C CA . GLY B 1 209 ? -5.932 56.176 10.433 1.00 12.18 209 GLY B CA 1
ATOM 4623 C C . GLY B 1 209 ? -5.128 55.256 9.539 1.00 12.42 209 GLY B C 1
ATOM 4624 O O . GLY B 1 209 ? -5.049 55.479 8.325 1.00 12.62 209 GLY B O 1
ATOM 4625 N N . LEU B 1 210 ? -4.548 54.214 10.134 1.00 12.27 210 LEU B N 1
ATOM 4626 C CA . LEU B 1 210 ? -3.589 53.332 9.447 1.00 12.76 210 LEU B CA 1
ATOM 4627 C C . LEU B 1 210 ? -2.523 54.188 8.762 1.00 12.98 210 LEU B C 1
ATOM 4628 O O . LEU B 1 210 ? -2.167 53.972 7.600 1.00 12.96 210 LEU B O 1
ATOM 4633 N N . HIS B 1 211 ? -2.018 55.161 9.514 1.00 13.36 211 HIS B N 1
ATOM 4634 C CA . HIS B 1 211 ? -1.138 56.183 8.966 1.00 13.96 211 HIS B CA 1
ATOM 4635 C C . HIS B 1 211 ? 0.187 55.655 8.407 1.00 14.15 211 HIS B C 1
ATOM 4636 O O . HIS B 1 211 ? 0.750 56.271 7.507 1.00 14.73 211 HIS B O 1
ATOM 4643 N N . ALA B 1 212 ? 0.660 54.515 8.908 1.00 14.58 212 ALA B N 1
ATOM 4644 C CA . ALA B 1 212 ? 1.903 53.923 8.396 1.00 14.88 212 ALA B CA 1
ATOM 4645 C C . ALA B 1 212 ? 1.676 52.862 7.313 1.00 15.44 212 ALA B C 1
ATOM 4646 O O . ALA B 1 212 ? 2.631 52.252 6.827 1.00 16.01 212 ALA B O 1
ATOM 4648 N N . GLN B 1 213 ? 0.417 52.648 6.930 1.00 15.51 213 GLN B N 1
ATOM 4649 C CA . GLN B 1 213 ? 0.100 51.718 5.847 1.00 16.05 213 GLN B CA 1
ATOM 4650 C C . GLN B 1 213 ? 0.027 52.486 4.532 1.00 16.35 213 GLN B C 1
ATOM 4651 O O . GLN B 1 213 ? -0.759 53.433 4.399 1.00 16.50 213 GLN B O 1
ATOM 4657 N N . ASP B 1 214 ? 0.846 52.076 3.568 1.00 16.46 214 ASP B N 1
ATOM 4658 C CA . ASP B 1 214 ? 0.966 52.799 2.300 1.00 17.32 214 ASP B CA 1
ATOM 4659 C C . ASP B 1 214 ? -0.130 52.438 1.288 1.00 17.77 214 ASP B C 1
ATOM 4660 O O . ASP B 1 214 ? 0.101 51.694 0.333 1.00 19.33 214 ASP B O 1
ATOM 4665 N N . THR B 1 215 ? -1.321 52.982 1.495 1.00 17.40 215 THR B N 1
ATOM 4666 C CA . THR B 1 215 ? -2.453 52.725 0.609 1.00 17.25 215 THR B CA 1
ATOM 4667 C C . THR B 1 215 ? -2.374 53.675 -0.586 1.00 17.12 215 THR B C 1
ATOM 4668 O O . THR B 1 215 ? -2.132 54.871 -0.416 1.00 17.29 215 THR B O 1
ATOM 4672 N N . ALA B 1 216 ? -2.560 53.140 -1.791 1.00 17.01 216 ALA B N 1
ATOM 4673 C CA . ALA B 1 216 ? -2.475 53.961 -3.001 1.00 17.26 216 ALA B CA 1
ATOM 4674 C C . ALA B 1 216 ? -3.388 53.474 -4.113 1.00 17.42 216 ALA B C 1
ATOM 4675 O O . ALA B 1 216 ? -3.857 52.340 -4.097 1.00 17.09 216 ALA B O 1
ATOM 4677 N N . GLU B 1 217 ? -3.644 54.361 -5.067 1.00 17.69 217 GLU B N 1
ATOM 4678 C CA . GLU B 1 217 ? -4.325 54.000 -6.304 1.00 18.24 217 GLU B CA 1
ATOM 4679 C C . GLU B 1 217 ? -3.305 53.533 -7.331 1.00 18.24 217 GLU B C 1
ATOM 4680 O O . GLU B 1 217 ? -2.146 53.964 -7.313 1.00 18.18 217 GLU B O 1
ATOM 4686 N N . LEU B 1 218 ? -3.747 52.659 -8.230 1.00 18.09 218 LEU B N 1
ATOM 4687 C CA . LEU B 1 218 ? -2.883 52.165 -9.295 1.00 18.00 218 LEU B CA 1
ATOM 4688 C C . LEU B 1 218 ? -3.480 52.514 -10.648 1.00 18.37 218 LEU B C 1
ATOM 4689 O O . LEU B 1 218 ? -4.694 52.453 -10.832 1.00 18.11 218 LEU B O 1
ATOM 4694 N N . PHE B 1 219 ? -2.616 52.871 -11.592 1.00 18.64 219 PHE B N 1
ATOM 4695 C CA . PHE B 1 219 ? -3.060 53.308 -12.904 1.00 19.24 219 PHE B CA 1
ATOM 4696 C C . PHE B 1 219 ? -2.420 52.477 -13.996 1.00 19.35 219 PHE B C 1
ATOM 4697 O O . PHE B 1 219 ? -1.201 52.272 -14.011 1.00 19.49 219 PHE B O 1
ATOM 4705 N N . PHE B 1 220 ? -3.254 52.005 -14.914 1.00 19.54 220 PHE B N 1
ATOM 4706 C CA . PHE B 1 220 ? -2.785 51.246 -16.061 1.00 20.24 220 PHE B CA 1
ATOM 4707 C C . PHE B 1 220 ? -3.242 51.940 -17.334 1.00 20.81 220 PHE B C 1
ATOM 4708 O O . PHE B 1 220 ? -4.442 52.030 -17.610 1.00 20.23 220 PHE B O 1
ATOM 4716 N N . GLN B 1 221 ? -2.271 52.462 -18.085 1.00 21.92 221 GLN B N 1
ATOM 4717 C CA . GLN B 1 221 ? -2.530 53.123 -19.367 1.00 23.22 221 GLN B CA 1
ATOM 4718 C C . GLN B 1 221 ? -1.704 52.406 -20.429 1.00 23.23 221 GLN B C 1
ATOM 4719 O O . GLN B 1 221 ? -0.488 52.599 -20.517 1.00 22.53 221 GLN B O 1
ATOM 4725 N N . ASP B 1 222 ? -2.378 51.559 -21.210 1.00 23.61 222 ASP B N 1
ATOM 4726 C CA . ASP B 1 222 ? -1.731 50.622 -22.133 1.00 24.60 222 ASP B CA 1
ATOM 4727 C C . ASP B 1 222 ? -0.515 49.950 -21.502 1.00 24.58 222 ASP B C 1
ATOM 4728 O O . ASP B 1 222 ? 0.555 49.889 -22.113 1.00 24.63 222 ASP B O 1
ATOM 4733 N N . ALA B 1 223 ? -0.671 49.471 -20.270 1.00 24.33 223 ALA B N 1
ATOM 4734 C CA . ALA B 1 223 ? 0.414 48.779 -19.580 1.00 24.39 223 ALA B CA 1
ATOM 4735 C C . ALA B 1 223 ? 0.735 47.461 -20.276 1.00 24.72 223 ALA B C 1
ATOM 4736 O O . ALA B 1 223 ? -0.156 46.645 -20.526 1.00 24.41 223 ALA B O 1
ATOM 4738 N N . LYS B 1 224 ? 2.011 47.264 -20.592 1.00 24.93 224 LYS B N 1
ATOM 4739 C CA . LYS B 1 224 ? 2.462 46.054 -21.276 1.00 25.82 224 LYS B CA 1
ATOM 4740 C C . LYS B 1 224 ? 2.865 44.979 -20.276 1.00 25.59 224 LYS B C 1
ATOM 4741 O O . LYS B 1 224 ? 3.938 45.056 -19.673 1.00 25.74 224 LYS B O 1
ATOM 4747 N N . VAL B 1 225 ? 1.998 43.984 -20.100 1.00 25.50 225 VAL B N 1
ATOM 4748 C CA . VAL B 1 225 ? 2.232 42.897 -19.146 1.00 25.61 225 VAL B CA 1
ATOM 4749 C C . VAL B 1 225 ? 2.449 41.571 -19.883 1.00 25.86 225 VAL B C 1
ATOM 4750 O O . VAL B 1 225 ? 1.592 41.153 -20.660 1.00 25.78 225 VAL B O 1
ATOM 4754 N N . PRO B 1 226 ? 3.599 40.909 -19.641 1.00 26.29 226 PRO B N 1
ATOM 4755 C CA . PRO B 1 226 ? 3.888 39.600 -20.246 1.00 26.54 226 PRO B CA 1
ATOM 4756 C C . PRO B 1 226 ? 2.781 38.581 -19.976 1.00 26.73 226 PRO B C 1
ATOM 4757 O O . PRO B 1 226 ? 2.300 38.475 -18.844 1.00 26.62 226 PRO B O 1
ATOM 4761 N N . ALA B 1 227 ? 2.387 37.840 -21.014 1.00 26.85 227 ALA B N 1
ATOM 4762 C CA . ALA B 1 227 ? 1.282 36.883 -20.928 1.00 27.27 227 ALA B CA 1
ATOM 4763 C C . ALA B 1 227 ? 1.548 35.729 -19.960 1.00 27.50 227 ALA B C 1
ATOM 4764 O O . ALA B 1 227 ? 0.608 35.111 -19.452 1.00 27.52 227 ALA B O 1
ATOM 4766 N N . TYR B 1 228 ? 2.821 35.444 -19.697 1.00 28.13 228 TYR B N 1
ATOM 4767 C CA . TYR B 1 228 ? 3.167 34.410 -18.722 1.00 28.63 228 TYR B CA 1
ATOM 4768 C C . TYR B 1 228 ? 2.935 34.848 -17.271 1.00 28.32 228 TYR B C 1
ATOM 4769 O O . TYR B 1 228 ? 3.130 34.062 -16.344 1.00 28.37 228 TYR B O 1
ATOM 4778 N N . ASN B 1 229 ? 2.514 36.100 -17.093 1.00 27.73 229 ASN B N 1
ATOM 4779 C CA . ASN B 1 229 ? 2.116 36.616 -15.778 1.00 27.27 229 ASN B CA 1
ATOM 4780 C C . ASN B 1 229 ? 0.648 36.370 -15.426 1.00 27.06 229 ASN B C 1
ATOM 4781 O O . ASN B 1 229 ? 0.192 36.751 -14.341 1.00 26.78 229 ASN B O 1
ATOM 4786 N N . LEU B 1 230 ? -0.084 35.743 -16.346 1.00 26.56 230 LEU B N 1
ATOM 4787 C CA . LEU B 1 230 ? -1.415 35.220 -16.058 1.00 26.60 230 LEU B CA 1
ATOM 4788 C C . LEU B 1 230 ? -1.336 34.198 -14.932 1.00 26.48 230 LEU B C 1
ATOM 4789 O O . LEU B 1 230 ? -0.482 33.308 -14.949 1.00 26.06 230 LEU B O 1
ATOM 4794 N N . LEU B 1 231 ? -2.229 34.347 -13.956 1.00 26.51 231 LEU B N 1
ATOM 4795 C CA . LEU B 1 231 ? -2.293 33.466 -12.799 1.00 26.96 231 LEU B CA 1
ATOM 4796 C C . LEU B 1 231 ? -3.523 32.566 -12.901 1.00 27.38 231 LEU B C 1
ATOM 4797 O O . LEU B 1 231 ? -4.658 33.045 -12.853 1.00 27.32 231 LEU B O 1
ATOM 4802 N N . GLY B 1 232 ? -3.287 31.263 -13.050 1.00 27.76 232 GLY B N 1
ATOM 4803 C CA . GLY B 1 232 ? -4.361 30.299 -13.290 1.00 28.56 232 GLY B CA 1
ATOM 4804 C C . GLY B 1 232 ? -4.826 30.335 -14.734 1.00 29.06 232 GLY B C 1
ATOM 4805 O O . GLY B 1 232 ? -4.032 30.589 -15.637 1.00 29.25 232 GLY B O 1
ATOM 4806 N N . GLU B 1 233 ? -6.117 30.088 -14.944 1.00 29.78 233 GLU B N 1
ATOM 4807 C CA . GLU B 1 233 ? -6.719 30.107 -16.280 1.00 30.50 233 GLU B CA 1
ATOM 4808 C C . GLU B 1 233 ? -7.474 31.399 -16.538 1.00 30.05 233 GLU B C 1
ATOM 4809 O O . GLU B 1 233 ? -8.062 31.982 -15.619 1.00 29.79 233 GLU B O 1
ATOM 4815 N N . GLU B 1 234 ? -7.489 31.815 -17.803 1.00 29.88 234 GLU B N 1
ATOM 4816 C CA . GLU B 1 234 ? -8.325 32.923 -18.250 1.00 29.93 234 GLU B CA 1
ATOM 4817 C C . GLU B 1 234 ? -9.794 32.694 -17.922 1.00 29.53 234 GLU B C 1
ATOM 4818 O O . GLU B 1 234 ? -10.335 31.610 -18.164 1.00 29.50 234 GLU B O 1
ATOM 4824 N N . GLY B 1 235 ? -10.431 33.722 -17.370 1.00 28.82 235 GLY B N 1
ATOM 4825 C CA . GLY B 1 235 ? -11.866 33.705 -17.129 1.00 28.33 235 GLY B CA 1
ATOM 4826 C C . GLY B 1 235 ? -12.298 32.993 -15.858 1.00 28.02 235 GLY B C 1
ATOM 4827 O O . GLY B 1 235 ? -13.493 32.883 -15.588 1.00 27.58 235 GLY B O 1
ATOM 4828 N N . LYS B 1 236 ? -11.328 32.524 -15.074 1.00 27.70 236 LYS B N 1
ATOM 4829 C CA . LYS B 1 236 ? -11.617 31.838 -13.813 1.00 27.58 236 LYS B CA 1
ATOM 4830 C C . LYS B 1 236 ? -11.178 32.643 -12.582 1.00 27.29 236 LYS B C 1
ATOM 4831 O O . LYS B 1 236 ? -11.236 32.153 -11.446 1.00 27.12 236 LYS B O 1
ATOM 4837 N N . GLY B 1 237 ? -10.762 33.887 -12.821 1.00 26.58 237 GLY B N 1
ATOM 4838 C CA . GLY B 1 237 ? -10.330 34.798 -11.762 1.00 25.97 237 GLY B CA 1
ATOM 4839 C C . GLY B 1 237 ? -11.352 35.015 -10.660 1.00 25.81 237 GLY B C 1
ATOM 4840 O O . GLY B 1 237 ? -10.996 35.014 -9.479 1.00 25.08 237 GLY B O 1
ATOM 4841 N N . PHE B 1 238 ? -12.621 35.192 -11.040 1.00 25.83 238 PHE B N 1
ATOM 4842 C CA . PHE B 1 238 ? -13.695 35.416 -10.062 1.00 26.20 238 PHE B CA 1
ATOM 4843 C C . PHE B 1 238 ? -13.791 34.238 -9.094 1.00 26.37 238 PHE B C 1
ATOM 4844 O O . PHE B 1 238 ? -13.968 34.434 -7.894 1.00 26.41 238 PHE B O 1
ATOM 4852 N N . TYR B 1 239 ? -13.661 33.025 -9.627 1.00 26.73 239 TYR B N 1
ATOM 4853 C CA . TYR B 1 239 ? -13.690 31.798 -8.825 1.00 27.31 239 TYR B CA 1
ATOM 4854 C C . TYR B 1 239 ? -12.539 31.712 -7.817 1.00 26.73 239 TYR B C 1
ATOM 4855 O O . TYR B 1 239 ? -12.755 31.320 -6.665 1.00 26.74 239 TYR B O 1
ATOM 4864 N N . TYR B 1 240 ? -11.335 32.086 -8.249 1.00 25.89 240 TYR B N 1
ATOM 4865 C CA . TYR B 1 240 ? -10.165 32.137 -7.364 1.00 25.23 240 TYR B CA 1
ATOM 4866 C C . TYR B 1 240 ? -10.386 33.124 -6.219 1.00 24.94 240 TYR B C 1
ATOM 4867 O O . TYR B 1 240 ? -10.073 32.822 -5.065 1.00 24.65 240 TYR B O 1
ATOM 4876 N N . LEU B 1 241 ? -10.935 34.292 -6.557 1.00 24.61 241 LEU B N 1
ATOM 4877 C CA . LEU B 1 241 ? -11.230 35.353 -5.584 1.00 24.39 241 LEU B CA 1
ATOM 4878 C C . LEU B 1 241 ? -12.266 34.925 -4.545 1.00 24.80 241 LEU B C 1
ATOM 4879 O O . LEU B 1 241 ? -12.051 35.104 -3.347 1.00 24.56 241 LEU B O 1
ATOM 4884 N N . MET B 1 242 ? -13.376 34.336 -4.995 1.00 25.05 242 MET B N 1
ATOM 4885 C CA . MET B 1 242 ? -14.421 33.903 -4.062 1.00 25.35 242 MET B CA 1
ATOM 4886 C C . MET B 1 242 ? -13.886 32.831 -3.107 1.00 25.54 242 MET B C 1
ATOM 4887 O O . MET B 1 242 ? -14.232 32.817 -1.924 1.00 25.87 242 MET B O 1
ATOM 4892 N N . GLU B 1 243 ? -13.021 31.964 -3.630 1.00 25.07 243 GLU B N 1
ATOM 4893 C CA . GLU B 1 243 ? -12.350 30.922 -2.861 1.00 25.32 243 GLU B CA 1
ATOM 4894 C C . GLU B 1 243 ? -11.444 31.481 -1.749 1.00 24.23 243 GLU B C 1
ATOM 4895 O O . GLU B 1 243 ? -11.531 31.050 -0.595 1.00 24.56 243 GLU B O 1
ATOM 4901 N N . LYS B 1 244 ? -10.591 32.436 -2.107 1.00 22.50 244 LYS B N 1
ATOM 4902 C CA . LYS B 1 244 ? -9.598 32.981 -1.184 1.00 21.43 244 LYS B CA 1
ATOM 4903 C C . LYS B 1 244 ? -10.156 34.015 -0.202 1.00 20.88 244 LYS B C 1
ATOM 4904 O O . LYS B 1 244 ? -9.511 34.333 0.797 1.00 20.33 244 LYS B O 1
ATOM 4910 N N . LEU B 1 245 ? -11.348 34.540 -0.482 1.00 20.44 245 LEU B N 1
ATOM 4911 C CA . LEU B 1 245 ? -11.907 35.594 0.365 1.00 20.09 245 LEU B CA 1
ATOM 4912 C C . LEU B 1 245 ? -12.293 35.100 1.766 1.00 19.29 245 LEU B C 1
ATOM 4913 O O . LEU B 1 245 ? -12.409 35.894 2.696 1.00 19.23 245 LEU B O 1
ATOM 4918 N N . GLN B 1 246 ? -12.457 33.791 1.919 1.00 18.40 246 GLN B N 1
ATOM 4919 C CA . GLN B 1 246 ? -12.743 33.207 3.226 1.00 18.34 246 GLN B CA 1
ATOM 4920 C C . GLN B 1 246 ? -11.564 33.387 4.208 1.00 17.42 246 GLN B C 1
ATOM 4921 O O . GLN B 1 246 ? -11.757 33.841 5.342 1.00 17.06 246 GLN B O 1
ATOM 4927 N N . GLN B 1 247 ? -10.346 33.091 3.760 1.00 16.09 247 GLN B N 1
ATOM 4928 C CA . GLN B 1 247 ? -9.172 33.367 4.589 1.00 15.49 247 GLN B CA 1
ATOM 4929 C C . GLN B 1 247 ? -8.938 34.873 4.784 1.00 14.74 247 GLN B C 1
ATOM 4930 O O . GLN B 1 247 ? -8.535 35.291 5.861 1.00 14.05 247 GLN B O 1
ATOM 4936 N N . GLU B 1 248 ? -9.211 35.671 3.751 1.00 14.27 248 GLU B N 1
ATOM 4937 C CA . GLU B 1 248 ? -9.086 37.128 3.837 1.00 15.01 248 GLU B CA 1
ATOM 4938 C C . GLU B 1 248 ? -9.958 37.697 4.955 1.00 14.11 248 GLU B C 1
ATOM 4939 O O . GLU B 1 248 ? -9.486 38.474 5.792 1.00 13.54 248 GLU B O 1
ATOM 4945 N N . ARG B 1 249 ? -11.224 37.285 4.959 1.00 13.49 249 ARG B N 1
ATOM 4946 C CA . ARG B 1 249 ? -12.190 37.720 5.966 1.00 13.11 249 ARG B CA 1
ATOM 4947 C C . ARG B 1 249 ? -11.819 37.227 7.365 1.00 12.98 249 ARG B C 1
ATOM 4948 O O . ARG B 1 249 ? -12.003 37.949 8.355 1.00 12.10 249 ARG B O 1
ATOM 4956 N N . LEU B 1 250 ? -11.251 36.027 7.438 1.00 12.14 250 LEU B N 1
ATOM 4957 C CA . LEU B 1 250 ? -10.789 35.496 8.712 1.00 12.30 250 LEU B CA 1
ATOM 4958 C C . LEU B 1 250 ? -9.650 36.340 9.282 1.00 12.01 250 LEU B C 1
ATOM 4959 O O . LEU B 1 250 ? -9.626 36.620 10.480 1.00 11.78 250 LEU B O 1
ATOM 4964 N N . VAL B 1 251 ? -8.719 36.753 8.420 1.00 11.76 251 VAL B N 1
ATOM 4965 C CA . VAL B 1 251 ? -7.584 37.581 8.840 1.00 12.19 251 VAL B CA 1
ATOM 4966 C C . VAL B 1 251 ? -8.060 38.918 9.436 1.00 11.90 251 VAL B C 1
ATOM 4967 O O . VAL B 1 251 ? -7.565 39.364 10.483 1.00 11.47 251 VAL B O 1
ATOM 4971 N N . VAL B 1 252 ? -9.043 39.531 8.784 1.00 11.39 252 VAL B N 1
ATOM 4972 C CA . VAL B 1 252 ? -9.618 40.779 9.278 1.00 11.68 252 VAL B CA 1
ATOM 4973 C C . VAL B 1 252 ? -10.284 40.576 10.643 1.00 11.10 252 VAL B C 1
ATOM 4974 O O . VAL B 1 252 ? -10.061 41.367 11.569 1.00 11.23 252 VAL B O 1
ATOM 4978 N N . ALA B 1 253 ? -11.066 39.503 10.772 1.00 10.91 253 ALA B N 1
ATOM 4979 C CA . ALA B 1 253 ? -11.731 39.188 12.038 1.00 10.45 253 ALA B CA 1
ATOM 4980 C C . ALA B 1 253 ? -10.717 39.024 13.172 1.00 10.81 253 ALA B C 1
ATOM 4981 O O . ALA B 1 253 ? -10.920 39.550 14.268 1.00 10.32 253 ALA B O 1
ATOM 4983 N N . ILE B 1 254 ? -9.636 38.289 12.899 1.00 10.68 254 ILE B N 1
ATOM 4984 C CA . ILE B 1 254 ? -8.564 38.074 13.883 1.00 11.65 254 ILE B CA 1
ATOM 4985 C C . ILE B 1 254 ? -7.935 39.404 14.329 1.00 11.32 254 ILE B C 1
ATOM 4986 O O . ILE B 1 254 ? -7.733 39.625 15.531 1.00 11.87 254 ILE B O 1
ATOM 4991 N N . ALA B 1 255 ? -7.633 40.282 13.372 1.00 10.86 255 ALA B N 1
ATOM 4992 C CA . ALA B 1 255 ? -7.019 41.569 13.682 1.00 10.54 255 ALA B CA 1
ATOM 4993 C C . ALA B 1 255 ? -7.970 42.456 14.498 1.00 10.21 255 ALA B C 1
ATOM 4994 O O . ALA B 1 255 ? -7.548 43.109 15.448 1.00 9.24 255 ALA B O 1
ATOM 4996 N N . ALA B 1 256 ? -9.251 42.462 14.137 1.00 9.29 256 ALA B N 1
ATOM 4997 C CA . ALA B 1 256 ? -10.233 43.270 14.871 1.00 9.42 256 ALA B CA 1
ATOM 4998 C C . ALA B 1 256 ? -10.434 42.748 16.296 1.00 9.64 256 ALA B C 1
ATOM 4999 O O . ALA B 1 256 ? -10.531 43.536 17.253 1.00 9.57 256 ALA B O 1
ATOM 5001 N N . GLN B 1 257 ? -10.484 41.421 16.434 1.00 9.31 257 GLN B N 1
ATOM 5002 C CA . GLN B 1 257 ? -10.576 40.802 17.751 1.00 9.60 257 GLN B CA 1
ATOM 5003 C C . GLN B 1 257 ? -9.416 41.249 18.642 1.00 9.83 257 GLN B C 1
ATOM 5004 O O . GLN B 1 257 ? -9.621 41.610 19.804 1.00 10.32 257 GLN B O 1
ATOM 5010 N N . THR B 1 258 ? -8.204 41.216 18.085 1.00 10.37 258 THR B N 1
ATOM 5011 C CA . THR B 1 258 ? -7.000 41.608 18.811 1.00 10.46 258 THR B CA 1
ATOM 5012 C C . THR B 1 258 ? -7.037 43.089 19.184 1.00 9.97 258 THR B C 1
ATOM 5013 O O . THR B 1 258 ? -6.715 43.440 20.323 1.00 9.86 258 THR B O 1
ATOM 5017 N N . ALA B 1 259 ? -7.466 43.943 18.250 1.00 9.61 259 ALA B N 1
ATOM 5018 C CA . ALA B 1 259 ? -7.629 45.384 18.525 1.00 9.62 259 ALA B CA 1
ATOM 5019 C C . ALA B 1 259 ? -8.594 45.644 19.697 1.00 9.47 259 ALA B C 1
ATOM 5020 O O . ALA B 1 259 ? -8.309 46.467 20.568 1.00 9.24 259 ALA B O 1
ATOM 5022 N N . ALA B 1 260 ? -9.723 44.936 19.711 1.00 9.30 260 ALA B N 1
ATOM 5023 C CA . ALA B 1 260 ? -10.695 45.031 20.809 1.00 9.18 260 ALA B CA 1
ATOM 5024 C C . ALA B 1 260 ? -10.045 44.692 22.156 1.00 9.35 260 ALA B C 1
ATOM 5025 O O . ALA B 1 260 ? -10.218 45.414 23.145 1.00 8.91 260 ALA B O 1
ATOM 5027 N N . GLU B 1 261 ? -9.285 43.602 22.175 1.00 9.87 261 GLU B N 1
ATOM 5028 C CA . GLU B 1 261 ? -8.599 43.142 23.391 1.00 10.87 261 GLU B CA 1
ATOM 5029 C C . GLU B 1 261 ? -7.590 44.189 23.886 1.00 10.24 261 GLU B C 1
ATOM 5030 O O . GLU B 1 261 ? -7.548 44.519 25.082 1.00 10.35 261 GLU B O 1
ATOM 5036 N N . VAL B 1 262 ? -6.806 44.726 22.956 1.00 10.29 262 VAL B N 1
ATOM 5037 C CA . VAL B 1 262 ? -5.821 45.775 23.261 1.00 9.85 262 VAL B CA 1
ATOM 5038 C C . VAL B 1 262 ? -6.509 47.010 23.850 1.00 9.52 262 VAL B C 1
ATOM 5039 O O . VAL B 1 262 ? -6.098 47.525 24.901 1.00 9.37 262 VAL B O 1
ATOM 5043 N N . MET B 1 263 ? -7.567 47.472 23.184 1.00 8.72 263 MET B N 1
ATOM 5044 C CA . MET B 1 263 ? -8.294 48.655 23.623 1.00 8.26 263 MET B CA 1
ATOM 5045 C C . MET B 1 263 ? -8.984 48.457 24.975 1.00 9.35 263 MET B C 1
ATOM 5046 O O . MET B 1 263 ? -9.031 49.384 25.797 1.00 9.73 263 MET B O 1
ATOM 5051 N N . PHE B 1 264 ? -9.516 47.257 25.201 1.00 10.17 264 PHE B N 1
ATOM 5052 C CA . PHE B 1 264 ? -10.084 46.920 26.502 1.00 10.93 264 PHE B CA 1
ATOM 5053 C C . PHE B 1 264 ? -9.029 47.044 27.602 1.00 11.12 264 PHE B C 1
ATOM 5054 O O . PHE B 1 264 ? -9.289 47.641 28.645 1.00 10.81 264 PHE B O 1
ATOM 5062 N N . SER B 1 265 ? -7.850 46.479 27.354 1.00 11.12 265 SER B N 1
ATOM 5063 C CA . SER B 1 265 ? -6.768 46.488 28.346 1.00 12.54 265 SER B CA 1
ATOM 5064 C C . SER B 1 265 ? -6.319 47.914 28.675 1.00 12.25 265 SER B C 1
ATOM 5065 O O . SER B 1 265 ? -6.165 48.275 29.848 1.00 12.04 265 SER B O 1
ATOM 5068 N N . LEU B 1 266 ? -6.128 48.727 27.638 1.00 12.16 266 LEU B N 1
ATOM 5069 C CA . LEU B 1 266 ? -5.803 50.147 27.822 1.00 12.34 266 LEU B CA 1
ATOM 5070 C C . LEU B 1 266 ? -6.838 50.847 28.689 1.00 12.16 266 LEU B C 1
ATOM 5071 O O . LEU B 1 266 ? -6.484 51.587 29.618 1.00 12.21 266 LEU B O 1
ATOM 5076 N N . THR B 1 267 ? -8.114 50.595 28.401 1.00 12.25 267 THR B N 1
ATOM 5077 C CA . THR B 1 267 ? -9.210 51.258 29.112 1.00 12.26 267 THR B CA 1
ATOM 5078 C C . THR B 1 267 ? -9.309 50.818 30.573 1.00 12.43 267 THR B C 1
ATOM 5079 O O . THR B 1 267 ? -9.408 51.660 31.482 1.00 11.76 267 THR B O 1
ATOM 5083 N N . LYS B 1 268 ? -9.280 49.504 30.786 1.00 12.58 268 LYS B N 1
ATOM 5084 C CA . LYS B 1 268 ? -9.300 48.948 32.136 1.00 13.09 268 LYS B CA 1
ATOM 5085 C C . LYS B 1 268 ? -8.156 49.516 32.984 1.00 13.11 268 LYS B C 1
ATOM 5086 O O . LYS B 1 268 ? -8.385 49.957 34.110 1.00 13.74 268 LYS B O 1
ATOM 5092 N N . GLN B 1 269 ? -6.932 49.513 32.451 1.00 13.43 269 GLN B N 1
ATOM 5093 C CA . GLN B 1 269 ? -5.789 50.080 33.179 1.00 14.29 269 GLN B CA 1
ATOM 5094 C C . GLN B 1 269 ? -5.964 51.557 33.489 1.00 13.95 269 GLN B C 1
ATOM 5095 O O . GLN B 1 269 ? -5.693 51.998 34.608 1.00 13.34 269 GLN B O 1
ATOM 5101 N N . TYR B 1 270 ? -6.451 52.318 32.514 1.00 13.50 270 TYR B N 1
ATOM 5102 C CA . TYR B 1 270 ? -6.674 53.739 32.738 1.00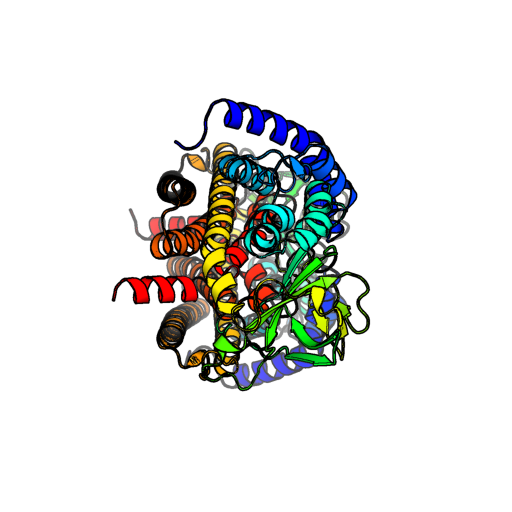 13.44 270 TYR B CA 1
ATOM 5103 C C . TYR B 1 270 ? -7.655 54.014 33.878 1.00 13.15 270 TY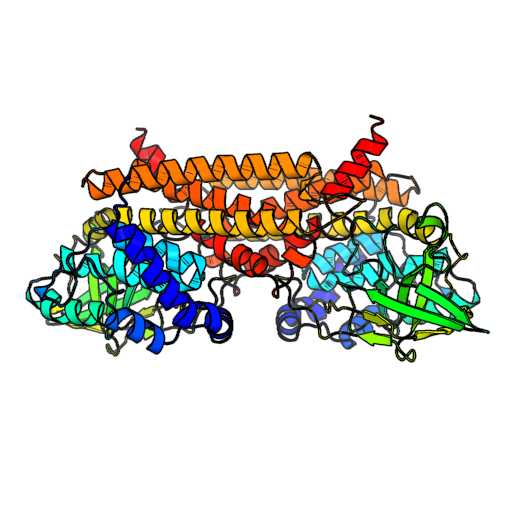R B C 1
ATOM 5104 O O . TYR B 1 270 ? -7.331 54.772 34.807 1.00 13.19 270 TYR B O 1
ATOM 5113 N N . VAL B 1 271 ? -8.838 53.403 33.810 1.00 12.90 271 VAL B N 1
ATOM 5114 C CA . VAL B 1 271 ? -9.904 53.668 34.795 1.00 13.43 271 VAL B CA 1
ATOM 5115 C C . VAL B 1 271 ? -9.560 53.133 36.190 1.00 13.93 271 VAL B C 1
ATOM 5116 O O . VAL B 1 271 ? -10.115 53.576 37.193 1.00 14.32 271 VAL B O 1
ATOM 5120 N N . LYS B 1 272 ? -8.625 52.194 36.247 1.00 14.37 272 LYS B N 1
ATOM 5121 C CA . LYS B 1 272 ? -8.145 51.688 37.536 1.00 15.46 272 LYS B CA 1
ATOM 5122 C C . LYS B 1 272 ? -7.123 52.613 38.197 1.00 16.81 272 LYS B C 1
ATOM 5123 O O . LYS B 1 272 ? -6.946 52.581 39.419 1.00 17.29 272 LYS B O 1
ATOM 5129 N N . GLN B 1 273 ? -6.449 53.430 37.398 1.00 17.32 273 GLN B N 1
ATOM 5130 C CA . GLN B 1 273 ? -5.452 54.359 37.926 1.00 19.41 273 GLN B CA 1
ATOM 5131 C C . GLN B 1 273 ? -6.006 55.781 38.096 1.00 18.24 273 GLN B C 1
ATOM 5132 O O . GLN B 1 273 ? -5.472 56.570 38.879 1.00 18.66 273 GLN B O 1
ATOM 5138 N N . ARG B 1 274 ? -7.083 56.095 37.382 1.00 17.23 274 ARG B N 1
ATOM 5139 C CA . ARG B 1 274 ? -7.677 57.428 37.428 1.00 16.54 274 ARG B CA 1
ATOM 5140 C C . ARG B 1 274 ? -8.682 57.527 38.574 1.00 16.57 274 ARG B C 1
ATOM 5141 O O . ARG B 1 274 ? -9.522 56.647 38.740 1.00 16.30 274 ARG B O 1
ATOM 5149 N N . THR B 1 275 ? -8.584 58.590 39.368 1.00 16.72 275 THR B N 1
ATOM 5150 C CA . THR B 1 275 ? -9.519 58.804 40.474 1.00 17.19 275 THR B CA 1
ATOM 5151 C C . THR B 1 275 ? -10.372 60.041 40.259 1.00 17.33 275 THR B C 1
ATOM 5152 O O . THR B 1 275 ? -9.940 61.009 39.618 1.00 17.30 275 THR B O 1
ATOM 5156 N N . ALA B 1 276 ? -11.587 59.983 40.794 1.00 16.91 276 ALA B N 1
ATOM 5157 C CA . ALA B 1 276 ? -12.538 61.094 40.779 1.00 17.36 276 ALA B CA 1
ATOM 5158 C C . ALA B 1 276 ? -13.520 60.896 41.922 1.00 17.27 276 ALA B C 1
ATOM 5159 O O . ALA B 1 276 ? -13.953 59.770 42.182 1.00 17.36 276 ALA B O 1
ATOM 5161 N N . PHE B 1 277 ? -13.855 61.984 42.615 1.00 17.51 277 PHE B N 1
ATOM 5162 C CA . PHE B 1 277 ? -14.830 61.958 43.720 1.00 17.70 277 PHE B CA 1
ATOM 5163 C C . PHE B 1 277 ? -14.470 60.949 44.821 1.00 18.30 277 PHE B C 1
ATOM 5164 O O . PHE B 1 277 ? -15.354 60.312 45.407 1.00 18.55 277 PHE B O 1
ATOM 5172 N N . GLY B 1 278 ? -13.173 60.800 45.076 1.00 18.29 278 GLY B N 1
ATOM 5173 C CA . GLY B 1 278 ? -12.675 59.946 46.158 1.00 18.94 278 GLY B CA 1
ATOM 5174 C C . GLY B 1 278 ? -12.655 58.454 45.871 1.00 18.94 278 GLY B C 1
ATOM 5175 O O . GLY B 1 278 ? -12.510 57.645 46.801 1.00 19.26 278 GLY B O 1
ATOM 5176 N N . LYS B 1 279 ? -12.794 58.088 44.594 1.00 18.32 279 LYS B N 1
ATOM 5177 C CA . LYS B 1 279 ? -12.823 56.687 44.155 1.00 18.58 279 LYS B CA 1
ATOM 5178 C C . LYS B 1 279 ? -12.046 56.524 42.856 1.00 17.31 279 LYS B C 1
ATOM 5179 O O . LYS B 1 279 ? -11.901 57.480 42.085 1.00 16.82 279 LYS B O 1
ATOM 5185 N N . ARG B 1 280 ? -11.578 55.306 42.593 1.00 16.39 280 ARG B N 1
ATOM 5186 C CA . ARG B 1 280 ? -11.136 54.952 41.254 1.00 15.99 280 ARG B CA 1
ATOM 5187 C C . ARG B 1 280 ? -12.335 55.052 40.328 1.00 14.70 280 ARG B C 1
ATOM 5188 O O . ARG B 1 280 ? -13.460 54.708 40.718 1.00 14.23 280 ARG B O 1
ATOM 5196 N N . VAL B 1 281 ? -12.105 55.526 39.107 1.00 13.45 281 VAL B N 1
ATOM 5197 C CA . VAL B 1 281 ? -13.183 55.577 38.110 1.00 12.93 281 VAL B CA 1
ATOM 5198 C C . VAL B 1 281 ? -13.810 54.170 37.942 1.00 12.71 281 VAL B C 1
ATOM 5199 O O . VAL B 1 281 ? -15.040 54.027 37.805 1.00 12.33 281 VAL B O 1
ATOM 5203 N N . SER B 1 282 ? -12.949 53.152 38.008 1.00 12.84 282 SER B N 1
ATOM 5204 C CA . SER B 1 282 ? -13.342 51.737 37.910 1.00 12.94 282 SER B CA 1
ATOM 5205 C C . SER B 1 282 ? -14.223 51.251 39.070 1.00 12.86 282 SER B C 1
ATOM 5206 O O . SER B 1 282 ? -14.751 50.136 39.023 1.00 12.80 282 SER B O 1
ATOM 5209 N N . GLU B 1 283 ? -14.377 52.067 40.108 1.00 12.56 283 GLU B N 1
ATOM 5210 C CA . GLU B 1 283 ? -15.252 51.708 41.232 1.00 12.95 283 GLU B CA 1
ATOM 5211 C C . GLU B 1 283 ? -16.709 52.149 41.070 1.00 12.44 283 GLU B C 1
ATOM 5212 O O . GLU B 1 283 ? -17.581 51.676 41.804 1.00 12.81 283 GLU B O 1
ATOM 5218 N N . PHE B 1 284 ? -16.978 53.066 40.140 1.00 11.29 284 PHE B N 1
ATOM 5219 C CA . PHE B 1 284 ? -18.359 53.490 39.889 1.00 10.91 284 PHE B CA 1
ATOM 5220 C C . PHE B 1 284 ? -19.104 52.399 39.161 1.00 10.04 284 PHE B C 1
ATOM 5221 O O . PHE B 1 284 ? -18.572 51.809 38.218 1.00 9.58 284 PHE B O 1
ATOM 5229 N N . GLN B 1 285 ? -20.322 52.118 39.621 1.00 10.09 285 GLN B N 1
ATOM 5230 C CA . GLN B 1 285 ? -21.020 50.916 39.179 1.00 10.32 285 GLN B CA 1
ATOM 5231 C C . GLN B 1 285 ? -21.272 50.905 37.674 1.00 10.26 285 GLN B C 1
ATOM 5232 O O . GLN B 1 285 ? -21.177 49.849 37.037 1.00 10.12 285 GLN B O 1
ATOM 5238 N N . THR B 1 286 ? -21.589 52.070 37.105 1.00 10.08 286 THR B N 1
ATOM 5239 C CA . THR B 1 286 ? -21.829 52.151 35.654 1.00 10.09 286 THR B CA 1
ATOM 5240 C C . THR B 1 286 ? -20.576 51.777 34.856 1.00 9.96 286 THR B C 1
ATOM 5241 O O . THR B 1 286 ? -20.672 51.126 33.816 1.00 10.01 286 THR B O 1
ATOM 5245 N N . VAL B 1 287 ? -19.406 52.176 35.354 1.00 9.14 287 VAL B N 1
ATOM 5246 C CA . VAL B 1 287 ? -18.131 51.849 34.708 1.00 9.34 287 VAL B CA 1
ATOM 5247 C C . VAL B 1 287 ? -17.860 50.343 34.795 1.00 9.81 287 VAL B C 1
ATOM 5248 O O . VAL B 1 287 ? -17.458 49.718 33.804 1.00 9.44 287 VAL B O 1
ATOM 5252 N N . GLN B 1 288 ? -18.110 49.774 35.972 1.00 9.86 288 GLN B N 1
ATOM 5253 C CA . GLN B 1 288 ? -18.012 48.328 36.191 1.00 10.52 288 GLN B CA 1
ATOM 5254 C C . GLN B 1 288 ? -18.874 47.527 35.217 1.00 10.11 288 GLN B C 1
ATOM 5255 O O . GLN B 1 288 ? -18.390 46.570 34.604 1.00 9.78 288 GLN B O 1
ATOM 5261 N N . PHE B 1 289 ? -20.134 47.940 35.059 1.00 10.49 289 PHE B N 1
ATOM 5262 C CA . PHE B 1 289 ? -21.060 47.255 34.146 1.00 10.46 289 PHE B CA 1
ATOM 5263 C C . PHE B 1 289 ? -20.641 47.428 32.680 1.00 10.45 289 PHE B C 1
ATOM 5264 O O . PHE B 1 289 ? -20.713 46.475 31.903 1.00 9.21 289 PHE B O 1
ATOM 5272 N N . ARG B 1 290 ? -20.203 48.631 32.304 1.00 9.76 290 ARG B N 1
ATOM 5273 C CA . ARG B 1 290 ? -19.706 48.853 30.937 1.00 10.21 290 ARG B CA 1
ATOM 5274 C C . ARG B 1 290 ? -18.506 47.958 30.632 1.00 9.95 290 ARG B C 1
ATOM 5275 O O . ARG B 1 290 ? -18.448 47.320 29.574 1.00 10.63 290 ARG B O 1
ATOM 5283 N N . LEU B 1 291 ? -17.575 47.875 31.576 1.00 9.22 291 LEU B N 1
ATOM 5284 C CA . LEU B 1 291 ? -16.417 46.999 31.406 1.00 9.59 291 LEU B CA 1
ATOM 5285 C C . LEU B 1 291 ? -16.815 45.514 31.382 1.00 9.50 291 LEU B C 1
ATOM 5286 O O . LEU B 1 291 ? -16.257 44.744 30.599 1.00 9.66 291 LEU B O 1
ATOM 5291 N N . ALA B 1 292 ? -17.789 45.131 32.213 1.00 9.60 292 ALA B N 1
ATOM 5292 C CA . ALA B 1 292 ? -18.323 43.758 32.209 1.00 9.77 292 ALA B CA 1
ATOM 5293 C C . ALA B 1 292 ? -18.957 43.410 30.854 1.00 10.12 292 ALA B C 1
ATOM 5294 O O . ALA B 1 292 ? -18.741 42.324 30.327 1.00 10.30 292 ALA B O 1
ATOM 5296 N N . GLU B 1 293 ? -19.705 44.351 30.280 1.00 10.09 293 GLU B N 1
ATOM 5297 C CA . GLU B 1 293 ? -20.307 44.134 28.962 1.00 10.53 293 GLU B CA 1
ATOM 5298 C C . GLU B 1 293 ? -19.250 44.028 27.855 1.00 10.25 293 GLU B C 1
ATOM 5299 O O . GLU B 1 293 ? -19.345 43.157 26.983 1.00 9.18 293 GLU B O 1
ATOM 5305 N N . MET B 1 294 ? -18.238 44.899 27.892 1.00 9.85 294 MET B N 1
ATOM 5306 C CA . MET B 1 294 ? -17.139 44.827 26.924 1.00 10.89 294 MET B CA 1
ATOM 5307 C C . MET B 1 294 ? -16.396 43.490 27.049 1.00 9.89 294 MET B C 1
ATOM 5308 O O . MET B 1 294 ? -16.135 42.831 26.050 1.00 9.30 294 MET B O 1
ATOM 5313 N N . ALA B 1 295 ? -16.083 43.091 28.278 1.00 9.81 295 ALA B N 1
ATOM 5314 C CA . ALA B 1 295 ? -15.391 41.821 28.534 1.00 9.43 295 ALA B CA 1
ATOM 5315 C C . ALA B 1 295 ? -16.194 40.640 27.966 1.00 9.52 295 ALA B C 1
ATOM 5316 O O . ALA B 1 295 ? -15.631 39.731 27.348 1.00 9.42 295 ALA B O 1
ATOM 5318 N N . THR B 1 296 ? -17.511 40.681 28.172 1.00 9.19 296 THR B N 1
ATOM 5319 C CA . THR B 1 296 ? -18.430 39.651 27.672 1.00 9.56 296 THR B CA 1
ATOM 5320 C C . THR B 1 296 ? -18.395 39.546 26.145 1.00 9.69 296 THR B C 1
ATOM 5321 O O . THR B 1 296 ? -18.172 38.464 25.603 1.00 9.46 296 THR B O 1
ATOM 5325 N N . GLU B 1 297 ? -18.582 40.671 25.451 1.00 10.34 297 GLU B N 1
ATOM 5326 C CA . GLU B 1 297 ? -18.565 40.647 23.986 1.00 10.98 297 GLU B CA 1
ATOM 5327 C C . GLU B 1 297 ? -17.196 40.234 23.432 1.00 10.64 297 GLU B C 1
ATOM 5328 O O . GLU B 1 297 ? -17.109 39.526 22.419 1.00 10.25 297 GLU B O 1
ATOM 5334 N N . ILE B 1 298 ? -16.134 40.660 24.109 1.00 9.69 298 ILE B N 1
ATOM 5335 C CA . ILE B 1 298 ? -14.783 40.257 23.721 1.00 9.85 298 ILE B CA 1
ATOM 5336 C C . ILE B 1 298 ? -14.609 38.744 23.839 1.00 9.65 298 ILE B C 1
ATOM 5337 O O . ILE B 1 298 ? -14.062 38.116 22.931 1.00 10.11 298 ILE B O 1
ATOM 5342 N N . ALA B 1 299 ? -15.109 38.170 24.934 1.00 9.78 299 ALA B N 1
ATOM 5343 C CA . ALA B 1 299 ? -15.059 36.725 25.153 1.00 9.87 299 ALA B CA 1
ATOM 5344 C C . ALA B 1 299 ? -15.866 35.982 24.089 1.00 10.27 299 ALA B C 1
ATOM 5345 O O . ALA B 1 299 ? -15.421 34.954 23.572 1.00 10.28 299 ALA B O 1
ATOM 5347 N N . LEU B 1 300 ? -17.044 36.506 23.748 1.00 10.16 300 LEU B N 1
ATOM 5348 C CA . LEU B 1 300 ? -17.850 35.915 22.668 1.00 10.44 300 LEU B CA 1
ATOM 5349 C C . LEU B 1 300 ? -17.105 35.891 21.325 1.00 10.50 300 LEU B C 1
ATOM 5350 O O . LEU B 1 300 ? -17.104 34.874 20.616 1.00 10.21 300 LEU B O 1
ATOM 5355 N N . GLY B 1 301 ? -16.485 37.014 20.974 1.00 10.17 301 GLY B N 1
ATOM 5356 C CA . GLY B 1 301 ? -15.719 37.120 19.730 1.00 10.38 301 GLY B CA 1
ATOM 5357 C C . GLY B 1 301 ? -14.504 36.207 19.698 1.00 10.73 301 GLY B C 1
ATOM 5358 O O . GLY B 1 301 ? -14.231 35.557 18.681 1.00 10.60 301 GLY B O 1
ATOM 5359 N N . ARG B 1 302 ? -13.776 36.165 20.810 1.00 10.69 302 ARG B N 1
ATOM 5360 C CA . ARG B 1 302 ? -12.580 35.320 20.918 1.00 11.48 302 ARG B CA 1
ATOM 5361 C C . ARG B 1 302 ? -12.936 33.844 20.720 1.00 10.98 302 ARG B C 1
ATOM 5362 O O . ARG B 1 302 ? -12.302 33.151 19.925 1.00 10.76 302 ARG B O 1
ATOM 5370 N N . THR B 1 303 ? -13.968 33.382 21.431 1.00 10.54 303 THR B N 1
ATOM 5371 C CA . THR B 1 303 ? -14.435 31.999 21.355 1.00 10.88 303 THR B CA 1
ATOM 5372 C C . THR B 1 303 ? -14.894 31.663 19.935 1.00 10.71 303 THR B C 1
ATOM 5373 O O . THR B 1 303 ? -14.569 30.595 19.394 1.00 9.88 303 THR B O 1
ATOM 5377 N N . PHE B 1 304 ? -15.623 32.598 19.323 1.00 10.16 304 PHE B N 1
ATOM 5378 C CA . PHE B 1 304 ? -16.130 32.384 17.972 1.00 10.69 304 PHE B CA 1
ATOM 5379 C C . PHE B 1 304 ? -15.006 32.337 16.937 1.00 10.82 304 PHE B C 1
ATOM 5380 O O . PHE B 1 304 ? -14.934 31.392 16.158 1.00 10.74 304 PHE B O 1
ATOM 5388 N N . VAL B 1 305 ? -14.121 33.339 16.932 1.00 10.84 305 VAL B N 1
ATOM 5389 C CA . VAL B 1 305 ? -13.029 33.365 15.951 1.00 11.57 305 VAL B CA 1
ATOM 5390 C C . VAL B 1 305 ? -12.090 32.157 16.121 1.00 11.71 305 VAL B C 1
ATOM 5391 O O . VAL B 1 305 ? -11.643 31.577 15.128 1.00 11.80 305 VAL B O 1
ATOM 5395 N N . ASP B 1 306 ? -11.843 31.754 17.366 1.00 11.85 306 ASP B N 1
ATOM 5396 C CA . ASP B 1 306 ? -10.994 30.592 17.640 1.00 12.36 306 ASP B CA 1
ATOM 5397 C C . ASP B 1 306 ? -11.590 29.312 17.043 1.00 12.36 306 ASP B C 1
ATOM 5398 O O . ASP B 1 306 ? -10.868 28.494 16.457 1.00 12.57 306 ASP B O 1
ATOM 5403 N N . ARG B 1 307 ? -12.908 29.161 17.163 1.00 12.69 307 ARG B N 1
ATOM 5404 C CA . ARG B 1 307 ? -13.617 28.018 16.571 1.00 13.01 307 ARG B CA 1
ATOM 5405 C C . ARG B 1 307 ? -13.589 28.055 15.038 1.00 12.59 307 ARG B C 1
ATOM 5406 O O . ARG B 1 307 ? -13.424 27.014 14.391 1.00 12.49 307 ARG B O 1
ATOM 5414 N N . VAL B 1 308 ? -13.742 29.250 14.466 1.00 12.81 308 VAL B N 1
ATOM 5415 C CA . VAL B 1 308 ? -13.642 29.435 13.014 1.00 13.15 308 VAL B CA 1
ATOM 5416 C C . VAL B 1 308 ? -12.234 29.070 12.504 1.00 13.25 308 VAL B C 1
ATOM 5417 O O . VAL B 1 308 ? -12.092 28.386 11.478 1.00 13.25 308 VAL B O 1
ATOM 5421 N N . ILE B 1 309 ? -11.207 29.520 13.221 1.00 13.52 309 ILE B N 1
ATOM 5422 C CA . ILE B 1 309 ? -9.818 29.169 12.890 1.00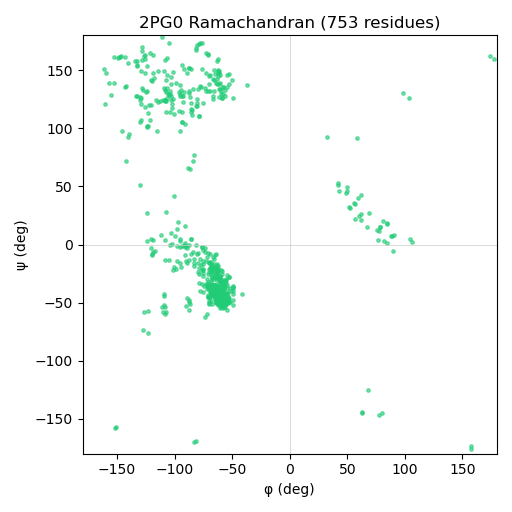 13.90 309 ILE B CA 1
ATOM 5423 C C . ILE B 1 309 ? -9.646 27.639 12.848 1.00 14.56 309 ILE B C 1
ATOM 5424 O O . ILE B 1 309 ? -9.096 27.100 11.885 1.00 13.85 309 ILE B O 1
ATOM 5429 N N . GLU B 1 310 ? -10.115 26.964 13.900 1.00 15.24 310 GLU B N 1
ATOM 5430 C CA . GLU B 1 310 ? -10.109 25.498 13.993 1.00 17.42 310 GLU B CA 1
ATOM 5431 C C . GLU B 1 310 ? -10.785 24.832 12.782 1.00 17.41 310 GLU B C 1
ATOM 5432 O O . GLU B 1 310 ? -10.216 23.924 12.171 1.00 17.72 310 GLU B O 1
ATOM 5438 N N . GLU B 1 311 ? -11.994 25.279 12.449 1.00 17.52 311 GLU B N 1
ATOM 5439 C CA . GLU B 1 311 ? -12.729 24.768 11.280 1.00 18.27 311 GLU B CA 1
ATOM 5440 C C . GLU B 1 311 ? -11.986 25.003 9.967 1.00 17.73 311 GLU B C 1
ATOM 5441 O O . GLU B 1 311 ? -11.941 24.127 9.093 1.00 17.94 311 GLU B O 1
ATOM 5447 N N . HIS B 1 312 ? -11.413 26.194 9.835 1.00 17.12 312 HIS B N 1
ATOM 5448 C CA . HIS B 1 312 ? -10.656 26.587 8.655 1.00 17.36 312 HIS B CA 1
ATOM 5449 C C . HIS B 1 312 ? -9.429 25.690 8.479 1.00 17.38 312 HIS B C 1
ATOM 5450 O O . HIS B 1 312 ? -9.151 25.220 7.371 1.00 17.68 312 HIS B O 1
ATOM 5457 N N . MET B 1 313 ? -8.719 25.451 9.581 1.00 17.31 313 MET B N 1
ATOM 5458 C CA . MET B 1 313 ? -7.511 24.614 9.577 1.00 17.60 313 MET B CA 1
ATOM 5459 C C . MET B 1 313 ? -7.851 23.151 9.280 1.00 18.99 313 MET B C 1
ATOM 5460 O O . MET B 1 313 ? -7.022 22.428 8.716 1.00 19.90 313 MET B O 1
ATOM 5465 N N . ALA B 1 314 ? -9.073 22.741 9.633 1.00 19.92 314 ALA B N 1
ATOM 5466 C CA . ALA B 1 314 ? -9.605 21.402 9.318 1.00 21.30 314 ALA B CA 1
ATOM 5467 C C . ALA B 1 314 ? -10.033 21.251 7.848 1.00 22.43 314 ALA B C 1
ATOM 5468 O O . ALA B 1 314 ? -10.467 20.168 7.419 1.00 22.80 314 ALA B O 1
ATOM 5470 N N . GLY B 1 315 ? -9.903 22.334 7.085 1.00 22.76 315 GLY B N 1
ATOM 5471 C CA . GLY B 1 315 ? -10.179 22.328 5.653 1.00 24.11 315 GLY B CA 1
ATOM 5472 C C . GLY B 1 315 ? -11.652 22.394 5.295 1.00 24.84 315 GLY B C 1
ATOM 5473 O O . GLY B 1 315 ? -12.024 22.128 4.155 1.00 25.05 315 GLY B O 1
ATOM 5474 N N . LYS B 1 316 ? -12.493 22.756 6.262 1.00 25.43 316 LYS B N 1
ATOM 5475 C CA . LYS B 1 316 ? -13.935 22.840 6.031 1.00 26.44 316 LYS B CA 1
ATOM 5476 C C . LYS B 1 316 ? -14.354 24.203 5.460 1.00 26.38 316 LYS B C 1
ATOM 5477 O O . LYS B 1 316 ? -13.695 25.218 5.702 1.00 26.16 316 LYS B O 1
ATOM 5483 N N . GLN B 1 317 ? -15.442 24.209 4.687 1.00 26.65 317 GLN B N 1
ATOM 5484 C CA . GLN B 1 317 ? -15.996 25.446 4.133 1.00 26.93 317 GLN B CA 1
ATOM 5485 C C . GLN B 1 317 ? -16.719 26.215 5.231 1.00 26.25 317 GLN B C 1
ATOM 5486 O O . GLN B 1 317 ? -17.648 25.693 5.853 1.00 27.15 317 GLN B O 1
ATOM 5492 N N . ILE B 1 318 ? -16.279 27.451 5.460 1.00 24.49 318 ILE B N 1
ATOM 5493 C CA . ILE B 1 318 ? -16.747 28.273 6.579 1.00 23.21 318 ILE B CA 1
ATOM 5494 C C . ILE B 1 318 ? -17.320 29.618 6.115 1.00 21.45 318 ILE B C 1
ATOM 5495 O O . ILE B 1 318 ? -17.287 30.590 6.864 1.00 20.45 318 ILE B O 1
ATOM 5500 N N . VAL B 1 319 ? -17.834 29.668 4.886 1.00 19.98 319 VAL B N 1
ATOM 5501 C CA . VAL B 1 319 ? -18.294 30.929 4.272 1.00 19.06 319 VAL B CA 1
ATOM 5502 C C . VAL B 1 319 ? -19.219 31.737 5.192 1.00 17.94 319 VAL B C 1
ATOM 5503 O O . VAL B 1 319 ? -18.986 32.921 5.441 1.00 17.77 319 VAL B O 1
ATOM 5507 N N . THR B 1 320 ? -20.252 31.087 5.710 1.00 16.87 320 THR B N 1
ATOM 5508 C CA . THR B 1 320 ? -21.226 31.772 6.565 1.00 16.18 320 THR B CA 1
ATOM 5509 C C . THR B 1 320 ? -20.548 32.251 7.839 1.00 15.02 320 THR B C 1
ATOM 5510 O O . THR B 1 320 ? -20.654 33.428 8.206 1.00 13.77 320 THR B O 1
ATOM 5514 N N . GLU B 1 321 ? -19.827 31.333 8.482 1.00 13.91 321 GLU B N 1
ATOM 5515 C CA . GLU B 1 321 ? -19.218 31.585 9.786 1.00 13.93 321 GLU B CA 1
ATOM 5516 C C . GLU B 1 321 ? -18.176 32.680 9.755 1.00 13.09 321 GLU B C 1
ATOM 5517 O O . GLU B 1 321 ? -18.115 33.512 10.667 1.00 12.43 321 GLU B O 1
ATOM 5523 N N . VAL B 1 322 ? -17.356 32.693 8.713 1.00 12.51 322 VAL B N 1
ATOM 5524 C CA . VAL B 1 322 ? -16.324 33.725 8.615 1.00 12.80 322 VAL B CA 1
ATOM 5525 C C . VAL B 1 322 ? -16.935 35.095 8.336 1.00 12.35 322 VAL B C 1
ATOM 5526 O O . VAL B 1 322 ? -16.427 36.103 8.824 1.00 11.77 322 VAL B O 1
ATOM 5530 N N . SER B 1 323 ? -18.027 35.115 7.568 1.00 12.09 323 SER B N 1
ATOM 5531 C CA . SER B 1 323 ? -18.749 36.352 7.273 1.00 11.58 323 SER B CA 1
ATOM 5532 C C . SER B 1 323 ? -19.380 36.899 8.557 1.00 10.67 323 SER B C 1
ATOM 5533 O O . SER B 1 323 ? -19.364 38.114 8.792 1.00 10.47 323 SER B O 1
ATOM 5536 N N . MET B 1 324 ? -19.911 35.995 9.382 1.00 9.98 324 MET B N 1
ATOM 5537 C CA . MET B 1 324 ? -20.426 36.335 10.717 1.00 8.84 324 MET B CA 1
ATOM 5538 C C . MET B 1 324 ? -19.327 36.928 11.585 1.00 9.33 324 MET B C 1
ATOM 5539 O O . MET B 1 324 ? -19.514 37.977 12.224 1.00 9.09 324 MET B O 1
ATOM 5544 N N . ALA B 1 325 ? -18.182 36.246 11.620 1.00 9.47 325 ALA B N 1
ATOM 5545 C CA . ALA B 1 325 ? -17.067 36.688 12.449 1.00 9.87 325 ALA B CA 1
ATOM 5546 C C . ALA B 1 325 ? -16.586 38.067 12.007 1.00 9.97 325 ALA B C 1
ATOM 5547 O O . ALA B 1 325 ? -16.362 38.950 12.838 1.00 10.01 325 ALA B O 1
ATOM 5549 N N . LYS B 1 326 ? -16.458 38.254 10.695 1.00 9.99 326 LYS B N 1
ATOM 5550 C CA . LYS B 1 326 ? -15.935 39.503 10.155 1.00 10.20 326 LYS B CA 1
ATOM 5551 C C . LYS B 1 326 ? -16.809 40.694 10.552 1.00 10.46 326 LYS B C 1
ATOM 5552 O O . LYS B 1 326 ? -16.303 41.651 11.130 1.00 10.18 326 LYS B O 1
ATOM 5558 N N . TRP B 1 327 ? -18.107 40.638 10.263 1.00 9.79 327 TRP B N 1
ATOM 5559 C CA . TRP B 1 327 ? -18.955 41.798 10.535 1.00 10.02 327 TRP B CA 1
ATOM 5560 C C . TRP B 1 327 ? -19.168 42.017 12.034 1.00 9.85 327 TRP B C 1
ATOM 5561 O O . TRP B 1 327 ? -19.064 43.146 12.520 1.00 10.24 327 TRP B O 1
ATOM 5572 N N . TRP B 1 328 ? -19.431 40.942 12.772 1.00 9.21 328 TRP B N 1
ATOM 5573 C CA . TRP B 1 328 ? -19.798 41.103 14.173 1.00 9.19 328 TRP B CA 1
ATOM 5574 C C . TRP B 1 328 ? -18.597 41.590 14.993 1.00 9.14 328 TRP B C 1
ATOM 5575 O O . TRP B 1 328 ? -18.715 42.530 15.799 1.00 8.51 328 TRP B O 1
ATOM 5586 N N . ILE B 1 329 ? -17.440 40.983 14.763 1.00 8.66 329 ILE B N 1
ATOM 5587 C CA . ILE B 1 329 ? -16.255 41.354 15.539 1.00 9.22 329 ILE B CA 1
ATOM 5588 C C . ILE B 1 329 ? -15.782 42.771 15.202 1.00 9.10 329 ILE B C 1
ATOM 5589 O O . ILE B 1 329 ? -15.392 43.512 16.098 1.00 8.63 329 ILE B O 1
ATOM 5594 N N . THR B 1 330 ? -15.833 43.164 13.928 1.00 9.17 330 THR B N 1
ATOM 5595 C CA . THR B 1 330 ? -15.452 44.548 13.586 1.00 9.32 330 THR B CA 1
ATOM 5596 C C . THR B 1 330 ? -16.395 45.591 14.202 1.00 9.51 330 THR B C 1
ATOM 5597 O O . THR B 1 330 ? -15.931 46.641 14.686 1.00 9.17 330 THR B O 1
ATOM 5601 N N . GLU B 1 331 ? -17.698 45.296 14.213 1.00 9.25 331 GLU B N 1
ATOM 5602 C CA . GLU B 1 331 ? -18.659 46.191 14.868 1.00 9.69 331 GLU B CA 1
ATOM 5603 C C . GLU B 1 331 ? -18.438 46.237 16.381 1.00 8.91 331 GLU B C 1
ATOM 5604 O O . GLU B 1 331 ? -18.515 47.313 16.976 1.00 8.75 331 GLU B O 1
ATOM 5610 N N . MET B 1 332 ? -18.184 45.073 16.985 1.00 8.37 332 MET B N 1
ATOM 5611 C CA . MET B 1 332 ? -17.865 44.978 18.425 1.00 8.95 332 MET B CA 1
ATOM 5612 C C . MET B 1 332 ? -16.614 45.797 18.763 1.00 8.57 332 MET B C 1
ATOM 5613 O O . MET B 1 332 ? -16.600 46.547 19.754 1.00 8.44 332 MET B O 1
ATOM 5618 N N . ALA B 1 333 ? -15.570 45.660 17.944 1.00 8.88 333 ALA B N 1
ATOM 5619 C CA . ALA B 1 333 ? -14.327 46.394 18.155 1.00 9.20 333 ALA B CA 1
ATOM 5620 C C . ALA B 1 333 ? -14.562 47.907 18.060 1.00 9.10 333 ALA B C 1
ATOM 5621 O O . ALA B 1 333 ? -13.992 48.675 18.837 1.00 8.68 333 ALA B O 1
ATOM 5623 N N . LYS B 1 334 ? -15.421 48.321 17.126 1.00 9.24 334 LYS B N 1
ATOM 5624 C CA . LYS B 1 334 ? -15.827 49.731 17.006 1.00 9.80 334 LYS B CA 1
ATOM 5625 C C . LYS B 1 334 ? -16.530 50.228 18.269 1.00 9.47 334 LYS B C 1
ATOM 5626 O O . LYS B 1 334 ? -16.257 51.334 18.740 1.00 8.99 334 LYS B O 1
ATOM 5632 N N . ARG B 1 335 ? -17.417 49.402 18.823 1.00 9.32 335 ARG B N 1
ATOM 5633 C CA . ARG B 1 335 ? -18.126 49.754 20.058 1.00 9.97 335 ARG B CA 1
ATOM 5634 C C . ARG B 1 335 ? -17.156 49.868 21.223 1.00 9.82 335 ARG B C 1
ATOM 5635 O O . ARG B 1 335 ? -17.277 50.776 22.041 1.00 9.31 335 ARG B O 1
ATOM 5643 N N . VAL B 1 336 ? -16.215 48.929 21.299 1.00 9.85 336 VAL B N 1
ATOM 5644 C CA . VAL B 1 336 ? -15.136 48.994 22.289 1.00 10.60 336 VAL B CA 1
ATOM 5645 C C . VAL B 1 336 ? -14.354 50.316 22.170 1.00 9.93 336 VAL B C 1
ATOM 5646 O O . VAL B 1 336 ? -14.093 50.980 23.177 1.00 10.15 336 VAL B O 1
ATOM 5650 N N . ALA B 1 337 ? -13.977 50.682 20.949 1.00 10.02 337 ALA B N 1
ATOM 5651 C CA . ALA B 1 337 ? -13.261 51.929 20.704 1.00 10.01 337 ALA B CA 1
ATOM 5652 C C . ALA B 1 337 ? -14.025 53.151 21.225 1.00 9.80 337 ALA B C 1
ATOM 5653 O O . ALA B 1 337 ? -13.430 54.037 21.844 1.00 9.84 337 ALA B O 1
ATOM 5655 N N . ALA B 1 338 ? -15.329 53.206 20.954 1.00 9.90 338 ALA B N 1
ATOM 5656 C CA . ALA B 1 338 ? -16.158 54.342 21.374 1.00 10.37 338 ALA B CA 1
ATOM 5657 C C . ALA B 1 338 ? -16.238 54.428 22.904 1.00 10.56 338 ALA B C 1
ATOM 5658 O O . ALA B 1 338 ? -16.142 55.514 23.488 1.00 10.13 338 ALA B O 1
ATOM 5660 N N . GLU B 1 339 ? -16.424 53.275 23.545 1.00 10.49 339 GLU B N 1
ATOM 5661 C CA . GLU B 1 339 ? -16.369 53.200 25.008 1.00 11.12 339 GLU B CA 1
ATOM 5662 C C . GLU B 1 339 ? -15.009 53.636 25.552 1.00 10.77 339 GLU B C 1
ATOM 5663 O O . GLU B 1 339 ? -14.938 54.417 26.504 1.00 10.88 339 GLU B O 1
ATOM 5669 N N . ALA B 1 340 ? -13.935 53.151 24.928 1.00 10.90 340 ALA B N 1
ATOM 5670 C CA . ALA B 1 340 ? -12.581 53.465 25.355 1.00 11.51 340 ALA B CA 1
ATOM 5671 C C . ALA B 1 340 ? -12.286 54.979 25.318 1.00 11.64 340 ALA B C 1
ATOM 5672 O O . ALA B 1 340 ? -11.779 55.531 26.294 1.00 11.47 340 ALA B O 1
ATOM 5674 N N . MET B 1 341 ? -12.612 55.656 24.213 1.00 12.25 341 MET B N 1
ATOM 5675 C CA . MET B 1 341 ? -12.381 57.108 24.160 1.00 12.77 341 MET B CA 1
ATOM 5676 C C . MET B 1 341 ? -13.149 57.798 25.291 1.00 12.60 341 MET B C 1
ATOM 5677 O O . MET B 1 341 ? -12.571 58.572 26.049 1.00 12.85 341 MET B O 1
ATOM 5682 N N . GLN B 1 342 ? -14.439 57.502 25.411 1.00 12.60 342 GLN B N 1
ATOM 5683 C CA . GLN B 1 342 ? -15.286 58.139 26.427 1.00 12.71 342 GLN B CA 1
ATOM 5684 C C . GLN B 1 342 ? -14.760 57.973 27.853 1.00 12.60 342 GLN B C 1
ATOM 5685 O O . GLN B 1 342 ? -14.723 58.932 28.627 1.00 12.35 342 GLN B O 1
ATOM 5691 N N . LEU B 1 343 ? -14.349 56.755 28.183 1.00 12.26 343 LEU B N 1
ATOM 5692 C CA . LEU B 1 343 ? -13.892 56.434 29.533 1.00 11.96 343 LEU B CA 1
ATOM 5693 C C . LEU B 1 343 ? -12.510 57.015 29.891 1.00 11.81 343 LEU B C 1
ATOM 5694 O O . LEU B 1 343 ? -12.143 57.051 31.066 1.00 11.82 343 LEU B O 1
ATOM 5699 N N . HIS B 1 344 ? -11.756 57.481 28.890 1.00 11.52 344 HIS B N 1
ATOM 5700 C CA . HIS B 1 344 ? -10.496 58.195 29.130 1.00 11.75 344 HIS B CA 1
ATOM 5701 C C . HIS B 1 344 ? -10.732 59.701 29.367 1.00 11.86 344 HIS B C 1
ATOM 5702 O O . HIS B 1 344 ? -9.801 60.436 29.712 1.00 11.79 344 HIS B O 1
ATOM 5709 N N . GLY B 1 345 ? -11.967 60.160 29.158 1.00 11.86 345 GLY B N 1
ATOM 5710 C CA . GLY B 1 345 ? -12.268 61.602 29.205 1.00 12.31 345 GLY B CA 1
ATOM 5711 C C . GLY B 1 345 ? -11.508 62.349 28.120 1.00 12.37 345 GLY B C 1
ATOM 5712 O O . GLY B 1 345 ? -11.290 61.822 27.034 1.00 13.04 345 GLY B O 1
ATOM 5713 N N . GLY B 1 346 ? -11.066 63.569 28.424 1.00 13.12 346 GLY B N 1
ATOM 5714 C CA . GLY B 1 346 ? -10.308 64.375 27.463 1.00 12.69 346 GLY B CA 1
ATOM 5715 C C . GLY B 1 346 ? -9.066 63.698 26.907 1.00 12.40 346 GLY B C 1
ATOM 5716 O O . GLY B 1 346 ? -8.697 63.911 25.752 1.00 12.30 346 GLY B O 1
ATOM 5717 N N . TYR B 1 347 ? -8.421 62.872 27.728 1.00 12.24 347 TYR B N 1
ATOM 5718 C CA . TYR B 1 347 ? -7.201 62.176 27.342 1.00 12.51 347 TYR B CA 1
ATOM 5719 C C . TYR B 1 347 ? -7.413 61.205 26.182 1.00 12.46 347 TYR B C 1
ATOM 5720 O O . TYR B 1 347 ? -6.508 60.995 25.391 1.00 12.61 347 TYR B O 1
ATOM 5729 N N . GLY B 1 348 ? -8.622 60.661 26.058 1.00 12.22 348 GLY B N 1
ATOM 5730 C CA . GLY B 1 348 ? -8.967 59.771 24.935 1.00 12.19 348 GLY B CA 1
ATOM 5731 C C . GLY B 1 348 ? -8.909 60.463 23.575 1.00 12.26 348 GLY B C 1
ATOM 5732 O O . GLY B 1 348 ? -8.755 59.798 22.536 1.00 12.35 348 GLY B O 1
ATOM 5733 N N . TYR B 1 349 ? -9.001 61.793 23.600 1.00 11.86 349 TYR B N 1
ATOM 5734 C CA . TYR B 1 349 ? -8.984 62.642 22.398 1.00 11.85 349 TYR B CA 1
ATOM 5735 C C . TYR B 1 349 ? -7.588 63.202 22.066 1.00 12.17 349 TYR B C 1
ATOM 5736 O O . TYR B 1 349 ? -7.405 63.897 21.054 1.00 12.08 349 TYR B O 1
ATOM 5745 N N . MET B 1 350 ? -6.613 62.894 22.918 1.00 12.01 350 MET B N 1
ATOM 5746 C CA . MET B 1 350 ? -5.247 63.401 22.787 1.00 12.50 350 MET B CA 1
ATOM 5747 C C . MET B 1 350 ? -4.364 62.386 22.062 1.00 13.08 350 MET B C 1
ATOM 5748 O O . MET B 1 350 ? -4.347 61.206 22.423 1.00 13.33 350 MET B O 1
ATOM 5753 N N . GLU B 1 351 ? -3.618 62.842 21.056 1.00 13.18 351 GLU B N 1
ATOM 5754 C CA . GLU B 1 351 ? -2.784 61.933 20.261 1.00 14.46 351 GLU B CA 1
ATOM 5755 C C . GLU B 1 351 ? -1.574 61.357 21.024 1.00 15.03 351 GLU B C 1
ATOM 5756 O O . GLU B 1 351 ? -0.994 60.356 20.605 1.00 15.31 351 GLU B O 1
ATOM 5762 N N . GLU B 1 352 ? -1.232 61.964 22.160 1.00 15.90 352 GLU B N 1
ATOM 5763 C CA . GLU B 1 352 ? -0.184 61.428 23.035 1.00 17.08 352 GLU B CA 1
ATOM 5764 C C . GLU B 1 352 ? -0.602 60.106 23.676 1.00 16.54 352 GLU B C 1
ATOM 5765 O O . GLU B 1 352 ? 0.248 59.318 24.086 1.00 16.77 352 GLU B O 1
ATOM 5771 N N . TYR B 1 353 ? -1.910 59.866 23.749 1.00 15.69 353 TYR B N 1
ATOM 5772 C CA . TYR B 1 353 ? -2.445 58.609 24.290 1.00 15.26 353 TYR B CA 1
ATOM 5773 C C . TYR B 1 353 ? -2.712 57.639 23.159 1.00 14.96 353 TYR B C 1
ATOM 5774 O O . TYR B 1 353 ? -3.366 57.987 22.165 1.00 14.27 353 TYR B O 1
ATOM 5783 N N . GLU B 1 354 ? -2.205 56.421 23.323 1.00 14.20 354 GLU B N 1
ATOM 5784 C CA . GLU B 1 354 ? -2.325 55.365 22.318 1.00 13.67 354 GLU B CA 1
ATOM 5785 C C . GLU B 1 354 ? -3.768 55.090 21.886 1.00 13.21 354 GLU B C 1
ATOM 5786 O O . GLU B 1 354 ? -4.017 54.768 20.724 1.00 12.70 354 GLU B O 1
ATOM 5792 N N . ILE B 1 355 ? -4.714 55.212 22.816 1.00 12.75 355 ILE B N 1
ATOM 5793 C CA . ILE B 1 355 ? -6.116 54.930 22.511 1.00 12.65 355 ILE B CA 1
ATOM 5794 C C . ILE B 1 355 ? -6.663 55.798 21.362 1.00 12.14 355 ILE B C 1
ATOM 5795 O O . ILE B 1 355 ? -7.530 55.349 20.606 1.00 12.09 355 ILE B O 1
ATOM 5800 N N . ALA B 1 356 ? -6.136 57.017 21.225 1.00 11.87 356 ALA B N 1
ATOM 5801 C CA . ALA B 1 356 ? -6.563 57.919 20.145 1.00 11.63 356 ALA B CA 1
ATOM 5802 C C . ALA B 1 356 ? -6.286 57.289 18.783 1.00 11.21 356 ALA B C 1
ATOM 5803 O O . ALA B 1 356 ? -7.154 57.280 17.907 1.00 11.12 356 ALA B O 1
ATOM 5805 N N . ARG B 1 357 ? -5.071 56.774 18.610 1.00 11.21 357 ARG B N 1
ATOM 5806 C CA . ARG B 1 357 ? -4.673 56.097 17.376 1.00 11.13 357 ARG B CA 1
ATOM 5807 C C . ARG B 1 357 ? -5.458 54.798 17.161 1.00 10.93 357 ARG B C 1
ATOM 5808 O O . ARG B 1 357 ? -5.923 54.536 16.061 1.00 11.08 357 ARG B O 1
ATOM 5816 N N . ARG B 1 358 ? -5.614 53.994 18.211 1.00 10.93 358 ARG B N 1
ATOM 5817 C CA . ARG B 1 358 ? -6.420 52.773 18.115 1.00 11.21 358 ARG B CA 1
ATOM 5818 C C . ARG B 1 358 ? -7.847 53.104 17.645 1.00 10.81 358 ARG B C 1
ATOM 5819 O O . ARG B 1 358 ? -8.417 52.400 16.798 1.00 10.66 358 ARG B O 1
ATOM 5827 N N . TYR B 1 359 ? -8.406 54.177 18.198 1.00 10.73 359 TYR B N 1
ATOM 5828 C CA . TYR B 1 359 ? -9.756 54.638 17.852 1.00 10.82 359 TYR B CA 1
ATOM 5829 C C . TYR B 1 359 ? -9.874 54.978 16.363 1.00 11.05 359 TYR B C 1
ATOM 5830 O O . TYR B 1 359 ? -10.833 54.564 15.703 1.00 10.68 359 TYR B O 1
ATOM 5839 N N . ARG B 1 360 ? -8.907 55.737 15.846 1.00 10.77 360 ARG B N 1
ATOM 5840 C CA . ARG B 1 360 ? -8.894 56.125 14.421 1.00 11.05 360 ARG B CA 1
ATOM 5841 C C . ARG B 1 360 ? -8.657 54.936 13.492 1.00 10.99 360 ARG B C 1
ATOM 5842 O O . ARG B 1 360 ? -9.130 54.928 12.355 1.00 10.69 360 ARG B O 1
ATOM 5850 N N . ASP B 1 361 ? -7.932 53.931 13.982 1.00 10.76 361 ASP B N 1
ATOM 5851 C CA . ASP B 1 361 ? -7.565 52.783 13.159 1.00 11.17 361 ASP B CA 1
ATOM 5852 C C . ASP B 1 361 ? -8.717 51.806 12.935 1.00 11.48 361 ASP B C 1
ATOM 5853 O O . ASP B 1 361 ? -8.833 51.210 11.855 1.00 12.25 361 ASP B O 1
ATOM 5858 N N . ILE B 1 362 ? -9.585 51.649 13.935 1.00 10.95 362 ILE B N 1
ATOM 5859 C CA . ILE B 1 362 ? -10.541 50.530 13.914 1.00 10.94 362 ILE B CA 1
ATOM 5860 C C . ILE B 1 362 ? -11.700 50.587 12.880 1.00 11.13 362 ILE B C 1
ATOM 5861 O O . ILE B 1 362 ? -12.050 49.543 12.321 1.00 11.09 362 ILE B O 1
ATOM 5866 N N . PRO B 1 363 ? -12.277 51.785 12.606 1.00 11.76 363 PRO B N 1
ATOM 5867 C CA . PRO B 1 363 ? -13.563 51.718 11.876 1.00 12.25 363 PRO B CA 1
ATOM 5868 C C . PRO B 1 363 ? -13.472 51.201 10.439 1.00 12.69 363 PRO B C 1
ATOM 5869 O O . PRO B 1 363 ? -14.462 50.698 9.904 1.00 12.86 363 PRO B O 1
ATOM 5873 N N . VAL B 1 364 ? -12.298 51.314 9.833 1.00 12.72 364 VAL B N 1
ATOM 5874 C CA . VAL B 1 364 ? -12.096 50.828 8.466 1.00 13.26 364 VAL B CA 1
ATOM 5875 C C . VAL B 1 364 ? -12.206 49.298 8.344 1.00 13.02 364 VAL B C 1
ATOM 5876 O O . VAL B 1 364 ? -12.447 48.774 7.245 1.00 13.18 364 VAL B O 1
ATOM 5880 N N . SER B 1 365 ? -12.046 48.588 9.466 1.00 12.40 365 SER B N 1
ATOM 5881 C CA . SER B 1 365 ? -12.181 47.128 9.461 1.00 12.28 365 SER B CA 1
ATOM 5882 C C . SER B 1 365 ? -13.595 46.684 9.053 1.00 12.26 365 SER B C 1
ATOM 5883 O O . SER B 1 365 ? -13.780 45.567 8.579 1.00 12.07 365 SER B O 1
ATOM 5886 N N . ALA B 1 366 ? -14.577 47.565 9.232 1.00 12.39 366 ALA B N 1
ATOM 5887 C CA . ALA B 1 366 ? -15.970 47.271 8.857 1.00 13.20 366 ALA B CA 1
ATOM 5888 C C . ALA B 1 366 ? -16.178 47.456 7.356 1.00 13.84 366 ALA B C 1
ATOM 5889 O O . ALA B 1 366 ? -17.234 47.103 6.813 1.00 13.79 366 ALA B O 1
ATOM 5891 N N . ILE B 1 367 ? -15.157 47.985 6.689 1.00 14.48 367 ILE B N 1
ATOM 5892 C CA . ILE B 1 367 ? -15.273 48.375 5.291 1.00 15.96 367 ILE B CA 1
ATOM 5893 C C . ILE B 1 367 ? -14.505 47.437 4.366 1.00 16.36 367 ILE B C 1
ATOM 5894 O O . ILE B 1 367 ? -15.078 46.905 3.407 1.00 16.62 367 ILE B O 1
ATOM 5899 N N . TYR B 1 368 ? -13.221 47.230 4.643 1.00 16.94 368 TYR B N 1
ATOM 5900 C CA . TYR B 1 368 ? -12.423 46.366 3.781 1.00 17.32 368 TYR B CA 1
ATOM 5901 C C . TYR B 1 368 ? -12.603 44.867 4.037 1.00 17.15 368 TYR B C 1
ATOM 5902 O O . TYR B 1 368 ? -13.242 44.464 5.015 1.00 16.87 368 TYR B O 1
ATOM 5911 N N . ALA B 1 369 ? -12.009 44.065 3.151 1.00 16.38 369 ALA B N 1
ATOM 5912 C CA . ALA B 1 369 ? -12.335 42.649 2.965 1.00 16.06 369 ALA B CA 1
ATOM 5913 C C . ALA B 1 369 ? -13.824 42.462 2.652 1.00 15.40 369 ALA B C 1
ATOM 5914 O O . ALA B 1 369 ? -14.376 41.389 2.854 1.00 15.79 369 ALA B O 1
ATOM 5916 N N . GLY B 1 370 ? -14.464 43.514 2.154 1.00 15.02 370 GLY B N 1
ATOM 5917 C CA . GLY B 1 370 ? -15.906 43.480 1.900 1.00 14.66 370 GLY B CA 1
ATOM 5918 C C . GLY B 1 370 ? -16.643 44.141 3.045 1.00 14.43 370 GLY B C 1
ATOM 5919 O O . GLY B 1 370 ? -16.380 43.843 4.216 1.00 14.69 370 GLY B O 1
ATOM 5920 N N . THR B 1 371 ? -17.555 45.054 2.719 1.00 13.69 371 THR B N 1
ATOM 5921 C CA . THR B 1 371 ? -18.263 45.803 3.759 1.00 12.52 371 THR B CA 1
ATOM 5922 C C . THR B 1 371 ? -19.103 44.886 4.629 1.00 12.04 371 THR B C 1
ATOM 5923 O O . THR B 1 371 ? -19.498 43.789 4.218 1.00 11.81 371 THR B O 1
ATOM 5927 N N . ASN B 1 372 ? -19.398 45.353 5.834 1.00 11.36 372 ASN B N 1
ATOM 5928 C CA . ASN B 1 372 ? -20.265 44.594 6.729 1.00 11.15 372 ASN B CA 1
ATOM 5929 C C . ASN B 1 372 ? -21.661 44.373 6.144 1.00 11.04 372 ASN B C 1
ATOM 5930 O O . ASN B 1 372 ? -22.286 43.358 6.409 1.00 10.96 372 ASN B O 1
ATOM 5935 N N . GLU B 1 373 ? -22.116 45.300 5.307 1.00 10.91 373 GLU B N 1
ATOM 5936 C CA . GLU B 1 373 ? -23.361 45.107 4.545 1.00 11.23 373 GLU B CA 1
ATOM 5937 C C . GLU B 1 373 ? -23.242 43.916 3.589 1.00 11.33 373 GLU B C 1
ATOM 5938 O O . GLU B 1 373 ? -24.182 43.111 3.455 1.00 10.91 373 GLU B O 1
ATOM 5944 N N . MET B 1 374 ? -22.090 43.792 2.927 1.00 10.89 374 MET B N 1
ATOM 5945 C CA . MET B 1 374 ? -21.857 42.616 2.076 1.00 11.17 374 MET B CA 1
ATOM 5946 C C . MET B 1 374 ? -21.788 41.333 2.902 1.00 10.86 374 MET B C 1
ATOM 5947 O O . MET B 1 374 ? -22.265 40.293 2.456 1.00 10.77 374 MET B O 1
ATOM 5952 N N . MET B 1 375 ? -21.247 41.405 4.118 1.00 10.15 375 MET B N 1
ATOM 5953 C CA . MET B 1 375 ? -21.222 40.216 4.985 1.00 10.30 375 MET B CA 1
ATOM 5954 C C . MET B 1 375 ? -22.648 39.747 5.331 1.00 10.33 375 MET B C 1
ATOM 5955 O O . MET B 1 375 ? -22.954 38.547 5.293 1.00 9.98 375 MET B O 1
ATOM 5960 N N . LYS B 1 376 ? -23.514 40.702 5.664 1.00 10.75 376 LYS B N 1
ATOM 5961 C CA . LYS B 1 376 ? -24.913 40.388 5.969 1.00 10.94 376 LYS B CA 1
ATOM 5962 C C . LYS B 1 376 ? -25.636 39.854 4.735 1.00 11.03 376 LYS B C 1
ATOM 5963 O O . LYS B 1 376 ? -26.454 38.936 4.838 1.00 10.80 376 LYS B O 1
ATOM 5969 N N . THR B 1 377 ? -25.301 40.397 3.566 1.00 11.23 377 THR B N 1
ATOM 59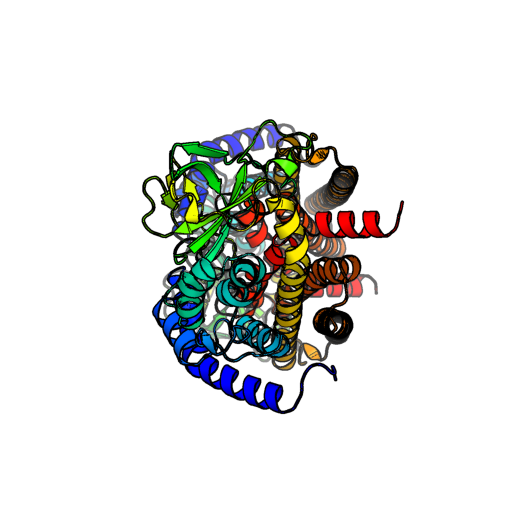70 C CA . THR B 1 377 ? -25.832 39.882 2.291 1.00 11.54 377 THR B CA 1
ATOM 5971 C C . THR B 1 377 ? -25.492 38.397 2.092 1.00 11.47 377 THR B C 1
ATOM 5972 O O . THR B 1 377 ? -26.365 37.586 1.737 1.00 10.92 377 THR B O 1
ATOM 5976 N N . ILE B 1 378 ? -24.231 38.043 2.331 1.00 11.33 378 ILE B N 1
ATOM 5977 C CA . ILE B 1 378 ? -23.791 36.651 2.220 1.00 12.13 378 ILE B CA 1
ATOM 5978 C C . ILE B 1 378 ? -24.519 35.756 3.213 1.00 12.09 378 ILE B C 1
ATOM 5979 O O . ILE B 1 378 ? -24.989 34.680 2.846 1.00 11.92 378 ILE B O 1
ATOM 5984 N N . ILE B 1 379 ? -24.625 36.206 4.463 1.00 11.25 379 ILE B N 1
ATOM 5985 C CA . ILE B 1 379 ? -25.283 35.412 5.495 1.00 11.39 379 ILE B CA 1
ATOM 5986 C C . ILE B 1 379 ? -26.745 35.155 5.110 1.00 11.80 379 ILE B C 1
ATOM 5987 O O . ILE B 1 379 ? -27.230 34.021 5.215 1.00 11.66 379 ILE B O 1
ATOM 5992 N N . ALA B 1 380 ? -27.425 36.210 4.665 1.00 12.00 380 ALA B N 1
ATOM 5993 C CA . ALA B 1 380 ? -28.822 36.113 4.237 1.00 13.00 380 ALA B CA 1
ATOM 5994 C C . ALA B 1 380 ? -28.988 35.115 3.085 1.00 13.65 380 ALA B C 1
ATOM 5995 O O . ALA B 1 380 ? -29.942 34.332 3.068 1.00 13.79 380 ALA B O 1
ATOM 5997 N N . ARG B 1 381 ? -28.054 35.131 2.137 1.00 14.29 381 ARG B N 1
ATOM 5998 C CA . ARG B 1 381 ? -28.105 34.181 1.022 1.00 15.29 381 ARG B CA 1
ATOM 5999 C C . ARG B 1 381 ? -27.996 32.732 1.528 1.00 15.36 381 ARG B C 1
ATOM 6000 O O . ARG B 1 381 ? -28.749 31.857 1.095 1.00 14.77 381 ARG B O 1
ATOM 6008 N N . GLN B 1 382 ? -27.080 32.499 2.466 1.00 15.48 382 GLN B N 1
ATOM 6009 C CA . GLN B 1 382 ? -26.890 31.170 3.053 1.00 16.40 382 GLN B CA 1
ATOM 6010 C C . GLN B 1 382 ? -28.072 30.706 3.926 1.00 16.28 382 GLN B C 1
ATOM 6011 O O . GLN B 1 382 ? -28.312 29.509 4.076 1.00 16.59 382 GLN B O 1
ATOM 6017 N N . LEU B 1 383 ? -28.816 31.659 4.485 1.00 15.89 383 LEU B N 1
ATOM 6018 C CA . LEU B 1 383 ? -30.038 31.354 5.230 1.00 15.88 383 LEU B CA 1
ATOM 6019 C C . LEU B 1 383 ? -31.200 30.894 4.333 1.00 15.94 383 LEU B C 1
ATOM 6020 O O . LEU B 1 383 ? -32.212 30.432 4.844 1.00 15.84 383 LEU B O 1
ATOM 6025 N N . ASP B 1 384 ? -31.056 31.038 3.014 1.00 16.29 384 ASP B N 1
ATOM 6026 C CA . ASP B 1 384 ? -32.059 30.571 2.052 1.00 17.30 384 ASP B CA 1
ATOM 6027 C C . ASP B 1 384 ? -33.396 31.315 2.181 1.00 17.51 384 ASP B C 1
ATOM 6028 O O . ASP B 1 384 ? -33.454 32.534 1.940 1.00 18.46 384 ASP B O 1
#

CATH classification: 1.10.540.10 (+2 more: 2.40.110.10, 1.20.140.10)

Foldseek 3Di:
DFDPDDPVLVVLLVVVLVVCVPQFQVCPVVLLVVQADDLVSLLVCLVVQNFQQCDDVVLPHPVDACSSLLSSLLSVVLSHPLSVQRSCLRQFPVVLCVVFNDPVSCNVPVSCRSSSVAREWEFQAAPVDDQNSLPAAWEWEDDPQWTFTFGKTFFIWCQPVHQKYFYWHFPPCPDVPSLLRIFTFIDGPPFPQKDKAAFDDALASSSTRTTMIGGDRGTGGNSRTGHDGSCHSVSLVVSLLRVLLSLLSSLLSLLVSLLVLLVVLQQPDDDPNHRNCPDVVNVVVSVVSVVLSVVLVVLSSVSVVCVSVVHDCLLSSLVSQQSSLVSSLVSLVVSLVSNPPVSCDPVRPSVNSNSSRNCSCPPSHHNVSSVVSNVVVVPD/DPDDPVLVVVLVVVLVVCVPQPLVCPVVLLVVLADDLVSLQVCLVVQNFQQCDDCVLPHPVDACSSLLSSLLSVCLSHDLSVQRSCLRQFPVVLCVVFNDPVSCNVPVSCRSNSVAREWEFQAAPVDDLNSLPDAWEFEDPPQWTFTFGKTFFIWCQPVGQKYFYWHFHPCPCVVSLQRIWTFIDGPPFPQKDKDAQDDALASSHTRTTMIGHDRGTGGNSRTTHDGRCHSVSCVVSLLSVLLSLLSSLLSLLVSLLVLQVVLQQPDDDPHGRNCPDVVNVVVSVVSVVLSVVLVVLSVVVSVCVSVVHDCLLSSLVSQQSSLVSSLVSLVVSLVSNPPVSCDPVDPSVNSNSSRNCSCPPSHHNVSSVVSNVVVVD